Protein AF-A0A3D2QD86-F1 (afdb_monomer_lite)

Sequence (436 aa):
LTETVTGKVTETYNGGLETTITGEEKHSVDGSQTNSITGDQTTTVTGDSSLSAKNITNRATEKLSNTAAEIENTATTSITDKVGTTTVTTTDGQTKLTNSDGTHKTEMDYADVLKDLGVRGNATVDKDLSVGGNAAVTGTLDVTGKTTLNETEVKGTAAFRENVTMDKDLSVGGNATVGGSMTASSYKVGDKTYIDENGINANNQKITNVAPGELSANSTDAVNGAQLYQTNQRFDKLETRVDKVGANAAALANLHPLDFDEDSKLSVAAALGTYRSETAGAVGLFYRPADNVMFNVSTSFGNGENLVGGGVTFKLDRGPARVNKQDRADLVRHVEMLESRLDAFYSIFNPDMSKEFPDVAANHWAYEAVSRLAGNGIIQGFEDGKYHGDRTMTRYEMAEIIYNALMEGKKADAALVEEFKPELQAMAARYNAKAK

Structure (mmCIF, N/CA/C/O backbone):
data_AF-A0A3D2QD86-F1
#
_entry.id   AF-A0A3D2QD86-F1
#
loop_
_atom_site.group_PDB
_atom_site.id
_atom_site.type_symbol
_atom_site.label_atom_id
_atom_site.label_alt_id
_atom_site.label_comp_id
_atom_site.label_asym_id
_atom_site.label_entity_id
_atom_site.label_seq_id
_atom_site.pdbx_PDB_ins_code
_atom_site.Cartn_x
_atom_site.Cartn_y
_atom_site.Cartn_z
_atom_site.occupancy
_atom_site.B_iso_or_equiv
_atom_site.auth_seq_id
_atom_site.auth_comp_id
_atom_site.auth_asym_id
_atom_site.auth_atom_id
_atom_site.pdbx_PDB_model_num
ATOM 1 N N . LEU A 1 1 ? -52.559 2.634 97.079 1.00 69.19 1 LEU A N 1
ATOM 2 C CA . LEU A 1 1 ? -52.076 1.545 97.955 1.00 69.19 1 LEU A CA 1
ATOM 3 C C . LEU A 1 1 ? -50.736 1.111 97.399 1.00 69.19 1 LEU A C 1
ATOM 5 O O . LEU A 1 1 ? -50.655 0.923 96.194 1.00 69.19 1 LEU A O 1
ATOM 9 N N . THR A 1 2 ? -49.707 1.047 98.235 1.00 77.00 2 THR A N 1
ATOM 10 C CA . THR A 1 2 ? -48.380 0.560 97.843 1.00 77.00 2 THR A CA 1
ATOM 11 C C . THR A 1 2 ? -48.184 -0.771 98.542 1.00 77.00 2 THR A C 1
ATOM 13 O O . THR A 1 2 ? -48.341 -0.838 99.760 1.00 77.00 2 THR A O 1
ATOM 16 N N . GLU A 1 3 ? -47.884 -1.815 97.784 1.00 83.81 3 GLU A N 1
ATOM 17 C CA . GLU A 1 3 ? -47.558 -3.132 98.316 1.00 83.81 3 GLU A CA 1
ATOM 18 C C . GLU A 1 3 ? -46.066 -3.383 98.101 1.00 83.81 3 GLU A C 1
ATOM 20 O O . GLU A 1 3 ? -45.546 -3.175 97.006 1.00 83.81 3 GLU A O 1
ATOM 25 N N . THR A 1 4 ? -45.370 -3.784 99.163 1.00 87.19 4 THR A N 1
ATOM 26 C CA . THR A 1 4 ? -43.934 -4.072 99.132 1.00 87.19 4 THR A CA 1
ATOM 27 C C . THR A 1 4 ? -43.731 -5.525 99.518 1.00 87.19 4 THR A C 1
ATOM 29 O O . THR A 1 4 ? -44.070 -5.917 100.634 1.00 87.19 4 THR A O 1
ATOM 32 N N . VAL A 1 5 ? -43.125 -6.308 98.628 1.00 84.75 5 VAL A N 1
ATOM 33 C CA . VAL A 1 5 ? -42.796 -7.713 98.882 1.00 84.75 5 VAL A CA 1
ATOM 34 C C . VAL A 1 5 ? -41.279 -7.893 98.880 1.00 84.75 5 VAL A C 1
ATOM 36 O O . VAL A 1 5 ? -40.601 -7.481 97.946 1.00 84.75 5 VAL A O 1
ATOM 39 N N . THR A 1 6 ? -40.731 -8.484 99.944 1.00 86.69 6 THR A N 1
ATOM 40 C CA . THR A 1 6 ? -39.275 -8.625 100.162 1.00 86.69 6 THR A CA 1
ATOM 41 C C . THR A 1 6 ? -38.734 -10.027 99.861 1.00 86.69 6 THR A C 1
ATOM 43 O O . THR A 1 6 ? -37.522 -10.234 99.888 1.00 86.69 6 THR A O 1
ATOM 46 N N . GLY A 1 7 ? -39.613 -10.996 99.579 1.00 87.44 7 GLY A N 1
ATOM 47 C CA . GLY A 1 7 ? -39.272 -12.387 99.266 1.00 87.44 7 GLY A CA 1
ATOM 48 C C . GLY A 1 7 ? -39.763 -12.828 97.884 1.00 87.44 7 GLY A C 1
ATOM 49 O O . GLY A 1 7 ? -40.430 -12.079 97.176 1.00 87.44 7 GLY A O 1
ATOM 50 N N . LYS A 1 8 ? -39.445 -14.069 97.493 1.00 89.44 8 LYS A N 1
ATOM 51 C CA . LYS A 1 8 ? -39.931 -14.655 96.234 1.00 89.44 8 LYS A CA 1
ATOM 52 C C . LYS A 1 8 ? -41.450 -14.842 96.286 1.00 89.44 8 LYS A C 1
ATOM 54 O O . LYS A 1 8 ? -41.953 -15.507 97.186 1.00 89.44 8 LYS A O 1
ATOM 59 N N . VAL A 1 9 ? -42.143 -14.350 95.264 1.00 90.88 9 VAL A N 1
ATOM 60 C CA . VAL A 1 9 ? -43.564 -14.627 95.009 1.00 90.88 9 VAL A CA 1
ATOM 61 C C . VAL A 1 9 ? -43.680 -15.601 93.838 1.00 90.88 9 VAL A C 1
ATOM 63 O O . VAL A 1 9 ? -42.836 -15.625 92.941 1.00 90.88 9 VAL A O 1
ATOM 66 N N . THR A 1 10 ? -44.685 -16.471 93.857 1.00 90.81 10 THR A N 1
ATOM 67 C CA . THR A 1 10 ? -45.022 -17.348 92.729 1.00 90.81 10 THR A CA 1
ATOM 68 C C . THR A 1 10 ? -46.534 -17.418 92.617 1.00 90.81 10 THR A C 1
ATOM 70 O O . THR A 1 10 ? -47.204 -17.787 93.575 1.00 90.81 10 THR A O 1
ATOM 73 N N . GLU A 1 11 ? -47.049 -17.075 91.444 1.00 90.06 11 GLU A N 1
ATOM 74 C CA . GLU A 1 11 ? -48.473 -17.114 91.119 1.00 90.06 11 GLU A CA 1
ATOM 75 C C . GLU A 1 11 ? -48.698 -18.132 89.998 1.00 90.06 11 GLU A C 1
ATOM 77 O O . GLU A 1 11 ? -47.840 -18.325 89.136 1.00 90.06 11 GLU A O 1
ATOM 82 N N . THR A 1 12 ? -49.822 -18.848 90.023 1.00 91.44 12 THR A N 1
ATOM 83 C CA . THR A 1 12 ? -50.144 -19.883 89.030 1.00 91.44 12 THR A CA 1
ATOM 84 C C . THR A 1 12 ? -51.608 -19.777 88.638 1.00 91.44 12 THR A C 1
ATOM 86 O O . THR A 1 12 ? -52.489 -19.876 89.489 1.00 91.44 12 THR A O 1
ATOM 89 N N . TYR A 1 13 ? -51.859 -19.614 87.340 1.00 91.69 13 TYR A N 1
ATOM 90 C CA . TYR A 1 13 ? -53.191 -19.435 86.767 1.00 91.69 13 TYR A CA 1
ATOM 91 C C . TYR A 1 13 ? -53.483 -20.577 85.783 1.00 91.69 13 TYR A C 1
ATOM 93 O O . TYR A 1 13 ? -52.937 -20.610 84.685 1.00 91.69 13 TYR A O 1
ATOM 101 N N . ASN A 1 14 ? -54.346 -21.525 86.160 1.00 88.25 14 ASN A N 1
ATOM 102 C CA . ASN A 1 14 ? -54.638 -22.713 85.337 1.00 88.25 14 ASN A CA 1
ATOM 103 C C . ASN A 1 14 ? -55.654 -22.459 84.205 1.00 88.25 14 ASN A C 1
ATOM 105 O O . ASN A 1 14 ? -55.755 -23.269 83.289 1.00 88.25 14 ASN A O 1
ATOM 109 N N . GLY A 1 15 ? -56.429 -21.371 84.286 1.00 89.50 15 GLY A N 1
ATOM 110 C CA . GLY A 1 15 ? -57.477 -21.017 83.317 1.00 89.50 15 GLY A CA 1
ATOM 111 C C . GLY A 1 15 ? -57.146 -19.824 82.415 1.00 89.50 15 GLY A C 1
ATOM 112 O O . GLY A 1 15 ? -58.000 -19.425 81.630 1.00 89.50 15 GLY A O 1
ATOM 113 N N . GLY A 1 16 ? -55.941 -19.253 82.532 1.00 87.94 16 GLY A N 1
ATOM 114 C CA . GLY A 1 16 ? -55.553 -17.986 81.898 1.00 87.94 16 GLY A CA 1
ATOM 115 C C . GLY A 1 16 ? -55.642 -16.780 82.842 1.00 87.94 16 GLY A C 1
ATOM 116 O O . GLY A 1 16 ? -56.124 -16.890 83.969 1.00 87.94 16 GLY A O 1
ATOM 117 N N . LEU A 1 17 ? -55.138 -15.636 82.378 1.00 91.88 17 LEU A N 1
ATOM 118 C CA . LEU A 1 17 ? -55.169 -14.341 83.060 1.00 91.88 17 LEU A CA 1
ATOM 119 C C . LEU A 1 17 ? -55.430 -13.254 82.011 1.00 91.88 17 LEU A C 1
ATOM 121 O O . LEU A 1 17 ? -54.752 -13.225 80.986 1.00 91.88 17 LEU A O 1
ATOM 125 N N . GLU A 1 18 ? -56.383 -12.364 82.277 1.00 93.25 18 GLU A N 1
ATOM 126 C CA . GLU A 1 18 ? -56.669 -11.183 81.460 1.00 93.25 18 GLU A CA 1
ATOM 127 C C . GLU A 1 18 ? -56.586 -9.938 82.347 1.00 93.25 18 GLU A C 1
ATOM 129 O O . GLU A 1 18 ? -57.218 -9.875 83.403 1.00 93.25 18 GLU A O 1
ATOM 134 N N . THR A 1 19 ? -55.804 -8.951 81.914 1.00 91.06 19 THR A N 1
ATOM 135 C CA . THR A 1 19 ? -55.606 -7.687 82.629 1.00 91.06 19 THR A CA 1
ATOM 136 C C . THR A 1 19 ? -55.842 -6.537 81.658 1.00 91.06 19 THR A C 1
ATOM 138 O O . THR A 1 19 ? -55.261 -6.508 80.576 1.00 91.06 19 THR A O 1
ATOM 141 N N . THR A 1 20 ? -56.678 -5.570 82.037 1.00 93.06 20 THR A N 1
ATOM 142 C CA . THR A 1 20 ? -56.918 -4.348 81.257 1.00 93.06 20 THR A CA 1
ATOM 143 C C . THR A 1 20 ? -56.478 -3.135 82.060 1.00 93.06 20 THR A C 1
ATOM 145 O O . THR A 1 20 ? -56.950 -2.922 83.175 1.00 93.06 20 THR A O 1
ATOM 148 N N . ILE A 1 21 ? -55.609 -2.311 81.477 1.00 92.62 21 ILE A N 1
ATOM 149 C CA . ILE A 1 21 ? -55.165 -1.047 82.065 1.00 92.62 21 ILE A CA 1
ATOM 150 C C . ILE A 1 21 ? -55.590 0.078 81.126 1.00 92.62 21 ILE A C 1
ATOM 152 O O . ILE A 1 21 ? -55.206 0.111 79.964 1.00 92.62 21 ILE A O 1
ATOM 156 N N . THR A 1 22 ? -56.418 0.996 81.621 1.00 92.69 22 THR A N 1
ATOM 157 C CA . THR A 1 22 ? -56.931 2.137 80.842 1.00 92.69 22 THR A CA 1
ATOM 158 C C . THR A 1 22 ? -56.098 3.409 81.018 1.00 92.69 22 THR A C 1
ATOM 160 O O . THR A 1 22 ? -56.379 4.418 80.377 1.00 92.69 22 THR A O 1
ATOM 163 N N . GLY A 1 23 ? -55.132 3.389 81.941 1.00 91.62 23 GLY A N 1
ATOM 164 C CA . GLY A 1 23 ? -54.211 4.486 82.237 1.00 91.62 23 GLY A CA 1
ATOM 165 C C . GLY A 1 23 ? -52.768 4.145 81.865 1.00 91.62 23 GLY A C 1
ATOM 166 O O . GLY A 1 23 ? -52.518 3.234 81.083 1.00 91.62 23 GLY A O 1
ATOM 167 N N . GLU A 1 24 ? -51.814 4.874 82.442 1.00 92.81 24 GLU A N 1
ATOM 168 C CA . GLU A 1 24 ? -50.387 4.578 82.290 1.00 92.81 24 GLU A CA 1
ATOM 169 C C . GLU A 1 24 ? -49.998 3.348 83.121 1.00 92.81 24 GLU A C 1
ATOM 171 O O . GLU A 1 24 ? -50.297 3.270 84.315 1.00 92.81 24 GLU A O 1
ATOM 176 N N . GLU A 1 25 ? -49.285 2.412 82.501 1.00 94.00 25 GLU A N 1
ATOM 177 C CA . GLU A 1 25 ? -48.580 1.339 83.193 1.00 94.00 25 GLU A CA 1
ATOM 178 C C . GLU A 1 25 ? -47.074 1.585 83.087 1.00 94.00 25 GLU A C 1
ATOM 180 O O . GLU A 1 25 ? -46.530 1.725 81.991 1.00 94.00 25 GLU A O 1
ATOM 185 N N . LYS A 1 26 ? -46.384 1.598 84.230 1.00 92.81 26 LYS A N 1
ATOM 186 C CA . LYS A 1 26 ? -44.923 1.628 84.287 1.00 92.81 26 LYS A CA 1
ATOM 187 C C . LYS A 1 26 ? -44.415 0.378 84.986 1.00 92.81 26 LYS A C 1
ATOM 189 O O . LYS A 1 26 ? -44.671 0.178 86.171 1.00 92.81 26 LYS A O 1
ATOM 194 N N . HIS A 1 27 ? -43.627 -0.411 84.266 1.00 91.94 27 HIS A N 1
ATOM 195 C CA . HIS A 1 27 ? -42.957 -1.594 84.793 1.00 91.94 27 HIS A CA 1
ATOM 196 C C . HIS A 1 27 ? -41.438 -1.374 84.808 1.00 91.94 27 HIS A C 1
ATOM 198 O O . HIS A 1 27 ? -40.868 -0.940 83.809 1.00 91.94 27 HIS A O 1
ATOM 204 N N . SER A 1 28 ? -40.782 -1.642 85.940 1.00 93.25 28 SER A N 1
ATOM 205 C CA . SER A 1 28 ? -39.326 -1.513 86.098 1.00 93.25 28 SER A CA 1
ATOM 206 C C . SER A 1 28 ? -38.765 -2.782 86.717 1.00 93.25 28 SER A C 1
ATOM 208 O O . SER A 1 28 ? -39.288 -3.263 87.722 1.00 93.25 28 SER A O 1
ATOM 210 N N . VAL A 1 29 ? -37.687 -3.300 86.134 1.00 93.44 29 VAL A N 1
ATOM 211 C CA . VAL A 1 29 ? -36.972 -4.477 86.625 1.00 93.44 29 VAL A CA 1
ATOM 212 C C . VAL A 1 29 ? -35.492 -4.127 86.698 1.00 93.44 29 VAL A C 1
ATOM 214 O O . VAL A 1 29 ? -34.826 -4.030 85.674 1.00 93.44 29 VAL A O 1
ATOM 217 N N . ASP A 1 30 ? -34.970 -3.954 87.910 1.00 92.12 30 ASP A N 1
ATOM 218 C CA . ASP A 1 30 ? -33.548 -3.637 88.120 1.00 92.12 30 ASP A CA 1
ATOM 219 C C . ASP A 1 30 ? -32.654 -4.895 88.049 1.00 92.12 30 ASP A C 1
ATOM 221 O O . ASP A 1 30 ? -31.429 -4.808 87.964 1.00 92.12 30 ASP A O 1
ATOM 225 N N . GLY A 1 31 ? -33.273 -6.081 88.102 1.00 90.88 31 GLY A N 1
ATOM 226 C CA . GLY A 1 31 ? -32.627 -7.387 87.968 1.00 90.88 31 GLY A CA 1
ATOM 227 C C . GLY A 1 31 ? -32.732 -7.983 86.560 1.00 90.88 31 GLY A C 1
ATOM 228 O O . GLY A 1 31 ? -33.020 -7.307 85.579 1.00 90.88 31 GLY A O 1
ATOM 229 N N . SER A 1 32 ? -32.506 -9.294 86.449 1.00 93.44 32 SER A N 1
ATOM 230 C CA . SER A 1 32 ? -32.733 -10.027 85.198 1.00 93.44 32 SER A CA 1
ATOM 231 C C . SER A 1 32 ? -34.198 -10.427 85.054 1.00 93.44 32 SER A C 1
ATOM 233 O O . SER A 1 32 ? -34.795 -10.950 85.993 1.00 93.44 32 SER A O 1
ATOM 235 N N . GLN A 1 33 ? -34.746 -10.257 83.855 1.00 94.81 33 GLN A N 1
ATOM 236 C CA . GLN A 1 33 ? -36.062 -10.766 83.485 1.00 94.81 33 GLN A CA 1
ATOM 237 C C . GLN A 1 33 ? -35.909 -11.897 82.465 1.00 94.81 33 GLN A C 1
ATOM 239 O O . GLN A 1 33 ? -35.055 -11.850 81.581 1.00 94.81 33 GLN A O 1
ATOM 244 N N . THR A 1 34 ? -36.741 -12.927 82.573 1.00 94.06 34 THR A N 1
ATOM 245 C CA . THR A 1 34 ? -36.858 -13.985 81.565 1.00 94.06 34 THR A CA 1
ATOM 246 C C . THR A 1 34 ? -38.331 -14.192 81.272 1.00 94.06 34 THR A C 1
ATOM 248 O O . THR A 1 34 ? -39.106 -14.434 82.192 1.00 94.06 34 THR A O 1
ATOM 251 N N . ASN A 1 35 ? -38.703 -14.098 79.998 1.00 92.31 35 ASN A N 1
ATOM 252 C CA . ASN A 1 35 ? -40.047 -14.406 79.534 1.00 92.31 35 ASN A CA 1
ATOM 253 C C . ASN A 1 35 ? -39.989 -15.676 78.678 1.00 92.31 35 ASN A C 1
ATOM 255 O O . ASN A 1 35 ? -39.215 -15.737 77.724 1.00 92.31 35 ASN A O 1
ATOM 259 N N . SER A 1 36 ? -40.756 -16.698 79.051 1.00 93.81 36 SER A N 1
ATOM 260 C CA . SER A 1 36 ? -40.765 -18.002 78.382 1.00 93.81 36 SER A CA 1
ATOM 261 C C . SER A 1 36 ? -42.160 -18.278 77.843 1.00 93.81 36 SER A C 1
ATOM 263 O O . SER A 1 36 ? -43.055 -18.639 78.604 1.00 93.81 36 SER A O 1
ATOM 265 N N . ILE A 1 37 ? -42.329 -18.138 76.532 1.00 93.81 37 ILE A N 1
ATOM 266 C CA . ILE A 1 37 ? -43.586 -18.397 75.833 1.00 93.81 37 ILE A CA 1
ATOM 267 C C . ILE A 1 37 ? -43.386 -19.657 74.995 1.00 93.81 37 ILE A C 1
ATOM 269 O O . ILE A 1 37 ? -42.498 -19.708 74.149 1.00 93.81 37 ILE A O 1
ATOM 273 N N . THR A 1 38 ? -44.172 -20.699 75.264 1.00 91.69 38 THR A N 1
ATOM 274 C CA . THR A 1 38 ? -44.126 -21.963 74.507 1.00 91.69 38 THR A CA 1
ATOM 275 C C . THR A 1 38 ? -45.078 -21.983 73.313 1.00 91.69 38 THR A C 1
ATOM 277 O O . THR A 1 38 ? -44.900 -22.805 72.419 1.00 91.69 38 THR A O 1
ATOM 280 N N . GLY A 1 39 ? -46.092 -21.114 73.321 1.00 91.19 39 GLY A N 1
ATOM 281 C CA . GLY A 1 39 ? -47.001 -20.875 72.202 1.00 91.19 39 GLY A CA 1
ATOM 282 C C . GLY A 1 39 ? -46.665 -19.583 71.459 1.00 91.19 39 GLY A C 1
ATOM 283 O O . GLY A 1 39 ? -45.517 -19.140 71.441 1.00 91.19 39 GLY A O 1
ATOM 284 N N . ASP A 1 40 ? -47.689 -18.959 70.885 1.00 94.19 40 ASP A N 1
ATOM 285 C CA . ASP A 1 40 ? -47.536 -17.722 70.126 1.00 94.19 40 ASP A CA 1
ATOM 286 C C . ASP A 1 40 ? -47.467 -16.497 71.043 1.00 94.19 40 ASP A C 1
ATOM 288 O O . ASP A 1 40 ? -48.183 -16.392 72.041 1.00 94.19 40 ASP A O 1
ATOM 292 N N . GLN A 1 41 ? -46.640 -15.526 70.662 1.00 94.94 41 GLN A N 1
ATOM 293 C CA . GLN A 1 41 ? -46.627 -14.197 71.259 1.00 94.94 41 GLN A CA 1
ATOM 294 C C . GLN A 1 41 ? -46.980 -13.167 70.187 1.00 94.94 41 GLN A C 1
ATOM 296 O O . GLN A 1 41 ? -46.362 -13.129 69.127 1.00 94.94 41 GLN A O 1
ATOM 301 N N . THR A 1 42 ? -47.941 -12.294 70.486 1.00 94.50 42 THR A N 1
ATOM 302 C CA . THR A 1 42 ? -48.269 -11.132 69.653 1.00 94.50 42 THR A CA 1
ATOM 303 C C . THR A 1 42 ? -48.102 -9.861 70.475 1.00 94.50 42 THR A C 1
ATOM 305 O O . THR A 1 42 ? -48.706 -9.727 71.536 1.00 94.50 42 THR A O 1
ATOM 308 N N . THR A 1 43 ? -47.315 -8.917 69.963 1.00 93.12 43 THR A N 1
ATOM 309 C CA . THR A 1 43 ? -47.170 -7.571 70.529 1.00 93.12 43 THR A CA 1
ATOM 310 C C . THR A 1 43 ? -47.660 -6.572 69.491 1.00 93.12 43 THR A C 1
ATOM 312 O O . THR A 1 43 ? -47.111 -6.510 68.395 1.00 93.12 43 THR A O 1
ATOM 315 N N . THR A 1 44 ? -48.683 -5.789 69.827 1.00 93.75 44 THR A N 1
ATOM 316 C CA . THR A 1 44 ? -49.202 -4.730 68.949 1.00 93.75 44 THR A CA 1
ATOM 317 C C . THR A 1 44 ? -48.909 -3.377 69.578 1.00 93.75 44 THR A C 1
ATOM 319 O O . THR A 1 44 ? -49.358 -3.108 70.688 1.00 93.75 44 THR A O 1
ATOM 322 N N . VAL A 1 45 ? -48.172 -2.528 68.864 1.00 94.12 45 VAL A N 1
ATOM 323 C CA . VAL A 1 45 ? -47.899 -1.141 69.258 1.00 94.12 45 VAL A CA 1
ATOM 324 C C . VAL A 1 45 ? -48.349 -0.249 68.111 1.00 94.12 45 VAL A C 1
ATOM 326 O O . VAL A 1 45 ? -47.877 -0.399 66.990 1.00 94.12 45 VAL A O 1
ATOM 329 N N . THR A 1 46 ? -49.298 0.645 68.374 1.00 92.00 46 THR A N 1
ATOM 330 C CA . THR A 1 46 ? -49.805 1.591 67.366 1.00 92.00 46 THR A CA 1
ATOM 331 C C . THR A 1 46 ? -49.005 2.893 67.318 1.00 92.00 46 THR A C 1
ATOM 333 O O . THR A 1 46 ? -49.125 3.636 66.351 1.00 92.00 46 THR A O 1
ATOM 336 N N . GLY A 1 47 ? -48.244 3.190 68.376 1.00 92.44 47 GLY A N 1
ATOM 337 C CA . GLY A 1 47 ? -47.290 4.298 68.437 1.00 92.44 47 GLY A CA 1
ATOM 338 C C . GLY A 1 47 ? -45.847 3.822 68.255 1.00 92.44 47 GLY A C 1
ATOM 339 O O . GLY A 1 47 ? -45.597 2.781 67.650 1.00 92.44 47 GLY A O 1
ATOM 340 N N . ASP A 1 48 ? -44.905 4.567 68.828 1.00 94.00 48 ASP A N 1
ATOM 341 C CA . ASP A 1 48 ? -43.482 4.249 68.728 1.00 94.00 48 ASP A CA 1
ATOM 342 C C . ASP A 1 48 ? -43.086 3.071 69.625 1.00 94.00 48 ASP A C 1
ATOM 344 O O . ASP A 1 48 ? -43.525 2.938 70.770 1.00 94.00 48 ASP A O 1
ATOM 348 N N . SER A 1 49 ? -42.186 2.236 69.112 1.00 94.75 49 SER A N 1
ATOM 349 C CA . SER A 1 49 ? -41.530 1.171 69.864 1.00 94.75 49 SER A CA 1
ATOM 350 C C . SER A 1 49 ? -40.022 1.286 69.676 1.00 94.75 49 SER A C 1
ATOM 352 O O . SER A 1 49 ? -39.548 1.495 68.561 1.00 94.75 49 SER A O 1
ATOM 354 N N . SER A 1 50 ? -39.253 1.161 70.759 1.00 94.50 50 SER A N 1
ATOM 355 C CA . SER A 1 50 ? -37.790 1.169 70.701 1.00 94.50 50 SER A CA 1
ATOM 356 C C . SER A 1 50 ? -37.196 0.066 71.571 1.00 94.50 50 SER A C 1
ATOM 358 O O . SER A 1 50 ? -37.735 -0.286 72.620 1.00 94.50 50 SER A O 1
ATOM 360 N N . LEU A 1 51 ? -36.069 -0.483 71.118 1.00 93.62 51 LEU A N 1
ATOM 361 C CA . LEU A 1 51 ? -35.276 -1.467 71.844 1.00 93.62 51 LEU A CA 1
ATOM 362 C C . LEU A 1 51 ? -33.815 -1.023 71.823 1.00 93.62 51 LEU A C 1
ATOM 364 O O . LEU A 1 51 ? -33.214 -0.901 70.759 1.00 93.62 51 LEU A O 1
ATOM 368 N N . SER A 1 52 ? -33.245 -0.794 73.003 1.00 93.75 52 SER A N 1
ATOM 369 C CA . SER A 1 52 ? -31.842 -0.416 73.171 1.00 93.75 52 SER A CA 1
ATOM 370 C C . SER A 1 52 ? -31.136 -1.460 74.024 1.00 93.75 52 SER A C 1
ATOM 372 O O . SER A 1 52 ? -31.530 -1.721 75.160 1.00 93.75 52 SER A O 1
ATOM 374 N N . ALA A 1 53 ? -30.106 -2.088 73.464 1.00 94.56 53 ALA A N 1
ATOM 375 C CA . ALA A 1 53 ? -29.310 -3.099 74.143 1.00 94.56 53 ALA A CA 1
ATOM 376 C C . ALA A 1 53 ? -27.893 -3.139 73.562 1.00 94.56 53 ALA A C 1
ATOM 378 O O . ALA A 1 53 ? -27.663 -2.735 72.425 1.00 94.56 53 ALA A O 1
ATOM 379 N N . LYS A 1 54 ? -26.939 -3.688 74.326 1.00 94.06 54 LYS A N 1
ATOM 380 C CA . LYS A 1 54 ? -25.577 -3.937 73.826 1.00 94.06 54 LYS A CA 1
ATOM 381 C C . LYS A 1 54 ? -25.574 -4.914 72.644 1.00 94.06 54 LYS A C 1
ATOM 383 O O . LYS A 1 54 ? -24.809 -4.723 71.711 1.00 94.06 54 LYS A O 1
ATOM 388 N N . ASN A 1 55 ? -26.406 -5.956 72.719 1.00 94.56 55 ASN A N 1
ATOM 389 C CA . ASN A 1 55 ? -26.589 -6.963 71.678 1.00 94.56 55 ASN A CA 1
ATOM 390 C C . ASN A 1 55 ? -28.078 -7.290 71.550 1.00 94.56 55 ASN A C 1
ATOM 392 O O . ASN A 1 55 ? -28.764 -7.429 72.563 1.00 94.56 55 ASN A O 1
ATOM 396 N N . ILE A 1 56 ? -28.538 -7.489 70.319 1.00 95.31 56 ILE A N 1
ATOM 397 C CA . ILE A 1 56 ? -29.875 -7.992 70.000 1.00 95.31 56 ILE A CA 1
ATOM 398 C C . ILE A 1 56 ? -29.686 -9.169 69.043 1.00 95.31 56 ILE A C 1
ATOM 400 O O . ILE A 1 56 ? -29.051 -9.019 68.002 1.00 95.31 56 ILE A O 1
ATOM 404 N N . THR A 1 57 ? -30.224 -10.338 69.394 1.00 93.50 57 THR A N 1
ATOM 405 C CA . THR A 1 57 ? -30.150 -11.546 68.562 1.00 93.50 57 THR A CA 1
ATOM 406 C C . THR A 1 57 ? -31.559 -11.999 68.217 1.00 93.50 57 THR A C 1
ATOM 408 O O . THR A 1 57 ? -32.252 -12.562 69.060 1.00 93.50 57 THR A O 1
ATOM 411 N N . ASN A 1 58 ? -31.959 -11.805 66.963 1.00 93.44 58 ASN A N 1
ATOM 412 C CA . ASN A 1 58 ? -33.227 -12.306 66.443 1.00 93.44 58 ASN A CA 1
ATOM 413 C C . ASN A 1 58 ? -32.980 -13.611 65.685 1.00 93.44 58 ASN A C 1
ATOM 415 O O . ASN A 1 58 ? -32.165 -13.650 64.763 1.00 93.44 58 ASN A O 1
ATOM 419 N N . ARG A 1 59 ? -33.672 -14.689 66.070 1.00 93.75 59 ARG A N 1
ATOM 420 C CA . ARG A 1 59 ? -33.562 -15.993 65.406 1.00 93.75 59 ARG A CA 1
ATOM 421 C C . ARG A 1 59 ? -34.942 -16.528 65.053 1.00 93.75 59 ARG A C 1
ATOM 423 O O . ARG A 1 59 ? -35.732 -16.814 65.943 1.00 93.75 59 ARG A O 1
ATOM 430 N N . ALA A 1 60 ? -35.177 -16.724 63.761 1.00 93.69 60 ALA A N 1
ATOM 431 C CA . ALA A 1 60 ? -36.338 -17.424 63.225 1.00 93.69 60 ALA A CA 1
ATOM 432 C C . ALA A 1 60 ? -35.858 -18.610 62.374 1.00 93.69 60 ALA A C 1
ATOM 434 O O . ALA A 1 60 ? -34.845 -18.499 61.685 1.00 93.69 60 ALA A O 1
ATOM 435 N N . THR A 1 61 ? -36.547 -19.751 62.440 1.00 91.81 61 THR A N 1
ATOM 436 C CA . THR A 1 61 ? -36.211 -20.951 61.645 1.00 91.81 61 THR A CA 1
ATOM 437 C C . THR A 1 61 ? -36.829 -20.939 60.252 1.00 91.81 61 THR A C 1
ATOM 439 O O . THR A 1 61 ? -36.325 -21.623 59.370 1.00 91.81 61 THR A O 1
ATOM 442 N N . GLU A 1 62 ? -37.900 -20.169 60.059 1.00 94.88 62 GLU A N 1
ATOM 443 C CA . GLU A 1 62 ? -38.618 -20.079 58.785 1.00 94.88 62 GLU A CA 1
ATOM 444 C C . GLU A 1 62 ? -38.455 -18.701 58.143 1.00 94.88 62 GLU A C 1
ATOM 446 O O . GLU A 1 62 ? -37.927 -18.593 57.038 1.00 94.88 62 GLU A O 1
ATOM 451 N N . LYS A 1 63 ? -38.881 -17.632 58.832 1.00 94.81 63 LYS A N 1
ATOM 452 C CA . LYS A 1 63 ? -38.878 -16.278 58.273 1.00 94.81 63 LYS A CA 1
ATOM 453 C C . LYS A 1 63 ? -38.656 -15.208 59.337 1.00 94.81 63 LYS A C 1
ATOM 455 O O . LYS A 1 63 ? -39.316 -15.203 60.370 1.00 94.81 63 LYS A O 1
ATOM 460 N N . LEU A 1 64 ? -37.779 -14.258 59.023 1.00 94.69 64 LEU A N 1
ATOM 461 C CA . LEU A 1 64 ? -37.709 -12.946 59.662 1.00 94.69 64 LEU A CA 1
ATOM 462 C C . LEU A 1 64 ? -38.201 -11.916 58.633 1.00 94.69 64 LEU A C 1
ATOM 464 O O . LEU A 1 64 ? -37.730 -11.927 57.498 1.00 94.69 64 LEU A O 1
ATOM 468 N N . SER A 1 65 ? -39.174 -11.075 58.987 1.00 94.12 65 SER A N 1
ATOM 469 C CA . SER A 1 65 ? -39.806 -10.131 58.055 1.00 94.12 65 SER A CA 1
ATOM 470 C C . SER A 1 65 ? -39.913 -8.755 58.691 1.00 94.12 65 SER A C 1
ATOM 472 O O . SER A 1 65 ? -40.538 -8.625 59.737 1.00 94.12 65 SER A O 1
ATOM 474 N N . ASN A 1 66 ? -39.372 -7.741 58.019 1.00 93.38 66 ASN A N 1
ATOM 475 C CA . ASN A 1 66 ? -39.569 -6.336 58.360 1.00 93.38 66 ASN A CA 1
ATOM 476 C C . ASN A 1 66 ? -40.315 -5.675 57.198 1.00 93.38 66 ASN A C 1
ATOM 478 O O . ASN A 1 66 ? -39.925 -5.833 56.041 1.00 93.38 66 ASN A O 1
ATOM 482 N N . THR A 1 67 ? -41.406 -4.973 57.489 1.00 95.19 67 THR A N 1
ATOM 483 C CA . THR A 1 67 ? -42.205 -4.274 56.476 1.00 95.19 67 THR A CA 1
ATOM 484 C C . THR A 1 67 ? -42.489 -2.870 56.976 1.00 95.19 67 THR A C 1
ATOM 486 O O . THR A 1 67 ? -43.149 -2.693 57.995 1.00 95.19 67 THR A O 1
ATOM 489 N N . ALA A 1 68 ? -41.957 -1.886 56.262 1.00 94.88 68 ALA A N 1
ATOM 490 C CA . ALA A 1 68 ? -42.088 -0.466 56.546 1.00 94.88 68 ALA A CA 1
ATOM 491 C C . ALA A 1 68 ? -41.934 0.314 55.232 1.00 94.88 68 ALA A C 1
ATOM 493 O O . ALA A 1 68 ? -41.493 -0.252 54.230 1.00 94.88 68 ALA A O 1
ATOM 494 N N . ALA A 1 69 ? -42.288 1.601 55.236 1.00 95.50 69 ALA A N 1
ATOM 495 C CA . ALA A 1 69 ? -41.987 2.484 54.108 1.00 95.50 69 ALA A CA 1
ATOM 496 C C . ALA A 1 69 ? -40.468 2.656 53.926 1.00 95.50 69 ALA A C 1
ATOM 498 O O . ALA A 1 69 ? -39.977 2.643 52.802 1.00 95.50 69 ALA A O 1
ATOM 499 N N . GLU A 1 70 ? -39.734 2.748 55.037 1.00 95.94 70 GLU A N 1
ATOM 500 C CA . GLU A 1 70 ? -38.280 2.875 55.069 1.00 95.94 70 GLU A CA 1
ATOM 501 C C . GLU A 1 70 ? -37.700 1.917 56.113 1.00 95.94 70 GLU A C 1
ATOM 503 O O . GLU A 1 70 ? -38.246 1.755 57.206 1.00 95.94 70 GLU A O 1
ATOM 508 N N . ILE A 1 71 ? -36.596 1.260 55.754 1.00 95.62 71 ILE A N 1
ATOM 509 C CA . ILE A 1 71 ? -35.801 0.418 56.650 1.00 95.62 71 ILE A CA 1
ATOM 510 C C . ILE A 1 71 ? -34.369 0.932 56.570 1.00 95.62 71 ILE A C 1
ATOM 512 O O . ILE A 1 71 ? -33.731 0.832 55.523 1.00 95.62 71 ILE A O 1
ATOM 516 N N . GLU A 1 72 ? -33.866 1.467 57.676 1.00 94.75 72 GLU A N 1
ATOM 517 C CA . GLU A 1 72 ? -32.512 2.001 57.773 1.00 94.75 72 GLU A CA 1
ATOM 518 C C . GLU A 1 72 ? -31.636 1.067 58.614 1.00 94.75 72 GLU A C 1
ATOM 520 O O . GLU A 1 72 ? -31.962 0.743 59.756 1.00 94.75 72 GLU A O 1
ATOM 525 N N . ASN A 1 73 ? -30.504 0.651 58.046 1.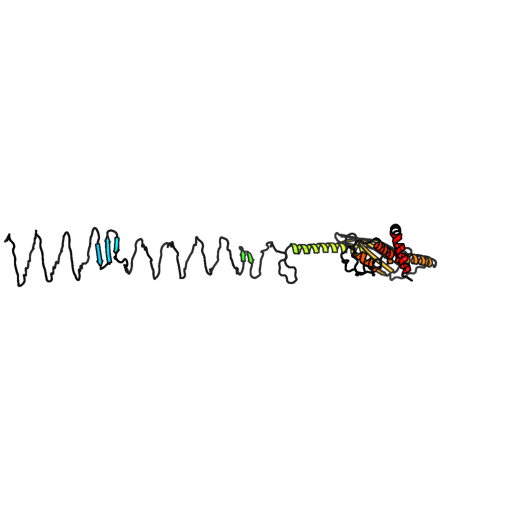00 93.19 73 ASN A N 1
ATOM 526 C CA . ASN A 1 73 ? -29.472 -0.100 58.750 1.00 93.19 73 ASN A CA 1
ATOM 527 C C . ASN A 1 73 ? -28.190 0.730 58.756 1.00 93.19 73 ASN A C 1
ATOM 529 O O . ASN A 1 73 ? -27.593 0.953 57.704 1.00 93.19 73 ASN A O 1
ATOM 533 N N . THR A 1 74 ? -27.739 1.127 59.943 1.00 93.88 74 THR A N 1
ATOM 534 C CA . THR A 1 74 ? -26.524 1.931 60.109 1.00 93.88 74 THR A CA 1
ATOM 535 C C . THR A 1 74 ? -25.511 1.165 60.947 1.00 93.88 74 THR 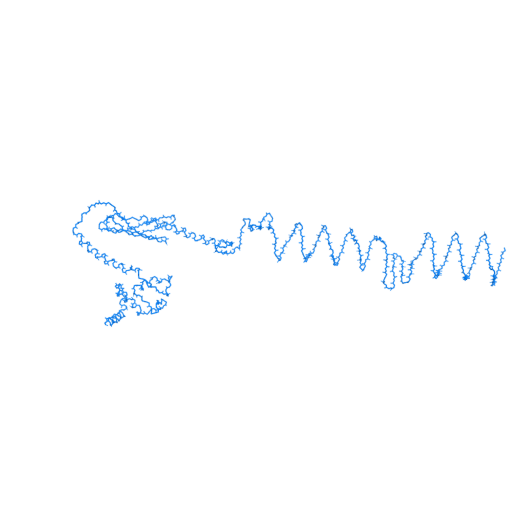A C 1
ATOM 537 O O . THR A 1 74 ? -25.770 0.812 62.096 1.00 93.88 74 THR A O 1
ATOM 540 N N . ALA A 1 75 ? -24.338 0.907 60.367 1.00 94.81 75 ALA A N 1
ATOM 541 C CA . ALA A 1 75 ? -23.227 0.236 61.031 1.00 94.81 75 ALA A CA 1
ATOM 542 C C . ALA A 1 75 ? -21.920 0.993 60.775 1.00 94.81 75 ALA A C 1
ATOM 544 O O . ALA A 1 75 ? -21.656 1.434 59.661 1.00 94.81 75 ALA A O 1
ATOM 545 N N . THR A 1 76 ? -21.071 1.110 61.797 1.00 93.31 76 THR A N 1
ATOM 546 C CA . THR A 1 76 ? -19.773 1.801 61.686 1.00 93.31 76 THR A CA 1
ATOM 547 C C . THR A 1 76 ? -18.678 0.947 61.052 1.00 93.31 76 THR A C 1
ATOM 549 O O . THR A 1 76 ? -17.649 1.476 60.650 1.00 93.31 76 THR A O 1
ATOM 552 N N . THR A 1 77 ? -18.864 -0.376 61.004 1.00 95.00 77 THR A N 1
ATOM 553 C CA . THR A 1 77 ? -17.857 -1.323 60.498 1.00 95.00 77 THR A CA 1
ATOM 554 C C . THR A 1 77 ? -18.317 -1.990 59.207 1.00 95.00 77 THR A C 1
ATOM 556 O O . THR A 1 77 ? -17.657 -1.857 58.178 1.00 95.00 77 THR A O 1
ATOM 559 N N . SER A 1 78 ? -19.437 -2.713 59.244 1.00 96.38 78 SER A N 1
ATOM 560 C CA . SER A 1 78 ? -19.990 -3.368 58.061 1.00 96.38 78 SER A CA 1
ATOM 561 C C . SER A 1 78 ? -21.447 -3.780 58.251 1.00 96.38 78 SER A C 1
ATOM 563 O O . SER A 1 78 ? -21.905 -4.007 59.371 1.00 96.38 78 SER A O 1
ATOM 565 N N . ILE A 1 79 ? -22.142 -3.933 57.125 1.00 97.44 79 ILE A N 1
ATOM 566 C CA . ILE A 1 79 ? -23.410 -4.660 57.008 1.00 97.44 79 ILE A CA 1
ATOM 567 C C . ILE A 1 79 ? -23.123 -5.903 56.168 1.00 97.44 79 ILE A C 1
ATOM 569 O O . ILE A 1 79 ? -22.440 -5.813 55.146 1.00 97.44 79 ILE A O 1
ATOM 573 N N . THR A 1 80 ? -23.556 -7.075 56.636 1.00 95.00 80 THR A N 1
ATOM 574 C CA . THR A 1 80 ? -23.252 -8.359 55.991 1.00 95.00 80 THR A CA 1
ATOM 575 C C . THR A 1 80 ? -24.511 -9.189 55.814 1.00 95.00 80 THR A C 1
ATOM 577 O O . THR A 1 80 ? -25.082 -9.652 56.799 1.00 95.00 80 THR A O 1
ATOM 580 N N . ASP A 1 81 ? -24.865 -9.451 54.560 1.00 93.50 81 ASP A N 1
ATOM 581 C CA . ASP A 1 81 ? -25.960 -10.336 54.181 1.00 93.50 81 ASP A CA 1
ATOM 582 C C . ASP A 1 81 ? -25.389 -11.645 53.648 1.00 93.50 81 ASP A C 1
ATOM 584 O O . ASP A 1 81 ? -24.649 -11.664 52.662 1.00 93.50 81 ASP A O 1
ATOM 588 N N . LYS A 1 82 ? -25.711 -12.756 54.314 1.00 91.62 82 LYS A N 1
ATOM 589 C CA . LYS A 1 82 ? -25.210 -14.083 53.953 1.00 91.62 82 LYS A CA 1
ATOM 590 C C . LYS A 1 82 ? -26.354 -15.021 53.594 1.00 91.62 82 LYS A C 1
ATOM 592 O O . LYS A 1 82 ? -27.228 -15.281 54.417 1.00 91.62 82 LYS A O 1
ATOM 597 N N . VAL A 1 83 ? -26.284 -15.599 52.398 1.00 89.00 83 VAL A N 1
ATOM 598 C CA . VAL A 1 83 ? -27.200 -16.636 51.911 1.00 89.00 83 VAL A CA 1
ATOM 599 C C . VAL A 1 83 ? -26.366 -17.826 51.446 1.00 89.00 83 VAL A C 1
ATOM 601 O O . VAL A 1 83 ? -25.649 -17.752 50.451 1.00 89.00 83 VAL A O 1
ATOM 604 N N . GLY A 1 84 ? -26.421 -18.932 52.193 1.00 87.19 84 GLY A N 1
ATOM 605 C CA . GLY A 1 84 ? -25.563 -20.090 51.930 1.00 87.19 84 GLY A CA 1
ATOM 606 C C . GLY A 1 84 ? -24.074 -19.721 51.993 1.00 87.19 84 GLY A C 1
ATOM 607 O O . GLY A 1 84 ? -23.578 -19.289 53.038 1.00 87.19 84 GLY A O 1
ATOM 608 N N . THR A 1 85 ? -23.355 -19.906 50.883 1.00 87.62 85 THR A N 1
ATOM 609 C CA . THR A 1 85 ? -21.934 -19.541 50.738 1.00 87.62 85 THR A CA 1
ATOM 610 C C . THR A 1 85 ? -21.721 -18.120 50.212 1.00 87.62 85 THR A C 1
ATOM 612 O O . THR A 1 85 ? -20.628 -17.581 50.380 1.00 87.62 85 THR A O 1
ATOM 615 N N . THR A 1 86 ? -22.742 -17.487 49.627 1.00 91.06 86 THR A N 1
ATOM 616 C CA . THR A 1 86 ? -22.680 -16.116 49.110 1.00 91.06 86 THR A CA 1
ATOM 617 C C . THR A 1 86 ? -22.854 -15.104 50.236 1.00 91.06 86 THR A C 1
ATOM 619 O O . THR A 1 86 ? -23.712 -15.244 51.104 1.00 91.06 86 THR A O 1
ATOM 622 N N . THR A 1 87 ? -22.023 -14.072 50.219 1.00 92.75 87 THR A N 1
ATOM 623 C CA . THR A 1 87 ? -21.980 -12.996 51.202 1.00 92.75 87 THR A CA 1
ATOM 624 C C . THR A 1 87 ? -21.850 -11.662 50.478 1.00 92.75 87 THR A C 1
ATOM 626 O O . THR A 1 87 ? -20.901 -11.462 49.716 1.00 92.75 87 THR A O 1
ATOM 629 N N . VAL A 1 88 ? -22.778 -10.747 50.742 1.00 94.81 88 VAL A N 1
ATOM 630 C CA . VAL A 1 88 ? -22.679 -9.335 50.368 1.00 94.81 88 VAL A CA 1
ATOM 631 C C . VAL A 1 88 ? -22.204 -8.576 51.597 1.00 94.81 88 VAL A C 1
ATOM 633 O O . VAL A 1 88 ? -22.823 -8.648 52.655 1.00 94.81 88 VAL A O 1
ATOM 636 N N . THR A 1 89 ? -21.079 -7.880 51.479 1.00 94.88 89 THR A N 1
ATOM 637 C CA . THR A 1 89 ? -20.544 -7.049 52.557 1.00 94.88 89 THR A CA 1
ATOM 638 C C . THR A 1 89 ? -20.442 -5.615 52.081 1.00 94.88 89 THR A C 1
ATOM 640 O O . THR A 1 89 ? -19.694 -5.327 51.145 1.00 94.88 89 THR A O 1
ATOM 643 N N . THR A 1 90 ? -21.155 -4.724 52.758 1.00 96.88 90 THR A N 1
ATOM 644 C CA . THR A 1 90 ? -21.034 -3.280 52.567 1.00 96.88 90 THR A CA 1
ATOM 645 C C . THR A 1 90 ? -20.173 -2.716 53.688 1.00 96.88 90 THR A C 1
ATOM 647 O O . THR A 1 90 ? -20.487 -2.876 54.869 1.00 96.88 90 THR A O 1
ATOM 650 N N . THR A 1 91 ? -19.072 -2.080 53.310 1.00 95.31 91 THR A N 1
ATOM 651 C CA . THR A 1 91 ? -18.209 -1.272 54.176 1.00 95.31 91 THR A CA 1
ATOM 652 C C . THR A 1 91 ? -18.243 0.175 53.700 1.00 95.31 91 THR A C 1
ATOM 654 O O . THR A 1 91 ? -18.799 0.475 52.640 1.00 95.31 91 THR A O 1
ATOM 657 N N . ASP A 1 92 ? -17.591 1.073 54.435 1.00 92.94 92 ASP A N 1
ATOM 658 C CA . ASP A 1 92 ? -17.396 2.439 53.955 1.00 92.94 92 ASP A CA 1
ATOM 659 C C . ASP A 1 92 ? -16.687 2.435 52.583 1.00 92.94 92 ASP A C 1
ATOM 661 O O . ASP A 1 92 ? -15.620 1.837 52.414 1.00 92.94 92 ASP A O 1
ATOM 665 N N . GLY A 1 93 ? -17.342 3.015 51.575 1.00 90.12 93 GLY A N 1
ATOM 666 C CA . GLY A 1 93 ? -16.846 3.129 50.201 1.00 90.12 93 GLY A CA 1
ATOM 667 C C . GLY A 1 93 ? -16.805 1.850 49.348 1.00 90.12 93 GLY A C 1
ATOM 668 O O . GLY A 1 93 ? -16.353 1.924 48.204 1.00 90.12 93 GLY A O 1
ATOM 669 N N . GLN A 1 94 ? -17.251 0.685 49.837 1.00 93.38 94 GLN A N 1
ATOM 670 C CA . GLN A 1 94 ? -17.192 -0.560 49.056 1.00 93.38 94 GLN A CA 1
ATOM 671 C C . GLN A 1 94 ? -18.355 -1.509 49.352 1.00 93.38 94 GLN A C 1
ATOM 673 O O . GLN A 1 94 ? -18.651 -1.825 50.498 1.00 93.38 94 GLN A O 1
ATOM 678 N N . THR A 1 95 ? -18.951 -2.049 48.290 1.00 94.31 95 THR A N 1
ATOM 679 C CA . THR A 1 95 ? -19.784 -3.255 48.357 1.00 94.31 95 THR A CA 1
ATOM 680 C C . THR A 1 95 ? -19.014 -4.406 47.727 1.00 94.31 95 THR A C 1
ATOM 682 O O . THR A 1 95 ? -18.513 -4.286 46.608 1.00 94.31 95 THR A O 1
ATOM 685 N N . LYS A 1 96 ? -18.885 -5.519 48.447 1.00 92.06 96 LYS A N 1
ATOM 686 C CA . LYS A 1 96 ? -18.119 -6.689 48.018 1.00 92.06 96 LYS A CA 1
ATOM 687 C C . LYS A 1 96 ? -19.007 -7.926 48.001 1.00 92.06 96 LYS A C 1
ATOM 689 O O . LYS A 1 96 ? -19.618 -8.264 49.010 1.00 92.06 96 LYS A O 1
ATOM 694 N N . LEU A 1 97 ? -19.023 -8.627 46.870 1.00 91.62 97 LEU A N 1
ATOM 695 C CA . LEU A 1 97 ? -19.698 -9.914 46.713 1.00 91.62 97 LEU A CA 1
ATOM 696 C C . LEU A 1 97 ? -18.649 -11.030 46.848 1.00 91.62 97 LEU A C 1
ATOM 698 O O . LEU A 1 97 ? -17.667 -11.060 46.102 1.00 91.62 97 LEU A O 1
ATOM 702 N N . THR A 1 98 ? -18.806 -11.894 47.857 1.00 86.81 98 THR A N 1
ATOM 703 C CA . THR A 1 98 ? -17.877 -12.998 48.179 1.00 86.81 98 THR A CA 1
ATOM 704 C C . THR A 1 98 ? -18.577 -14.347 48.401 1.00 86.81 98 THR A C 1
ATOM 706 O O . THR A 1 98 ? -19.693 -14.416 48.891 1.00 86.81 98 THR A O 1
ATOM 709 N N . ASN A 1 99 ? -17.932 -15.428 47.965 1.00 84.69 99 ASN A N 1
ATOM 710 C CA . ASN A 1 99 ? -18.430 -16.796 47.881 1.00 84.69 99 ASN A CA 1
ATOM 711 C C . ASN A 1 99 ? -17.153 -17.601 47.919 1.00 84.69 99 ASN A C 1
ATOM 713 O O . ASN A 1 99 ? -16.212 -17.356 47.157 1.00 84.69 99 ASN A O 1
ATOM 717 N N . SER A 1 100 ? -17.116 -18.496 48.886 1.00 79.62 100 SER A N 1
ATOM 718 C CA . SER A 1 100 ? -15.959 -19.297 49.231 1.00 79.62 100 SER A CA 1
ATOM 719 C C . SER A 1 100 ? -15.476 -20.178 48.072 1.00 79.62 100 SER A C 1
ATOM 721 O O . SER A 1 100 ? -14.317 -20.575 48.081 1.00 79.62 100 SER A O 1
ATOM 723 N N . ASP A 1 101 ? -16.327 -20.451 47.078 1.00 81.12 101 ASP A N 1
ATOM 724 C CA . ASP A 1 101 ? -15.999 -21.255 45.892 1.00 81.12 101 ASP A CA 1
ATOM 725 C C . ASP A 1 101 ? -15.424 -20.453 44.701 1.00 81.12 101 ASP A C 1
ATOM 727 O O . ASP A 1 101 ? -14.932 -21.049 43.746 1.00 81.12 101 ASP A O 1
ATOM 731 N N . GLY A 1 102 ? -15.460 -19.114 44.740 1.00 73.75 102 GLY A N 1
ATOM 732 C CA . GLY A 1 102 ? -14.971 -18.253 43.655 1.00 73.75 102 GLY A CA 1
ATOM 733 C C . GLY A 1 102 ? -15.844 -18.209 42.390 1.00 73.75 102 GLY A C 1
ATOM 734 O O . GLY A 1 102 ? -15.438 -17.597 41.406 1.00 73.75 102 GLY A O 1
ATOM 735 N N . THR A 1 103 ? -17.039 -18.802 42.397 1.00 78.62 103 THR A N 1
ATOM 736 C CA . THR A 1 103 ? -17.900 -18.996 41.211 1.00 78.62 103 THR A CA 1
ATOM 737 C C . THR A 1 103 ? -19.090 -18.044 41.126 1.00 78.62 103 THR A C 1
ATOM 739 O O . THR A 1 103 ? -20.087 -18.348 40.469 1.00 78.62 103 THR A O 1
ATOM 742 N N . HIS A 1 104 ? -19.025 -16.886 41.784 1.00 81.25 104 HIS A N 1
ATOM 743 C CA . HIS A 1 104 ? -20.160 -15.967 41.752 1.00 81.25 104 HIS A CA 1
ATOM 744 C C . HIS A 1 104 ? -20.578 -15.598 40.355 1.00 81.25 104 HIS A C 1
ATOM 746 O O . HIS A 1 104 ? -19.761 -15.266 39.495 1.00 81.25 104 HIS A O 1
ATOM 752 N N . LYS A 1 105 ? -21.890 -15.518 40.228 1.00 85.00 105 LYS A N 1
ATOM 753 C CA . LYS A 1 105 ? -22.549 -14.855 39.131 1.00 85.00 105 LYS A CA 1
ATOM 754 C C . LYS A 1 105 ? -23.403 -13.757 39.730 1.00 85.00 105 LYS A C 1
ATOM 756 O O . LYS A 1 105 ? -24.111 -13.985 40.709 1.00 85.00 105 LYS A O 1
ATOM 761 N N . THR A 1 106 ? -23.292 -12.581 39.140 1.00 87.94 106 THR A N 1
ATOM 762 C CA . THR A 1 106 ? -24.188 -11.465 39.404 1.00 87.94 106 THR A CA 1
ATOM 763 C C . THR A 1 106 ? -24.901 -11.189 38.098 1.00 87.94 106 THR A C 1
ATOM 765 O O . THR A 1 106 ? -24.248 -10.931 37.088 1.00 87.94 106 THR A O 1
ATOM 768 N N . GLU A 1 107 ? -26.222 -11.280 38.116 1.00 91.50 107 GLU A N 1
ATOM 769 C CA . GLU A 1 107 ? -27.069 -10.910 36.988 1.00 91.50 107 GLU A CA 1
ATOM 770 C C . GLU A 1 107 ? -27.632 -9.514 37.256 1.00 91.50 107 GLU A C 1
ATOM 772 O O . GLU A 1 107 ? -28.028 -9.198 38.379 1.00 91.50 107 GLU A O 1
ATOM 777 N N . MET A 1 108 ? -27.601 -8.659 36.237 1.00 93.31 108 MET A N 1
ATOM 778 C CA . MET A 1 108 ? -28.142 -7.303 36.278 1.00 93.31 108 MET A CA 1
ATOM 779 C C . MET A 1 108 ? -28.842 -7.036 34.952 1.00 93.31 108 MET A C 1
ATOM 781 O O . MET A 1 108 ? -28.253 -7.277 33.899 1.00 93.31 108 MET A O 1
ATOM 785 N N . ASP A 1 109 ? -30.055 -6.493 35.002 1.00 95.56 109 ASP A N 1
ATOM 786 C CA . ASP A 1 109 ? -30.773 -6.082 33.790 1.00 95.56 109 ASP A CA 1
ATOM 787 C C . ASP A 1 109 ? -30.118 -4.853 33.142 1.00 95.56 109 ASP A C 1
ATOM 789 O O . ASP A 1 109 ? -30.080 -4.724 31.918 1.00 95.56 109 ASP A O 1
ATOM 793 N N . TYR A 1 110 ? -29.596 -3.942 33.971 1.00 95.38 110 TYR A N 1
ATOM 794 C CA . TYR A 1 110 ? -28.981 -2.689 33.548 1.00 95.38 110 TYR A CA 1
ATOM 795 C C . TYR A 1 110 ? -28.010 -2.160 34.612 1.00 95.38 110 TYR A C 1
ATOM 797 O O . TYR A 1 110 ? -28.230 -2.350 35.809 1.00 95.38 110 TYR A O 1
ATOM 805 N N . ALA A 1 111 ? -26.951 -1.469 34.184 1.00 94.50 111 ALA A N 1
ATOM 806 C CA . ALA A 1 111 ? -26.013 -0.797 35.076 1.00 94.50 111 ALA A CA 1
ATOM 807 C C . ALA A 1 111 ? -25.477 0.494 34.439 1.00 94.50 111 ALA A C 1
ATOM 809 O O . ALA A 1 111 ? -24.905 0.452 33.352 1.00 94.50 111 ALA A O 1
ATOM 810 N N . ASP A 1 112 ? -25.588 1.614 35.158 1.00 96.12 112 ASP A N 1
ATOM 811 C CA . ASP A 1 112 ? -24.868 2.853 34.849 1.00 96.12 112 ASP A CA 1
ATOM 812 C C . ASP A 1 112 ? -23.578 2.924 35.675 1.00 96.12 112 ASP A C 1
ATOM 814 O O . ASP A 1 112 ? -23.611 2.977 36.907 1.00 96.12 112 ASP A O 1
ATOM 818 N N . VAL A 1 113 ? -22.423 2.963 35.005 1.00 95.81 113 VAL A N 1
ATOM 819 C CA . VAL A 1 113 ? -21.118 3.167 35.651 1.00 95.81 113 VAL A CA 1
ATOM 820 C C . VAL A 1 113 ? -20.674 4.610 35.430 1.00 95.81 113 VAL A C 1
ATOM 822 O O . VAL A 1 113 ? -20.306 4.998 34.329 1.00 95.81 113 VAL A O 1
ATOM 825 N N . LEU A 1 114 ? -20.695 5.415 36.493 1.00 94.06 114 LEU A N 1
ATOM 826 C CA . LEU A 1 114 ? -20.454 6.866 36.413 1.00 94.06 114 LEU A CA 1
ATOM 827 C C . LEU A 1 114 ? -18.976 7.264 36.259 1.00 94.06 114 LEU A C 1
ATOM 829 O O . LEU A 1 114 ? -18.674 8.425 35.990 1.00 94.06 114 LEU A O 1
ATOM 833 N N . LYS A 1 115 ? -18.054 6.331 36.506 1.00 94.62 115 LYS A N 1
ATOM 834 C CA . LYS A 1 115 ? -16.604 6.537 36.399 1.00 94.62 115 LYS A CA 1
ATOM 835 C C . LYS A 1 115 ? -15.988 5.395 35.596 1.00 94.62 115 LYS A C 1
ATOM 837 O O . LYS A 1 115 ? -16.282 5.252 34.416 1.00 94.62 115 LYS A O 1
ATOM 842 N N . ASP A 1 116 ? -15.195 4.554 36.251 1.00 95.44 116 ASP A N 1
ATOM 843 C CA . ASP A 1 116 ? -14.428 3.505 35.598 1.00 95.44 116 ASP A CA 1
ATOM 844 C C . ASP A 1 116 ? -15.063 2.136 35.836 1.00 95.44 116 ASP A C 1
ATOM 846 O O . ASP A 1 116 ? -15.385 1.766 36.969 1.00 95.44 116 ASP A O 1
ATOM 850 N N . LEU A 1 117 ? -15.174 1.351 34.765 1.00 95.50 117 LEU A N 1
ATOM 851 C CA . LEU A 1 117 ? -15.436 -0.080 34.839 1.00 95.50 117 LEU A CA 1
ATOM 852 C C . LEU A 1 117 ? -14.122 -0.836 34.627 1.00 95.50 117 LEU A C 1
ATOM 854 O O . LEU A 1 117 ? -13.557 -0.833 33.536 1.00 95.50 117 LEU A O 1
ATOM 858 N N . GLY A 1 118 ? -13.636 -1.505 35.671 1.00 94.50 118 GLY A N 1
ATOM 859 C CA . GLY A 1 118 ? -12.462 -2.371 35.583 1.00 94.50 118 GLY A CA 1
ATOM 860 C C . GLY A 1 118 ? -12.851 -3.839 35.424 1.00 94.50 118 GLY A C 1
ATOM 861 O O . GLY A 1 118 ? -13.431 -4.420 36.338 1.00 94.50 118 GLY A O 1
ATOM 862 N N . VAL A 1 119 ? -12.458 -4.468 34.315 1.00 95.31 119 VAL A N 1
ATOM 863 C CA . VAL A 1 119 ? -12.598 -5.918 34.099 1.00 95.31 119 VAL A CA 1
ATOM 864 C C . VAL A 1 119 ? -11.206 -6.545 34.076 1.00 95.31 119 VAL A C 1
ATOM 866 O O . VAL A 1 119 ? -10.390 -6.226 33.219 1.00 95.31 119 VAL A O 1
ATOM 869 N N . ARG A 1 120 ? -10.905 -7.415 35.048 1.00 92.69 120 ARG A N 1
ATOM 870 C CA . ARG A 1 120 ? -9.600 -8.111 35.134 1.00 92.69 120 ARG A CA 1
ATOM 871 C C . ARG A 1 120 ? -9.561 -9.437 34.372 1.00 92.69 120 ARG A C 1
ATOM 873 O O . ARG A 1 120 ? -8.483 -9.981 34.164 1.00 92.69 120 ARG A O 1
ATOM 880 N N . GLY A 1 121 ? -10.733 -9.975 34.041 1.00 91.81 121 GLY A N 1
ATOM 881 C CA . GLY A 1 121 ? -10.896 -11.159 33.204 1.00 91.81 121 GLY A CA 1
ATOM 882 C C . GLY A 1 121 ? -11.340 -10.775 31.796 1.00 91.81 121 GLY A C 1
ATOM 883 O O . GLY A 1 121 ? -10.990 -9.711 31.293 1.00 91.81 121 GLY A O 1
ATOM 884 N N . ASN A 1 122 ? -12.159 -11.630 31.191 1.00 93.56 122 ASN A N 1
ATOM 885 C CA . ASN A 1 122 ? -12.740 -11.372 29.880 1.00 93.56 122 ASN A CA 1
ATOM 886 C C . ASN A 1 122 ? -14.055 -10.599 30.014 1.00 93.56 122 ASN A C 1
ATOM 888 O O . ASN A 1 122 ? -14.834 -10.848 30.935 1.00 93.56 122 ASN A O 1
ATOM 892 N N . ALA A 1 123 ? -14.310 -9.708 29.062 1.00 95.94 123 ALA A N 1
ATOM 893 C CA . ALA A 1 123 ? -15.618 -9.111 28.837 1.00 95.94 123 ALA A CA 1
ATOM 894 C C . ALA A 1 123 ? -16.190 -9.658 27.525 1.00 95.94 123 ALA A C 1
ATOM 896 O O . ALA A 1 123 ? -15.465 -9.788 26.538 1.00 95.94 123 ALA A O 1
ATOM 897 N N . THR A 1 124 ? -17.484 -9.958 27.513 1.00 95.69 124 THR A N 1
ATOM 898 C CA . THR A 1 124 ? -18.220 -10.376 26.317 1.00 95.69 124 THR A CA 1
ATOM 899 C C . THR A 1 124 ? -19.388 -9.419 26.124 1.00 95.69 124 THR A C 1
ATOM 901 O O . THR A 1 124 ? -20.086 -9.100 27.083 1.00 95.69 124 THR A O 1
ATOM 904 N N . VAL A 1 125 ? -19.571 -8.938 24.895 1.00 96.81 125 VAL A N 1
ATOM 905 C CA . VAL A 1 125 ? -20.691 -8.081 24.494 1.00 96.81 125 VAL A CA 1
ATOM 906 C C . VAL A 1 125 ? -21.377 -8.773 23.326 1.00 96.81 125 VAL A C 1
ATOM 908 O O . VAL A 1 125 ? -20.797 -8.879 22.251 1.00 96.81 125 VAL A O 1
ATOM 911 N N . ASP A 1 126 ? -22.589 -9.273 23.552 1.00 96.25 126 ASP A N 1
ATOM 912 C CA . ASP A 1 126 ? -23.295 -10.108 22.566 1.00 96.25 126 ASP A CA 1
ATOM 913 C C . ASP A 1 126 ? -23.927 -9.303 21.423 1.00 96.25 126 ASP A C 1
ATOM 915 O O . ASP A 1 126 ? -24.241 -9.852 20.367 1.00 96.25 126 ASP A O 1
ATOM 919 N N . LYS A 1 127 ? -24.166 -8.009 21.652 1.00 96.44 127 LYS A N 1
ATOM 920 C CA . LYS A 1 127 ? -24.700 -7.078 20.653 1.00 96.44 127 LYS A CA 1
ATOM 921 C C . LYS A 1 127 ? -23.621 -6.065 20.266 1.00 96.44 127 LYS A C 1
ATOM 923 O O . LYS A 1 127 ? -22.495 -6.439 19.959 1.00 96.44 127 LYS A O 1
ATOM 928 N N . ASP A 1 128 ? -23.958 -4.784 20.316 1.00 96.38 128 ASP A N 1
ATOM 929 C CA . ASP A 1 128 ? -23.084 -3.712 19.877 1.00 96.38 128 ASP A CA 1
ATOM 930 C C . ASP A 1 128 ? -22.255 -3.164 21.040 1.00 96.38 128 ASP A C 1
ATOM 932 O O . ASP A 1 128 ? -22.761 -2.934 22.141 1.00 96.38 128 ASP A O 1
ATOM 936 N N . LEU A 1 129 ? -20.981 -2.893 20.764 1.00 96.69 129 LEU A N 1
ATOM 937 C CA . LEU A 1 129 ? -20.123 -2.080 21.616 1.00 96.69 129 LEU A CA 1
ATOM 938 C C . LEU A 1 129 ? -19.996 -0.689 20.992 1.00 96.69 129 LEU A C 1
ATOM 940 O O . LEU A 1 129 ? -19.441 -0.541 19.906 1.00 96.69 129 LEU A O 1
ATOM 944 N N . SER A 1 130 ? -20.474 0.332 21.700 1.00 96.62 130 SER A N 1
ATOM 945 C CA . SER A 1 130 ? -20.274 1.733 21.325 1.00 96.62 130 SER A CA 1
ATOM 946 C C . SER A 1 130 ? -19.230 2.374 22.235 1.00 96.62 130 SER A C 1
ATOM 948 O O . SER A 1 130 ? -19.342 2.304 23.458 1.00 96.62 130 SER A O 1
ATOM 950 N N . VAL A 1 131 ? -18.218 3.009 21.643 1.00 97.31 131 VAL A N 1
ATOM 951 C CA . VAL A 1 131 ? -17.173 3.743 22.364 1.00 97.31 131 VAL A CA 1
ATOM 952 C C . VAL A 1 131 ? -17.198 5.185 21.878 1.00 97.31 131 VAL A C 1
ATOM 954 O O . VAL A 1 131 ? -16.814 5.471 20.750 1.00 97.31 131 VAL A O 1
ATOM 957 N N . GLY A 1 132 ? -17.658 6.102 22.730 1.00 96.19 132 GLY A N 1
ATOM 958 C CA . GLY A 1 132 ? -17.718 7.531 22.392 1.00 96.19 132 GLY A CA 1
ATOM 959 C C . GLY A 1 132 ? -16.358 8.243 22.411 1.00 96.19 132 GLY A C 1
ATOM 960 O O . GLY A 1 132 ? -16.256 9.371 21.940 1.00 96.19 132 GLY A O 1
ATOM 961 N N . GLY A 1 133 ? -15.328 7.604 22.976 1.00 96.94 133 GLY A N 1
ATOM 962 C CA . GLY A 1 133 ? -13.956 8.109 23.050 1.00 96.94 133 GLY A CA 1
ATOM 963 C C . GLY A 1 133 ? -12.958 7.218 22.308 1.00 96.94 133 GLY A C 1
ATOM 964 O O . GLY A 1 133 ? -13.284 6.585 21.309 1.00 96.94 133 GLY A O 1
ATOM 965 N N . ASN A 1 134 ? -11.731 7.144 22.822 1.00 96.50 134 ASN A N 1
ATOM 966 C CA . ASN A 1 134 ? -10.676 6.320 22.233 1.00 96.50 134 ASN A CA 1
ATOM 967 C C . ASN A 1 134 ? -10.711 4.891 22.787 1.00 96.50 134 ASN A C 1
ATOM 969 O O . ASN A 1 134 ? -10.811 4.696 23.998 1.00 96.50 134 ASN A O 1
ATOM 973 N N . ALA A 1 135 ? -10.526 3.901 21.915 1.00 97.06 135 ALA A N 1
ATOM 974 C CA . ALA A 1 135 ? -10.255 2.521 22.302 1.00 97.06 135 ALA A CA 1
ATOM 975 C C . ALA A 1 135 ? -8.764 2.213 22.098 1.00 97.06 135 ALA A C 1
ATOM 977 O O . ALA A 1 135 ? -8.237 2.374 20.998 1.00 97.06 135 ALA A O 1
ATOM 978 N N . ALA A 1 136 ? -8.081 1.765 23.151 1.00 96.88 136 ALA A N 1
ATOM 979 C CA . ALA A 1 136 ? -6.693 1.319 23.075 1.00 96.88 136 ALA A CA 1
ATOM 980 C C . ALA A 1 136 ? -6.631 -0.208 23.196 1.00 96.88 136 ALA A C 1
ATOM 982 O O . ALA A 1 136 ? -7.076 -0.771 24.194 1.00 96.88 136 ALA A O 1
ATOM 983 N N . VAL A 1 137 ? -6.045 -0.870 22.197 1.00 96.94 137 VAL A N 1
ATOM 984 C CA . VAL A 1 137 ? -5.776 -2.313 22.217 1.00 96.94 137 VAL A CA 1
ATOM 985 C C . VAL A 1 137 ? -4.267 -2.503 22.293 1.00 96.94 137 VAL A C 1
ATOM 987 O O . VAL A 1 137 ? -3.549 -2.215 21.342 1.00 96.94 137 VAL A O 1
ATOM 990 N N . THR A 1 138 ? -3.774 -2.938 23.450 1.00 95.81 138 THR A N 1
ATOM 991 C CA . THR A 1 138 ? -2.337 -3.183 23.672 1.00 95.81 138 THR A CA 1
ATOM 992 C C . THR A 1 138 ? -1.891 -4.558 23.178 1.00 95.81 138 THR A C 1
ATOM 994 O O . THR A 1 138 ? -0.704 -4.774 22.945 1.00 95.81 138 THR A O 1
ATOM 997 N N . GLY A 1 139 ? -2.841 -5.486 23.042 1.00 95.94 139 GLY A N 1
ATOM 998 C CA . GLY A 1 139 ? -2.641 -6.809 22.463 1.00 95.94 139 GLY A CA 1
ATOM 999 C C . GLY A 1 139 ? -2.998 -6.858 20.979 1.00 95.94 139 GLY A C 1
ATOM 1000 O O . GLY A 1 139 ? -2.892 -5.876 20.251 1.00 95.94 139 GLY A O 1
ATOM 1001 N N . THR A 1 140 ? -3.440 -8.030 20.530 1.00 96.75 140 THR A N 1
ATOM 1002 C CA . THR A 1 140 ? -3.937 -8.227 19.162 1.00 96.75 140 THR A CA 1
ATOM 1003 C C . THR A 1 140 ? -5.432 -7.942 19.099 1.00 96.75 140 THR A C 1
ATOM 1005 O O . THR A 1 140 ? -6.182 -8.393 19.962 1.00 96.75 140 THR A O 1
ATOM 1008 N N . LEU A 1 141 ? -5.860 -7.225 18.061 1.00 96.94 141 LEU A N 1
ATOM 1009 C CA . LEU A 1 141 ? -7.259 -7.145 17.663 1.00 96.94 141 LEU A CA 1
ATOM 1010 C C . LEU A 1 141 ? -7.500 -8.183 16.561 1.00 96.94 141 LEU A C 1
ATOM 1012 O O . LEU A 1 141 ? -7.012 -8.015 15.446 1.00 96.94 141 LEU A O 1
ATOM 1016 N N . ASP A 1 142 ? -8.221 -9.252 16.889 1.00 96.88 142 ASP A N 1
ATOM 1017 C CA . ASP A 1 142 ? -8.671 -10.255 15.922 1.00 96.88 142 ASP A CA 1
ATOM 1018 C C . ASP A 1 142 ? -10.121 -9.958 15.522 1.00 96.88 142 ASP A C 1
ATOM 1020 O O . ASP A 1 142 ? -10.996 -9.833 16.382 1.00 96.88 142 ASP A O 1
ATOM 1024 N N . VAL A 1 143 ? -10.368 -9.800 14.221 1.00 97.00 143 VAL A N 1
ATOM 1025 C CA . VAL A 1 143 ? -11.690 -9.488 13.668 1.00 97.00 143 VAL A CA 1
ATOM 1026 C C . VAL A 1 143 ? -12.007 -10.503 12.585 1.00 97.00 143 VAL A C 1
ATOM 1028 O O . VAL A 1 143 ? -11.440 -10.477 11.497 1.00 97.00 143 VAL A O 1
ATOM 1031 N N . THR A 1 144 ? -12.954 -11.387 12.880 1.00 96.38 144 THR A N 1
ATOM 1032 C CA . THR A 1 144 ? -13.424 -12.415 11.941 1.00 96.38 144 THR A CA 1
ATOM 1033 C C . THR A 1 144 ? -14.439 -11.876 10.931 1.00 96.38 144 THR A C 1
ATOM 1035 O O . THR A 1 144 ? -14.662 -12.484 9.885 1.00 96.38 144 THR A O 1
ATOM 1038 N N . GLY A 1 145 ? -15.073 -10.744 11.248 1.00 96.19 145 GLY A N 1
ATOM 1039 C CA . GLY A 1 145 ? -16.068 -10.075 10.415 1.00 96.19 145 GLY A CA 1
ATOM 1040 C C . GLY A 1 145 ? -15.498 -8.968 9.524 1.00 96.19 145 GLY A C 1
ATOM 1041 O O . GLY A 1 145 ? -14.294 -8.739 9.440 1.00 96.19 145 GLY A O 1
ATOM 1042 N N . LYS A 1 146 ? -16.401 -8.241 8.857 1.00 96.44 146 LYS A N 1
ATOM 1043 C CA . LYS A 1 146 ? -16.052 -7.058 8.062 1.00 96.44 146 LYS A CA 1
ATOM 1044 C C . LYS A 1 146 ? -15.805 -5.854 8.972 1.00 96.44 146 LYS A C 1
ATOM 1046 O O . LYS A 1 146 ? -16.684 -5.471 9.739 1.00 96.44 146 LYS A O 1
ATOM 1051 N N . THR A 1 147 ? -14.679 -5.181 8.770 1.00 97.31 147 THR A N 1
ATOM 1052 C CA . THR A 1 147 ? -14.393 -3.871 9.369 1.00 97.31 147 THR A CA 1
ATOM 1053 C C . THR A 1 147 ? -14.715 -2.762 8.368 1.00 97.31 147 THR A C 1
ATOM 1055 O O . THR A 1 147 ? -14.310 -2.834 7.209 1.00 97.31 147 THR A O 1
ATOM 1058 N N . THR A 1 148 ? -15.446 -1.732 8.799 1.00 97.06 148 THR A N 1
ATOM 1059 C CA . THR A 1 148 ? -15.690 -0.512 8.008 1.00 97.06 148 THR A CA 1
ATOM 1060 C C . THR A 1 148 ? -15.116 0.676 8.768 1.00 97.06 148 THR A C 1
ATOM 1062 O O . THR A 1 148 ? -15.420 0.848 9.944 1.00 97.06 148 THR A O 1
ATOM 1065 N N . LEU A 1 149 ? -14.277 1.473 8.107 1.00 96.88 149 LEU A N 1
ATOM 1066 C CA . LEU A 1 149 ? -13.601 2.634 8.684 1.00 96.88 149 LEU A CA 1
ATOM 1067 C C . LEU A 1 149 ? -13.818 3.824 7.753 1.00 96.88 149 LEU A C 1
ATOM 1069 O O . LEU A 1 149 ? -13.662 3.687 6.542 1.00 96.88 149 LEU A O 1
ATOM 1073 N N . ASN A 1 150 ? -14.168 4.981 8.313 1.00 97.00 150 ASN A N 1
ATOM 1074 C CA . ASN A 1 150 ? -14.262 6.215 7.528 1.00 97.00 150 ASN A CA 1
ATOM 1075 C C . ASN A 1 150 ? -12.866 6.706 7.128 1.00 97.00 150 ASN A C 1
ATOM 1077 O O . ASN A 1 150 ? -12.656 7.141 6.001 1.00 97.00 150 ASN A O 1
ATOM 1081 N N . GLU A 1 151 ? -11.917 6.598 8.059 1.00 97.25 151 GLU A N 1
ATOM 1082 C CA . GLU A 1 151 ? -10.517 6.972 7.888 1.00 97.25 151 GLU A CA 1
ATOM 1083 C C . GLU A 1 151 ? -9.626 5.961 8.612 1.00 97.25 151 GLU A C 1
ATOM 1085 O O . GLU A 1 151 ? -10.052 5.281 9.551 1.00 97.25 151 GLU A O 1
ATOM 1090 N N . THR A 1 152 ? -8.383 5.814 8.162 1.00 97.00 152 THR A N 1
ATOM 1091 C CA . THR A 1 152 ? -7.415 4.900 8.778 1.00 97.00 152 THR A CA 1
ATOM 1092 C C . THR A 1 152 ? -6.011 5.462 8.631 1.00 97.00 152 THR A C 1
ATOM 1094 O O . THR A 1 152 ? -5.564 5.743 7.523 1.00 97.00 152 THR A O 1
ATOM 1097 N N . GLU A 1 153 ? -5.299 5.579 9.749 1.00 96.81 153 GLU A N 1
ATOM 1098 C CA . GLU A 1 153 ? -3.875 5.907 9.786 1.00 96.81 153 GLU A CA 1
ATOM 1099 C C . GLU A 1 153 ? -3.111 4.708 10.357 1.00 96.81 153 GLU A C 1
ATOM 1101 O O . GLU A 1 153 ? -3.380 4.258 11.472 1.00 96.81 153 GLU A O 1
ATOM 1106 N N . VAL A 1 154 ? -2.135 4.197 9.606 1.00 97.06 154 VAL A N 1
ATOM 1107 C CA . VAL A 1 154 ? -1.242 3.131 10.071 1.00 97.06 154 VAL A CA 1
ATOM 1108 C C . VAL A 1 154 ? 0.153 3.717 10.242 1.00 97.06 154 VAL A C 1
ATOM 1110 O O . VAL A 1 154 ? 0.847 3.985 9.268 1.00 97.06 154 VAL A O 1
ATOM 1113 N N . LYS A 1 155 ? 0.576 3.910 11.495 1.00 95.56 155 LYS A N 1
ATOM 1114 C CA . LYS A 1 155 ? 1.915 4.444 11.818 1.00 95.56 155 LYS A CA 1
ATOM 1115 C C . LYS A 1 155 ? 3.039 3.422 11.634 1.00 95.56 155 LYS A C 1
ATOM 1117 O O . LYS A 1 155 ? 4.206 3.795 11.563 1.00 95.56 155 L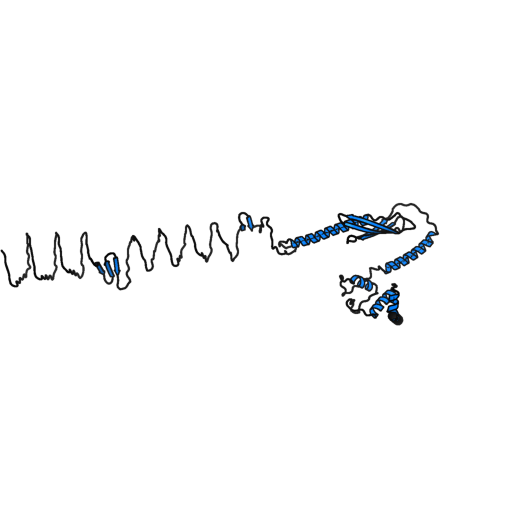YS A O 1
ATOM 1122 N N . GLY A 1 156 ? 2.686 2.138 11.624 1.00 95.50 156 GLY A N 1
ATOM 1123 C CA . GLY A 1 156 ? 3.604 1.019 11.440 1.00 95.50 156 GLY A CA 1
ATOM 1124 C C . GLY A 1 156 ? 3.510 0.400 10.047 1.00 95.50 156 GLY A C 1
ATOM 1125 O O . GLY A 1 156 ? 3.064 1.017 9.086 1.00 95.50 156 GLY A O 1
ATOM 1126 N N . THR A 1 157 ? 3.925 -0.859 9.943 1.00 96.31 157 THR A N 1
ATOM 1127 C CA . THR A 1 157 ? 3.770 -1.645 8.713 1.00 96.31 157 THR A CA 1
ATOM 1128 C C . THR A 1 157 ? 2.358 -2.217 8.616 1.00 96.31 157 THR A C 1
ATOM 1130 O O . THR A 1 157 ? 1.876 -2.828 9.568 1.00 96.31 157 THR A O 1
ATOM 1133 N N . ALA A 1 158 ? 1.723 -2.072 7.453 1.00 97.06 158 ALA A N 1
ATOM 1134 C CA . ALA A 1 158 ? 0.514 -2.806 7.095 1.00 97.06 158 ALA A CA 1
ATOM 1135 C C . ALA A 1 158 ? 0.890 -4.016 6.230 1.00 97.06 158 ALA A C 1
ATOM 1137 O O . ALA A 1 158 ? 1.602 -3.870 5.237 1.00 97.06 158 ALA A O 1
ATOM 1138 N N . ALA A 1 159 ? 0.411 -5.204 6.598 1.00 96.81 159 ALA A N 1
ATOM 1139 C CA . ALA A 1 159 ? 0.591 -6.421 5.817 1.00 96.81 159 ALA A CA 1
ATOM 1140 C C . ALA A 1 159 ? -0.777 -6.973 5.408 1.00 96.81 159 ALA A C 1
ATOM 1142 O O . ALA A 1 159 ? -1.604 -7.291 6.262 1.00 96.81 159 ALA A O 1
ATOM 1143 N N . PHE A 1 160 ? -0.991 -7.118 4.104 1.00 96.81 160 PHE A N 1
ATOM 1144 C CA . PHE A 1 160 ? -2.181 -7.740 3.533 1.00 96.81 160 PHE A CA 1
ATOM 1145 C C . PHE A 1 160 ? -1.777 -9.098 2.961 1.00 96.81 160 PHE A C 1
ATOM 1147 O O . PHE A 1 160 ? -0.860 -9.179 2.148 1.00 96.81 160 PHE A O 1
ATOM 1154 N N . ARG A 1 161 ? -2.407 -10.177 3.442 1.00 96.19 161 ARG A N 1
ATOM 1155 C CA . ARG A 1 161 ? -2.074 -11.555 3.021 1.00 96.19 161 ARG A CA 1
ATOM 1156 C C . ARG A 1 161 ? -2.792 -11.980 1.742 1.00 96.19 161 ARG A C 1
ATOM 1158 O O . ARG A 1 161 ? -2.394 -12.959 1.128 1.00 96.19 161 ARG A O 1
ATOM 1165 N N . GLU A 1 162 ? -3.829 -11.237 1.385 1.00 96.50 162 GLU A N 1
ATOM 1166 C CA . GLU A 1 162 ? -4.699 -11.467 0.238 1.00 96.50 162 GLU A CA 1
ATOM 1167 C C . GLU A 1 162 ? -4.754 -10.194 -0.621 1.00 96.50 162 GLU A C 1
ATOM 1169 O O . GLU A 1 162 ? -3.945 -9.275 -0.464 1.00 96.50 162 GLU A O 1
ATOM 1174 N N . ASN A 1 163 ? -5.727 -10.126 -1.528 1.00 94.81 163 ASN A N 1
ATOM 1175 C CA . ASN A 1 163 ? -5.901 -8.998 -2.434 1.00 94.81 163 ASN A CA 1
ATOM 1176 C C . ASN A 1 163 ? -6.271 -7.699 -1.705 1.00 94.81 163 ASN A C 1
ATOM 1178 O O . ASN A 1 163 ? -7.123 -7.680 -0.815 1.00 94.81 163 ASN A O 1
ATOM 1182 N N . VAL A 1 164 ? -5.698 -6.593 -2.179 1.00 96.88 164 VAL A N 1
ATOM 1183 C CA . VAL A 1 164 ? -6.087 -5.227 -1.811 1.00 96.88 164 VAL A CA 1
ATOM 1184 C C . VAL A 1 164 ? -6.755 -4.590 -3.024 1.00 96.88 164 VAL A C 1
ATOM 1186 O O . VAL A 1 164 ? -6.162 -4.540 -4.098 1.00 96.88 164 VAL A O 1
ATOM 1189 N N . THR A 1 165 ? -7.991 -4.120 -2.861 1.00 95.88 165 THR A N 1
ATOM 1190 C CA . THR A 1 165 ? -8.740 -3.412 -3.912 1.00 95.88 165 THR A CA 1
ATOM 1191 C C . THR A 1 165 ? -8.842 -1.937 -3.551 1.00 95.88 165 THR A C 1
ATOM 1193 O O . THR A 1 165 ? -9.199 -1.608 -2.422 1.00 95.88 165 THR A O 1
ATOM 1196 N N . MET A 1 166 ? -8.533 -1.063 -4.508 1.00 95.81 166 MET A N 1
ATOM 1197 C CA . MET A 1 166 ? -8.662 0.387 -4.376 1.00 95.81 166 MET A CA 1
ATOM 1198 C C . MET A 1 166 ? -9.705 0.876 -5.383 1.00 95.81 166 MET A C 1
ATOM 1200 O O . MET A 1 166 ? -9.496 0.753 -6.585 1.00 95.81 166 MET A O 1
ATOM 1204 N N . ASP A 1 167 ? -10.817 1.433 -4.898 1.00 95.62 167 ASP A N 1
ATOM 1205 C CA . ASP A 1 167 ? -11.885 1.970 -5.764 1.00 95.62 167 ASP A CA 1
ATOM 1206 C C . ASP A 1 167 ? -11.507 3.313 -6.412 1.00 95.62 167 ASP A C 1
ATOM 1208 O O . ASP A 1 167 ? -12.141 3.762 -7.367 1.00 95.62 167 ASP A O 1
ATOM 1212 N N . LYS A 1 168 ? -10.500 3.986 -5.849 1.00 95.19 168 LYS A N 1
ATOM 1213 C CA . LYS A 1 168 ? -9.931 5.243 -6.341 1.00 95.19 168 LYS A CA 1
ATOM 1214 C C . LYS A 1 168 ? -8.411 5.093 -6.471 1.00 95.19 168 LYS A C 1
ATOM 1216 O O . LYS A 1 168 ? -7.895 3.996 -6.663 1.00 95.19 168 LYS A O 1
ATOM 1221 N N . ASP A 1 169 ? -7.696 6.198 -6.334 1.00 93.25 169 ASP A N 1
ATOM 1222 C CA . ASP A 1 169 ? -6.256 6.256 -6.513 1.00 93.25 169 ASP A CA 1
ATOM 1223 C C . ASP A 1 169 ? -5.485 5.632 -5.340 1.00 93.25 169 ASP A C 1
ATOM 1225 O O . ASP A 1 169 ? -5.863 5.750 -4.171 1.00 93.25 169 ASP A O 1
ATOM 1229 N N . LEU A 1 170 ? -4.347 5.020 -5.668 1.00 95.12 170 LEU A N 1
ATOM 1230 C CA . LEU A 1 170 ? -3.301 4.662 -4.716 1.00 95.12 170 LEU A CA 1
ATOM 1231 C C . LEU A 1 170 ? -2.183 5.706 -4.806 1.00 95.12 170 LEU A C 1
ATOM 1233 O O . LEU A 1 170 ? -1.522 5.824 -5.835 1.00 95.12 170 LEU A O 1
ATOM 1237 N N . SER A 1 171 ? -1.943 6.433 -3.715 1.00 94.06 171 SER A N 1
ATOM 1238 C CA . SER A 1 171 ? -0.802 7.345 -3.598 1.00 94.06 171 SER A CA 1
ATOM 1239 C C . SER A 1 171 ? 0.306 6.697 -2.774 1.00 94.06 171 SER A C 1
ATOM 1241 O O . SER A 1 171 ? 0.072 6.246 -1.653 1.00 94.06 171 SER A O 1
ATOM 1243 N N . VAL A 1 172 ? 1.519 6.655 -3.325 1.00 95.56 172 VAL A N 1
ATOM 1244 C CA . VAL A 1 172 ? 2.706 6.111 -2.657 1.00 95.56 172 VAL A CA 1
ATOM 1245 C C . VAL A 1 172 ? 3.745 7.222 -2.571 1.00 95.56 172 VAL A C 1
ATOM 1247 O O . VAL A 1 172 ? 4.315 7.625 -3.578 1.00 95.56 172 VAL A O 1
ATOM 1250 N N . GLY A 1 173 ? 3.987 7.733 -1.360 1.00 93.69 173 GLY A N 1
ATOM 1251 C CA . GLY A 1 173 ? 4.974 8.799 -1.135 1.00 93.69 173 GLY A CA 1
ATOM 1252 C C . GLY A 1 173 ? 6.435 8.342 -1.249 1.00 93.69 173 GLY A C 1
ATOM 1253 O O . GLY A 1 173 ? 7.333 9.176 -1.318 1.00 93.69 173 GLY A O 1
ATOM 1254 N N . GLY A 1 174 ? 6.674 7.027 -1.246 1.00 95.06 174 GLY A N 1
ATOM 1255 C CA . GLY A 1 174 ? 7.987 6.406 -1.415 1.00 95.06 174 GLY A CA 1
ATOM 1256 C C . GLY A 1 174 ? 8.051 5.507 -2.650 1.00 95.06 174 GLY A C 1
ATOM 1257 O O . GLY A 1 174 ? 7.383 5.744 -3.652 1.00 95.06 174 GLY A O 1
ATOM 1258 N N . ASN A 1 175 ? 8.848 4.444 -2.568 1.00 94.56 175 ASN A N 1
ATOM 1259 C CA . ASN A 1 175 ? 8.981 3.482 -3.660 1.00 94.56 175 ASN A CA 1
ATOM 1260 C C . ASN A 1 175 ? 7.863 2.434 -3.615 1.00 94.56 175 ASN A C 1
ATOM 1262 O O . ASN A 1 175 ? 7.552 1.900 -2.550 1.00 94.56 175 ASN A O 1
ATOM 1266 N N . ALA A 1 176 ? 7.330 2.084 -4.785 1.00 95.81 176 ALA A N 1
ATOM 1267 C CA . ALA A 1 176 ? 6.472 0.920 -4.969 1.00 95.81 176 ALA A CA 1
ATOM 1268 C C . ALA A 1 176 ? 7.277 -0.209 -5.631 1.00 95.81 176 ALA A C 1
ATOM 1270 O O . ALA A 1 176 ? 7.740 -0.065 -6.762 1.00 95.81 176 ALA A O 1
ATOM 1271 N N . THR A 1 177 ? 7.435 -1.335 -4.933 1.00 95.88 177 THR A N 1
ATOM 1272 C CA . THR A 1 177 ? 8.080 -2.541 -5.471 1.00 95.88 177 THR A CA 1
ATOM 1273 C C . THR A 1 177 ? 7.018 -3.585 -5.776 1.00 95.88 177 THR A C 1
ATOM 1275 O O . THR A 1 177 ? 6.266 -3.979 -4.887 1.00 95.88 177 THR A O 1
ATOM 1278 N N . VAL A 1 178 ? 6.983 -4.071 -7.016 1.00 95.69 178 VAL A N 1
ATOM 1279 C CA . VAL A 1 178 ? 6.084 -5.148 -7.443 1.00 95.69 178 VAL A CA 1
ATOM 1280 C C . VAL A 1 178 ? 6.930 -6.375 -7.761 1.00 95.69 178 VAL A C 1
ATOM 1282 O O . VAL A 1 178 ? 7.751 -6.341 -8.671 1.00 95.69 178 VAL A O 1
ATOM 1285 N N . GLY A 1 179 ? 6.761 -7.449 -6.985 1.00 95.19 179 GLY A N 1
ATOM 1286 C CA . GLY A 1 179 ? 7.511 -8.697 -7.183 1.00 95.19 179 GLY A CA 1
ATOM 1287 C C . GLY A 1 179 ? 7.011 -9.553 -8.355 1.00 95.19 179 GLY A C 1
ATOM 1288 O O . GLY A 1 179 ? 7.713 -10.462 -8.784 1.00 95.19 179 GLY A O 1
ATOM 1289 N N . GLY A 1 180 ? 5.803 -9.275 -8.854 1.00 95.12 180 GLY A N 1
ATOM 1290 C CA . GLY A 1 180 ? 5.187 -9.951 -9.997 1.00 95.12 180 GLY A CA 1
ATOM 1291 C C . GLY A 1 180 ? 4.987 -9.023 -11.197 1.00 95.12 180 GLY A C 1
ATOM 1292 O O . GLY A 1 180 ? 5.682 -8.023 -11.359 1.00 95.12 180 GLY A O 1
ATOM 1293 N N . SER A 1 181 ? 4.011 -9.349 -12.042 1.00 93.94 181 SER A N 1
ATOM 1294 C CA . SER A 1 181 ? 3.649 -8.526 -13.199 1.00 93.94 181 SER A CA 1
ATOM 1295 C C . SER A 1 181 ? 2.784 -7.329 -12.805 1.00 93.94 181 SER A C 1
ATOM 1297 O O . SER A 1 181 ? 1.939 -7.418 -11.917 1.00 93.94 181 SER A O 1
ATOM 1299 N N . MET A 1 182 ? 2.952 -6.222 -13.526 1.00 93.50 182 MET A N 1
ATOM 1300 C CA . MET A 1 182 ? 2.066 -5.063 -13.464 1.00 93.50 182 MET A CA 1
ATOM 1301 C C . MET A 1 182 ? 1.163 -5.068 -14.695 1.00 93.50 182 MET A C 1
ATOM 1303 O O . MET A 1 182 ? 1.657 -5.109 -15.818 1.00 93.50 182 MET A O 1
ATOM 1307 N N . THR A 1 183 ? -0.152 -5.027 -14.482 1.00 92.44 183 THR A N 1
ATOM 1308 C CA . THR A 1 183 ? -1.136 -4.849 -15.559 1.00 92.44 183 THR A CA 1
ATOM 1309 C C . THR A 1 183 ? -1.728 -3.459 -15.428 1.00 92.44 183 THR A C 1
ATOM 1311 O O . THR A 1 183 ? -2.291 -3.124 -14.389 1.00 92.44 183 THR A O 1
ATOM 1314 N N . ALA A 1 184 ? -1.583 -2.645 -16.466 1.00 91.50 184 ALA A N 1
ATOM 1315 C CA . ALA A 1 184 ? -2.117 -1.293 -16.508 1.00 91.50 184 ALA A CA 1
ATOM 1316 C C . ALA A 1 184 ? -2.508 -0.952 -17.946 1.00 91.50 184 ALA A C 1
ATOM 1318 O O . ALA A 1 184 ? -1.814 -1.347 -18.880 1.00 91.50 184 ALA A O 1
ATOM 1319 N N . SER A 1 185 ? -3.582 -0.181 -18.123 1.00 93.56 185 SER A N 1
ATOM 1320 C CA . SER A 1 185 ? -3.958 0.339 -19.445 1.00 93.56 185 SER A CA 1
ATOM 1321 C C . SER A 1 185 ? -2.942 1.355 -19.973 1.00 93.56 185 SER A C 1
ATOM 1323 O O . SER A 1 185 ? -2.799 1.523 -21.179 1.00 93.56 185 SER A O 1
ATOM 1325 N N . SER A 1 186 ? -2.242 2.053 -19.072 1.00 95.75 186 SER A N 1
ATOM 1326 C CA . SER A 1 186 ? -1.153 2.961 -19.426 1.00 95.75 186 SER A CA 1
ATOM 1327 C C . SER A 1 186 ? -0.199 3.184 -18.254 1.00 95.75 186 SER A C 1
ATOM 1329 O O . SER A 1 186 ? -0.631 3.149 -17.101 1.00 95.75 186 SER A O 1
ATOM 1331 N N . TYR A 1 187 ? 1.063 3.495 -18.547 1.00 95.44 187 TYR A N 1
ATOM 1332 C CA . TYR A 1 187 ? 2.042 3.995 -17.582 1.00 95.44 187 TYR A CA 1
ATOM 1333 C C . TYR A 1 187 ? 2.346 5.465 -17.872 1.00 95.44 187 TYR A C 1
ATOM 1335 O O . TYR A 1 187 ? 2.828 5.802 -18.959 1.00 95.44 187 TYR A O 1
ATOM 1343 N N . LYS A 1 188 ? 2.063 6.341 -16.904 1.00 94.19 188 LYS A N 1
ATOM 1344 C CA . LYS A 1 188 ? 2.272 7.788 -17.017 1.00 94.19 188 LYS A CA 1
ATOM 1345 C C . LYS A 1 188 ? 3.222 8.297 -15.941 1.00 94.19 188 LYS A C 1
ATOM 1347 O O . LYS A 1 188 ? 3.193 7.822 -14.810 1.00 94.19 188 LYS A O 1
ATOM 1352 N N . VAL A 1 189 ? 4.021 9.301 -16.289 1.00 92.88 189 VAL A N 1
ATOM 1353 C CA . VAL A 1 189 ? 4.829 10.071 -15.335 1.00 92.88 189 VAL A CA 1
ATOM 1354 C C . VAL A 1 189 ? 4.444 11.539 -15.481 1.00 92.88 189 VAL A C 1
ATOM 1356 O O . VAL A 1 189 ? 4.753 12.175 -16.493 1.00 92.88 189 VAL A O 1
ATOM 1359 N N . GLY A 1 190 ? 3.719 12.063 -14.488 1.00 90.81 190 GLY A N 1
ATOM 1360 C CA . GLY A 1 190 ? 2.988 13.324 -14.633 1.00 90.81 190 GLY A CA 1
ATOM 1361 C C . GLY A 1 190 ? 1.965 13.223 -15.769 1.00 90.81 190 GLY A C 1
ATOM 1362 O O . GLY A 1 190 ? 1.261 12.222 -15.885 1.00 90.81 190 GLY A O 1
ATOM 1363 N N . ASP A 1 191 ? 1.944 14.215 -16.657 1.00 93.88 191 ASP A N 1
ATOM 1364 C CA . ASP A 1 191 ? 1.009 14.259 -17.792 1.00 93.88 191 ASP A CA 1
ATOM 1365 C C . ASP A 1 191 ? 1.469 13.449 -19.018 1.00 93.88 191 ASP A C 1
ATOM 1367 O O . ASP A 1 191 ? 0.777 13.405 -20.036 1.00 93.88 191 ASP A O 1
ATOM 1371 N N . LYS A 1 192 ? 2.645 12.812 -18.959 1.00 96.50 192 LYS A N 1
ATOM 1372 C CA . LYS A 1 192 ? 3.237 12.103 -20.101 1.00 96.50 192 LYS A CA 1
ATOM 1373 C C . LYS A 1 192 ? 2.968 10.608 -20.036 1.00 96.50 192 LYS A C 1
ATOM 1375 O O . LYS A 1 192 ? 3.323 9.963 -19.052 1.00 96.50 192 LYS A O 1
ATOM 1380 N N . THR A 1 193 ? 2.428 10.049 -21.114 1.00 96.62 193 THR A N 1
ATOM 1381 C CA . THR A 1 193 ? 2.276 8.600 -21.304 1.00 96.62 193 THR A CA 1
ATOM 1382 C C . THR A 1 193 ? 3.556 7.997 -21.862 1.00 96.62 193 THR A C 1
ATOM 1384 O O . THR A 1 193 ? 4.051 8.451 -22.889 1.00 96.62 193 THR A O 1
ATOM 1387 N N . TYR A 1 194 ? 4.083 6.972 -21.197 1.00 96.50 194 TYR A N 1
ATOM 1388 C CA . TYR A 1 194 ? 5.274 6.234 -21.623 1.00 96.50 194 TYR A CA 1
ATOM 1389 C C . TYR A 1 194 ? 4.950 4.850 -22.182 1.00 96.50 194 TYR A C 1
ATOM 1391 O O . TYR A 1 194 ? 5.683 4.356 -23.034 1.00 96.50 194 TYR A O 1
ATOM 1399 N N . ILE A 1 195 ? 3.876 4.223 -21.703 1.00 96.56 195 ILE A N 1
ATOM 1400 C CA . ILE A 1 195 ? 3.395 2.927 -22.189 1.00 96.56 195 ILE A CA 1
ATOM 1401 C C . ILE A 1 195 ? 1.875 3.013 -22.300 1.00 96.56 195 ILE A C 1
ATOM 1403 O O . ILE A 1 195 ? 1.234 3.486 -21.360 1.00 96.56 195 ILE A O 1
ATOM 1407 N N . ASP A 1 196 ? 1.312 2.566 -23.415 1.00 96.06 196 ASP A N 1
ATOM 1408 C CA . ASP A 1 196 ? -0.126 2.364 -23.618 1.00 96.06 196 ASP A CA 1
ATOM 1409 C C . ASP A 1 196 ? -0.380 1.198 -24.596 1.00 96.06 196 ASP A C 1
ATOM 1411 O O . ASP A 1 196 ? 0.526 0.411 -24.881 1.00 96.06 196 ASP A O 1
ATOM 1415 N N . GLU A 1 197 ? -1.612 1.061 -25.091 1.00 95.69 197 GLU A N 1
ATOM 1416 C CA . GLU A 1 197 ? -2.011 0.008 -26.038 1.00 95.69 197 GLU A CA 1
ATOM 1417 C C . GLU A 1 197 ? -1.227 0.017 -27.363 1.00 95.69 197 GLU A C 1
ATOM 1419 O O . GLU A 1 197 ? -1.146 -1.011 -28.032 1.00 95.69 197 GLU A O 1
ATOM 1424 N N . ASN A 1 198 ? -0.608 1.145 -27.726 1.00 93.50 198 ASN A N 1
ATOM 1425 C CA . ASN A 1 198 ? 0.200 1.295 -28.935 1.00 93.50 198 ASN A CA 1
ATOM 1426 C C . ASN A 1 198 ? 1.693 1.003 -28.693 1.00 93.50 198 ASN A C 1
ATOM 1428 O O . ASN A 1 198 ? 2.497 1.099 -29.621 1.00 93.50 198 ASN A O 1
ATOM 1432 N N . GLY A 1 199 ? 2.081 0.643 -27.464 1.00 93.31 199 GLY A N 1
ATOM 1433 C CA . GLY A 1 199 ? 3.451 0.293 -27.093 1.00 93.31 199 GLY A CA 1
ATOM 1434 C C . GLY A 1 199 ? 4.186 1.401 -26.335 1.00 93.31 199 GLY A C 1
ATOM 1435 O O . GLY A 1 199 ? 3.620 2.065 -25.468 1.00 93.31 199 GLY A O 1
ATOM 1436 N N . ILE A 1 200 ? 5.488 1.551 -26.605 1.00 94.69 200 ILE A N 1
ATOM 1437 C CA . ILE A 1 200 ? 6.380 2.465 -25.874 1.00 94.69 200 ILE A CA 1
ATOM 1438 C C . ILE A 1 200 ? 6.406 3.840 -26.550 1.00 94.69 200 ILE A C 1
ATOM 1440 O O . ILE A 1 200 ? 6.771 3.961 -27.718 1.00 94.69 200 ILE A O 1
ATOM 1444 N N . ASN A 1 201 ? 6.127 4.892 -25.782 1.00 95.56 201 ASN A N 1
ATOM 1445 C CA . ASN A 1 201 ? 6.280 6.283 -26.193 1.00 95.56 201 ASN A CA 1
ATOM 1446 C C . ASN A 1 201 ? 7.409 6.961 -25.399 1.00 95.56 201 ASN A C 1
ATOM 1448 O O . ASN A 1 201 ? 7.286 7.259 -24.212 1.00 95.56 201 ASN A O 1
ATOM 1452 N N . ALA A 1 202 ? 8.521 7.261 -26.071 1.00 96.06 202 ALA A N 1
ATOM 1453 C CA . ALA A 1 202 ? 9.670 7.923 -25.452 1.00 96.06 202 ALA A CA 1
ATOM 1454 C C . ALA A 1 202 ? 9.496 9.444 -25.256 1.00 96.06 202 ALA A C 1
ATOM 1456 O O . ALA A 1 202 ? 10.407 10.094 -24.751 1.00 96.06 202 ALA A O 1
ATOM 1457 N N . ASN A 1 203 ? 8.369 10.044 -25.657 1.00 96.50 203 ASN A N 1
ATOM 1458 C CA . ASN A 1 203 ? 8.067 11.473 -25.486 1.00 96.50 203 ASN A CA 1
ATOM 1459 C C . ASN A 1 203 ? 9.165 12.421 -26.016 1.00 96.50 203 ASN A C 1
ATOM 1461 O O . ASN A 1 203 ? 9.540 13.388 -25.348 1.00 96.50 203 ASN A O 1
ATOM 1465 N N . ASN A 1 204 ? 9.694 12.138 -27.214 1.00 96.06 204 ASN A N 1
ATOM 1466 C CA . ASN A 1 204 ? 10.814 12.860 -27.844 1.00 96.06 204 ASN A CA 1
ATOM 1467 C C . ASN A 1 204 ? 12.110 12.888 -27.007 1.00 96.06 204 ASN A C 1
ATOM 1469 O O . ASN A 1 204 ? 12.961 13.760 -27.192 1.00 96.06 204 ASN A O 1
ATOM 1473 N N . GLN A 1 205 ? 12.276 11.949 -26.075 1.00 95.94 205 GLN A N 1
ATOM 1474 C CA . GLN A 1 205 ? 13.502 11.793 -25.299 1.00 95.94 205 GLN A CA 1
ATOM 1475 C C . GLN A 1 205 ? 14.457 10.807 -25.979 1.00 95.94 205 GLN A C 1
ATOM 1477 O O . GLN A 1 205 ? 14.053 9.947 -26.761 1.00 95.94 205 GLN A O 1
ATOM 1482 N N . LYS A 1 206 ? 15.753 10.931 -25.674 1.00 96.25 206 LYS A N 1
ATOM 1483 C CA . LYS A 1 206 ? 16.758 9.973 -26.147 1.00 96.25 206 LYS A CA 1
ATOM 1484 C C . LYS A 1 206 ? 16.512 8.607 -25.508 1.00 96.25 206 LYS A C 1
ATOM 1486 O O . LYS A 1 206 ? 16.379 8.522 -24.291 1.00 96.25 206 LYS A O 1
ATOM 1491 N N . ILE A 1 207 ? 16.553 7.559 -26.325 1.00 96.06 207 ILE A N 1
ATOM 1492 C CA . ILE A 1 207 ? 16.588 6.169 -25.865 1.00 96.06 207 ILE A CA 1
ATOM 1493 C C . ILE A 1 207 ? 18.048 5.715 -25.901 1.00 96.06 207 ILE A C 1
ATOM 1495 O O . ILE A 1 207 ? 18.658 5.636 -26.968 1.00 96.06 207 ILE A O 1
ATOM 1499 N N . THR A 1 208 ? 18.636 5.479 -24.732 1.00 96.44 208 THR A N 1
ATOM 1500 C CA . THR A 1 208 ? 20.019 5.003 -24.596 1.00 96.44 208 THR A CA 1
ATOM 1501 C C . THR A 1 208 ? 20.046 3.532 -24.196 1.00 96.44 208 THR A C 1
ATOM 1503 O O . THR A 1 208 ? 19.013 2.951 -23.879 1.00 96.44 208 THR A O 1
ATOM 1506 N N . ASN A 1 209 ? 21.237 2.922 -24.220 1.00 96.69 209 ASN A N 1
ATOM 1507 C CA . ASN A 1 209 ? 21.447 1.524 -23.815 1.00 96.69 209 ASN A CA 1
ATOM 1508 C C . ASN A 1 209 ? 20.715 0.496 -24.696 1.00 96.69 209 ASN A C 1
ATOM 1510 O O . ASN A 1 209 ? 20.462 -0.626 -24.270 1.00 96.69 209 ASN A O 1
ATOM 1514 N N . VAL A 1 210 ? 20.436 0.866 -25.946 1.00 97.25 210 VAL A N 1
ATOM 1515 C CA . VAL A 1 210 ? 19.922 -0.044 -26.971 1.00 97.25 210 VAL A CA 1
ATOM 1516 C C . VAL A 1 210 ? 21.077 -0.908 -27.485 1.00 97.25 210 VAL A C 1
ATOM 1518 O O . VAL A 1 210 ? 22.015 -0.405 -28.119 1.00 97.25 210 VAL A O 1
ATOM 1521 N N . ALA A 1 211 ? 21.032 -2.205 -27.180 1.00 98.19 211 ALA A N 1
ATOM 1522 C CA . ALA A 1 211 ? 21.958 -3.187 -27.742 1.00 98.19 211 ALA A CA 1
ATOM 1523 C C . ALA A 1 211 ? 21.835 -3.230 -29.282 1.00 98.19 211 ALA A C 1
ATOM 1525 O O . ALA A 1 211 ? 20.812 -2.803 -29.815 1.00 98.19 211 ALA A O 1
ATOM 1526 N N . PRO A 1 212 ? 22.859 -3.688 -30.025 1.00 98.25 212 PRO A N 1
ATOM 1527 C CA . PRO A 1 212 ? 22.727 -3.872 -31.468 1.00 98.25 212 PRO A CA 1
ATOM 1528 C C . PRO A 1 212 ? 21.571 -4.829 -31.781 1.00 98.25 212 PRO A C 1
ATOM 1530 O O . PRO A 1 212 ? 21.582 -5.961 -31.301 1.00 98.25 212 PRO A O 1
ATOM 1533 N N . GLY A 1 213 ? 20.595 -4.369 -32.564 1.00 97.75 213 GLY A N 1
ATOM 1534 C CA . GLY A 1 213 ? 19.452 -5.186 -32.972 1.00 97.75 213 GLY A CA 1
ATOM 1535 C C . GLY A 1 213 ? 19.827 -6.193 -34.056 1.00 97.75 213 GLY A C 1
ATOM 1536 O O . GLY A 1 213 ? 20.791 -5.982 -34.802 1.00 97.75 213 GLY A O 1
ATOM 1537 N N . GLU A 1 214 ? 19.069 -7.279 -34.183 1.00 97.81 214 GLU A N 1
ATOM 1538 C CA . GLU A 1 214 ? 19.259 -8.222 -35.285 1.00 97.81 214 GLU A CA 1
ATOM 1539 C C . GLU A 1 214 ? 18.937 -7.562 -36.638 1.00 97.81 214 GLU A C 1
ATOM 1541 O O . GLU A 1 214 ? 17.888 -6.939 -36.807 1.00 97.81 214 GLU A O 1
ATOM 1546 N N . LEU A 1 215 ? 19.826 -7.714 -37.627 1.00 96.69 215 LEU A N 1
ATOM 1547 C CA . LEU A 1 215 ? 19.621 -7.214 -38.989 1.00 96.69 215 LEU A CA 1
ATOM 1548 C C . LEU A 1 215 ? 19.157 -8.353 -39.907 1.00 96.69 215 LEU A C 1
ATOM 1550 O O . LEU A 1 215 ? 19.964 -8.981 -40.593 1.00 96.69 215 LEU A O 1
ATOM 1554 N N . SER A 1 216 ? 17.849 -8.607 -39.922 1.00 96.88 216 SER A N 1
ATOM 1555 C CA . SER A 1 216 ? 17.200 -9.591 -40.795 1.00 96.88 216 SER A CA 1
ATOM 1556 C C . SER A 1 216 ? 15.847 -9.076 -41.301 1.00 96.88 216 SER A C 1
ATOM 1558 O O . SER A 1 216 ? 15.302 -8.108 -40.774 1.00 96.88 216 SER A O 1
ATOM 1560 N N . ALA A 1 217 ? 15.297 -9.702 -42.346 1.00 96.50 217 ALA A N 1
ATOM 1561 C CA . ALA A 1 217 ? 14.073 -9.225 -43.004 1.00 96.50 217 ALA A CA 1
ATOM 1562 C C . ALA A 1 217 ? 12.819 -9.243 -42.106 1.00 96.50 217 ALA A C 1
ATOM 1564 O O . ALA A 1 217 ? 11.866 -8.527 -42.394 1.00 96.50 217 ALA A O 1
ATOM 1565 N N . ASN A 1 218 ? 12.824 -10.043 -41.034 1.00 96.94 218 ASN A N 1
ATOM 1566 C CA . ASN A 1 218 ? 11.692 -10.210 -40.117 1.00 96.94 218 ASN A CA 1
ATOM 1567 C C . ASN A 1 218 ? 11.961 -9.629 -38.717 1.00 96.94 218 ASN A C 1
ATOM 1569 O O . ASN A 1 218 ? 11.142 -9.819 -37.820 1.00 96.94 218 ASN A O 1
ATOM 1573 N N . SER A 1 219 ? 13.108 -8.976 -38.507 1.00 97.56 219 SER A N 1
ATOM 1574 C CA . SER A 1 219 ? 13.469 -8.416 -37.204 1.00 97.56 219 SER A CA 1
ATOM 1575 C C . SER A 1 219 ? 12.560 -7.242 -36.835 1.00 97.56 219 SER A C 1
ATOM 1577 O O . SER A 1 219 ? 12.274 -6.375 -37.663 1.00 97.56 219 SER A O 1
ATOM 1579 N N . THR A 1 220 ? 12.137 -7.201 -35.572 1.00 96.44 220 THR A N 1
ATOM 1580 C CA . THR A 1 220 ? 11.408 -6.075 -34.962 1.00 96.44 220 THR A CA 1
ATOM 1581 C C . THR A 1 220 ? 12.249 -5.352 -33.909 1.00 96.44 220 THR A C 1
ATOM 1583 O O . THR A 1 220 ? 11.721 -4.552 -33.136 1.00 96.44 220 THR A O 1
ATOM 1586 N N . ASP A 1 221 ? 13.546 -5.655 -33.845 1.00 97.75 221 ASP A N 1
ATOM 1587 C CA . ASP A 1 221 ? 14.460 -5.051 -32.886 1.00 97.75 221 ASP A CA 1
ATOM 1588 C C . ASP A 1 221 ? 14.696 -3.573 -33.198 1.00 97.75 221 ASP A C 1
ATOM 1590 O O . ASP A 1 221 ? 14.762 -3.139 -34.352 1.00 97.75 221 ASP A O 1
ATOM 1594 N N . ALA A 1 222 ? 14.913 -2.786 -32.146 1.00 96.88 222 ALA A N 1
ATOM 1595 C CA . ALA A 1 222 ? 15.422 -1.435 -32.309 1.00 96.88 222 ALA A CA 1
ATOM 1596 C C . ALA A 1 222 ? 16.882 -1.479 -32.794 1.00 96.88 222 ALA A C 1
ATOM 1598 O O . ALA A 1 222 ? 17.739 -2.103 -32.169 1.00 96.88 222 ALA A O 1
ATOM 1599 N N . VAL A 1 223 ? 17.188 -0.761 -33.876 1.00 97.50 223 VAL A N 1
ATOM 1600 C CA . VAL A 1 223 ? 18.571 -0.550 -34.326 1.00 97.50 223 VAL A CA 1
ATOM 1601 C C . VAL A 1 223 ? 19.204 0.611 -33.569 1.00 97.50 223 VAL A C 1
ATOM 1603 O O . VAL A 1 223 ? 18.573 1.645 -33.341 1.00 97.50 223 VAL A O 1
ATOM 1606 N N . ASN A 1 224 ? 20.470 0.467 -33.186 1.00 97.88 224 ASN A N 1
ATOM 1607 C CA . ASN A 1 224 ? 21.181 1.529 -32.479 1.00 97.88 224 ASN A CA 1
ATOM 1608 C C . ASN A 1 224 ? 22.006 2.419 -33.427 1.00 97.88 224 ASN A C 1
ATOM 1610 O O . ASN A 1 224 ? 22.236 2.108 -34.599 1.00 97.88 224 ASN A O 1
ATOM 1614 N N . GLY A 1 225 ? 22.492 3.547 -32.901 1.00 98.06 225 GLY A N 1
ATOM 1615 C CA . GLY A 1 225 ? 23.243 4.526 -33.692 1.00 98.06 225 GLY A CA 1
ATOM 1616 C C . GLY A 1 225 ? 24.530 3.980 -34.322 1.00 98.06 225 GLY A C 1
ATOM 1617 O O . GLY A 1 225 ? 24.913 4.440 -35.394 1.00 98.06 225 GLY A O 1
ATOM 1618 N N . ALA A 1 226 ? 25.178 2.978 -33.718 1.00 97.94 226 ALA A N 1
ATOM 1619 C CA . ALA A 1 226 ? 26.392 2.380 -34.276 1.00 97.94 226 ALA A CA 1
ATOM 1620 C C . ALA A 1 226 ? 26.101 1.590 -35.564 1.00 97.94 226 ALA A C 1
ATOM 1622 O O . ALA A 1 226 ? 26.883 1.654 -36.513 1.00 97.94 226 ALA A O 1
ATOM 1623 N N . GLN A 1 227 ? 24.959 0.898 -35.630 1.00 98.00 227 GLN A N 1
ATOM 1624 C CA . GLN A 1 227 ? 24.539 0.154 -36.824 1.00 98.00 227 GLN A CA 1
ATOM 1625 C C . GLN A 1 227 ? 24.212 1.095 -37.993 1.00 98.00 227 GLN A C 1
ATOM 1627 O O . GLN A 1 227 ? 24.659 0.871 -39.122 1.00 98.00 227 GLN A O 1
ATOM 1632 N N . LEU A 1 228 ? 23.501 2.196 -37.724 1.00 97.62 228 LEU A N 1
ATOM 1633 C CA . LEU A 1 228 ? 23.233 3.212 -38.745 1.00 97.62 228 LEU A CA 1
ATOM 1634 C C . LEU A 1 228 ? 24.523 3.920 -39.188 1.00 97.62 228 LEU A C 1
ATOM 1636 O O . LEU A 1 228 ? 24.733 4.139 -40.379 1.00 97.62 228 LEU A O 1
ATOM 1640 N N . TYR A 1 229 ? 25.433 4.203 -38.252 1.00 97.88 229 TYR A N 1
ATOM 1641 C CA . TYR A 1 229 ? 26.726 4.811 -38.560 1.00 97.88 229 TYR A CA 1
ATOM 1642 C C . TYR A 1 229 ? 27.573 3.948 -39.507 1.00 97.88 229 TYR A C 1
ATOM 1644 O O . TYR A 1 229 ? 28.129 4.468 -40.470 1.00 97.88 229 TYR A O 1
ATOM 1652 N N . GLN A 1 230 ? 27.626 2.626 -39.305 1.00 96.81 230 GLN A N 1
ATOM 1653 C CA . GLN A 1 230 ? 28.322 1.714 -40.226 1.00 96.81 230 GLN A CA 1
ATOM 1654 C C . GLN A 1 230 ? 27.741 1.750 -41.645 1.00 96.81 230 GLN A C 1
ATOM 1656 O O . GLN A 1 230 ? 28.485 1.656 -42.623 1.00 96.81 230 GLN A O 1
ATOM 1661 N N . THR A 1 231 ? 26.422 1.898 -41.764 1.00 96.44 231 THR A N 1
ATOM 1662 C CA . THR A 1 231 ? 25.752 2.042 -43.061 1.00 96.44 231 THR A CA 1
ATOM 1663 C C . THR A 1 231 ? 26.127 3.366 -43.722 1.00 96.44 231 THR A C 1
ATOM 1665 O O . THR A 1 231 ? 26.534 3.364 -44.883 1.00 96.44 231 THR A O 1
ATOM 1668 N N . ASN A 1 232 ? 26.106 4.471 -42.971 1.00 97.31 232 ASN A N 1
ATOM 1669 C CA . ASN A 1 232 ? 26.514 5.784 -43.476 1.00 97.31 232 ASN A CA 1
ATOM 1670 C C . ASN A 1 232 ? 27.979 5.784 -43.941 1.00 97.31 232 ASN A C 1
ATOM 1672 O O . ASN A 1 232 ? 28.274 6.272 -45.020 1.00 97.31 232 ASN A O 1
ATOM 1676 N N . GLN A 1 233 ? 28.879 5.100 -43.228 1.00 96.31 233 GLN A N 1
ATOM 1677 C CA . GLN A 1 233 ? 30.274 4.934 -43.663 1.00 96.31 233 GLN A CA 1
ATOM 1678 C C . GLN A 1 233 ? 30.413 4.187 -45.001 1.00 96.31 233 GLN A C 1
ATOM 1680 O O . GLN A 1 233 ? 31.333 4.451 -45.777 1.00 96.31 233 GLN A O 1
ATOM 1685 N N . ARG A 1 234 ? 29.529 3.223 -45.290 1.00 96.00 234 ARG A N 1
ATOM 1686 C CA . ARG A 1 234 ? 29.496 2.562 -46.607 1.00 96.00 234 ARG A CA 1
ATOM 1687 C C . ARG A 1 234 ? 28.948 3.499 -47.682 1.00 96.00 234 ARG A C 1
ATOM 1689 O O . ARG A 1 234 ? 29.433 3.446 -48.810 1.00 96.00 234 ARG A O 1
ATOM 1696 N N . PHE A 1 235 ? 27.977 4.342 -47.333 1.00 96.56 235 PHE A N 1
ATOM 1697 C CA . PHE A 1 235 ? 27.408 5.343 -48.230 1.00 96.56 235 PHE A CA 1
ATOM 1698 C C . PHE A 1 235 ? 28.434 6.423 -48.605 1.00 96.56 235 PHE A C 1
ATOM 1700 O O . PHE A 1 235 ? 28.635 6.659 -49.791 1.00 96.56 235 PHE A O 1
ATOM 1707 N N . ASP A 1 236 ? 29.185 6.962 -47.641 1.00 95.12 236 ASP A N 1
ATOM 1708 C CA . ASP A 1 236 ? 30.236 7.965 -47.887 1.00 95.12 236 ASP A CA 1
ATOM 1709 C C . ASP A 1 236 ? 31.331 7.428 -48.831 1.00 95.12 236 ASP A C 1
ATOM 1711 O O . ASP A 1 236 ? 31.808 8.110 -49.745 1.00 95.12 236 ASP A O 1
ATOM 1715 N N . LYS A 1 237 ? 31.714 6.154 -48.654 1.00 94.75 237 LYS A N 1
ATOM 1716 C CA . LYS A 1 237 ? 32.651 5.468 -49.560 1.00 94.75 237 LYS A CA 1
ATOM 1717 C C . LYS A 1 237 ? 32.083 5.317 -50.966 1.00 94.75 237 LYS A C 1
ATOM 1719 O O . LYS A 1 237 ? 32.827 5.434 -51.939 1.00 94.75 237 LYS A O 1
ATOM 1724 N N . LEU A 1 238 ? 30.787 5.028 -51.078 1.00 95.38 238 LEU A N 1
ATOM 1725 C CA . LEU A 1 238 ? 30.121 4.927 -52.369 1.00 95.38 238 LEU A CA 1
ATOM 1726 C C . LEU A 1 238 ? 30.069 6.288 -53.067 1.00 95.38 238 LEU A C 1
ATOM 1728 O O . LEU A 1 238 ? 30.408 6.345 -54.244 1.00 95.38 238 LEU A O 1
ATOM 1732 N N . GLU A 1 239 ? 29.708 7.357 -52.355 1.00 95.06 239 GLU A N 1
ATOM 1733 C CA . GLU A 1 239 ? 29.700 8.728 -52.879 1.00 95.06 239 GLU A CA 1
ATOM 1734 C C . GLU A 1 239 ? 31.085 9.112 -53.415 1.00 95.06 239 GLU A C 1
ATOM 1736 O O . GLU A 1 239 ? 31.225 9.469 -54.583 1.00 95.06 239 GLU A O 1
ATOM 1741 N N . THR A 1 240 ? 32.131 8.872 -52.620 1.00 94.62 240 THR A N 1
ATOM 1742 C CA . THR A 1 240 ? 33.525 9.103 -53.034 1.00 94.62 240 THR A CA 1
ATOM 1743 C C . THR A 1 240 ? 33.887 8.313 -54.298 1.00 94.62 240 THR A C 1
ATOM 1745 O O . THR A 1 240 ? 34.529 8.831 -55.210 1.00 94.62 240 THR A O 1
ATOM 1748 N N . ARG A 1 241 ? 33.480 7.040 -54.386 1.00 95.06 241 ARG A N 1
ATOM 1749 C CA . ARG A 1 241 ? 33.761 6.205 -55.564 1.00 95.06 241 ARG A CA 1
ATOM 1750 C C . ARG A 1 241 ? 33.021 6.695 -56.809 1.00 95.06 241 ARG A C 1
ATOM 1752 O O . ARG A 1 241 ? 33.582 6.641 -57.901 1.00 95.06 241 ARG A O 1
ATOM 1759 N N . VAL A 1 242 ? 31.784 7.169 -56.662 1.00 94.88 242 VAL A N 1
ATOM 1760 C CA . VAL A 1 242 ? 31.012 7.758 -57.765 1.00 94.88 242 VAL A CA 1
ATOM 1761 C C . VAL A 1 242 ? 31.712 9.006 -58.291 1.00 94.88 242 VAL A C 1
ATOM 1763 O O . VAL A 1 242 ? 31.869 9.132 -59.506 1.00 94.88 242 VAL A O 1
ATOM 1766 N N . ASP A 1 243 ? 32.215 9.867 -57.406 1.00 95.31 243 ASP A N 1
ATOM 1767 C CA . ASP A 1 243 ? 32.930 11.075 -57.817 1.00 95.31 243 ASP A CA 1
ATOM 1768 C C . ASP A 1 243 ? 34.198 10.753 -58.614 1.00 95.31 243 ASP A C 1
ATOM 1770 O O . ASP A 1 243 ? 34.440 11.321 -59.683 1.00 95.31 243 ASP A O 1
ATOM 1774 N N . LYS A 1 244 ? 34.962 9.758 -58.151 1.00 95.31 244 LYS A N 1
ATOM 1775 C CA . LYS A 1 244 ? 36.157 9.266 -58.847 1.00 95.31 244 LYS A CA 1
ATOM 1776 C C . LYS A 1 244 ? 35.840 8.707 -60.227 1.00 95.31 244 LYS A C 1
ATOM 1778 O O . LYS A 1 244 ? 36.508 9.060 -61.198 1.00 95.31 244 LYS A O 1
ATOM 1783 N N . VAL A 1 245 ? 34.822 7.852 -60.338 1.00 94.50 245 VAL A N 1
ATOM 1784 C CA . VAL A 1 245 ? 34.389 7.284 -61.627 1.00 94.50 245 VAL A CA 1
ATOM 1785 C C . VAL A 1 245 ? 33.873 8.381 -62.561 1.00 94.50 245 VAL A C 1
ATOM 1787 O O . VAL A 1 245 ? 34.176 8.342 -63.751 1.00 94.50 245 VAL A O 1
ATOM 1790 N N . GLY A 1 246 ? 33.175 9.393 -62.040 1.00 95.19 246 GLY A N 1
ATOM 1791 C CA . GLY A 1 246 ? 32.757 10.567 -62.807 1.00 95.19 246 GLY A CA 1
ATOM 1792 C C . GLY A 1 246 ? 33.942 11.342 -63.391 1.00 95.19 246 GLY A C 1
ATOM 1793 O O . GLY A 1 246 ? 33.960 11.632 -64.588 1.00 95.19 246 GLY A O 1
ATOM 1794 N N . ALA A 1 247 ? 34.969 11.614 -62.579 1.00 95.94 247 ALA A N 1
ATOM 1795 C CA . ALA A 1 247 ? 36.187 12.292 -63.025 1.00 95.94 247 ALA A CA 1
ATOM 1796 C C . ALA A 1 247 ? 36.954 11.461 -64.069 1.00 95.94 247 ALA A C 1
ATOM 1798 O O . ALA A 1 247 ? 37.405 11.996 -65.082 1.00 95.94 247 ALA A O 1
ATOM 1799 N N . ASN A 1 248 ? 37.042 10.143 -63.861 1.00 94.50 248 ASN A N 1
ATOM 1800 C CA . ASN A 1 248 ? 37.634 9.197 -64.809 1.00 94.50 248 ASN A CA 1
ATOM 1801 C C . ASN A 1 248 ? 36.900 9.202 -66.157 1.00 94.50 248 ASN A C 1
ATOM 1803 O O . ASN A 1 248 ? 37.535 9.294 -67.207 1.00 94.50 248 ASN A O 1
ATOM 1807 N N . ALA A 1 249 ? 35.566 9.151 -66.138 1.00 94.81 249 ALA A N 1
ATOM 1808 C CA . ALA A 1 249 ? 34.751 9.210 -67.346 1.00 94.81 249 ALA A CA 1
ATOM 1809 C C . ALA A 1 249 ? 34.946 10.537 -68.098 1.00 94.81 249 ALA A C 1
ATOM 1811 O O . ALA A 1 249 ? 35.109 10.529 -69.317 1.00 94.81 249 ALA A O 1
ATOM 1812 N N . ALA A 1 250 ? 35.005 11.665 -67.380 1.00 95.25 250 ALA A N 1
ATOM 1813 C CA . ALA A 1 250 ? 35.307 12.967 -67.972 1.00 95.25 250 ALA A CA 1
ATOM 1814 C C . ALA A 1 250 ? 36.713 13.009 -68.601 1.00 95.25 250 ALA A C 1
ATOM 1816 O O . ALA A 1 250 ? 36.878 13.535 -69.700 1.00 95.25 250 ALA A O 1
ATOM 1817 N N . ALA A 1 251 ? 37.718 12.420 -67.943 1.00 95.38 251 ALA A N 1
ATOM 1818 C CA . ALA A 1 251 ? 39.091 12.381 -68.446 1.00 95.38 251 ALA A CA 1
ATOM 1819 C C . ALA A 1 251 ? 39.182 11.564 -69.739 1.00 95.38 251 ALA A C 1
ATOM 1821 O O . ALA A 1 251 ? 39.781 12.011 -70.713 1.00 95.38 251 ALA A O 1
ATOM 1822 N N . LEU A 1 252 ? 38.540 10.395 -69.770 1.00 93.31 252 LEU A N 1
ATOM 1823 C CA . LEU A 1 252 ? 38.487 9.539 -70.955 1.00 93.31 252 LEU A CA 1
ATOM 1824 C C . LEU A 1 252 ? 37.742 10.208 -72.116 1.00 93.31 252 LEU A C 1
ATOM 1826 O O . LEU A 1 252 ? 38.187 10.108 -73.256 1.00 93.31 252 LEU A O 1
ATOM 1830 N N . ALA A 1 253 ? 36.647 10.923 -71.839 1.00 93.19 253 ALA A N 1
ATOM 1831 C CA . ALA A 1 253 ? 35.877 11.637 -72.860 1.00 93.19 253 ALA A CA 1
ATOM 1832 C C . ALA A 1 253 ? 36.667 12.772 -73.536 1.00 93.19 253 ALA A C 1
ATOM 1834 O O . ALA A 1 253 ? 36.413 13.079 -74.698 1.00 93.19 253 ALA A O 1
ATOM 1835 N N . ASN A 1 254 ? 37.636 13.362 -72.830 1.00 93.12 254 ASN A N 1
ATOM 1836 C CA . ASN A 1 254 ? 38.517 14.408 -73.352 1.00 93.12 254 ASN A CA 1
ATOM 1837 C C . ASN A 1 254 ? 39.688 13.859 -74.196 1.00 93.12 254 ASN A C 1
ATOM 1839 O O . ASN A 1 254 ? 40.483 14.644 -74.719 1.00 93.12 254 ASN A O 1
ATOM 1843 N N . LEU A 1 255 ? 39.846 12.534 -74.320 1.00 92.94 255 LEU A N 1
ATOM 1844 C CA . LEU A 1 255 ? 40.900 11.943 -75.143 1.00 92.94 255 LEU A CA 1
ATOM 1845 C C . LEU A 1 255 ? 40.559 12.069 -76.628 1.00 92.94 255 LEU A C 1
ATOM 1847 O O . LEU A 1 255 ? 39.626 11.440 -77.130 1.00 92.94 255 LEU A O 1
ATOM 1851 N N . HIS A 1 256 ? 41.388 12.815 -77.353 1.00 89.75 256 HIS A N 1
ATOM 1852 C CA . HIS A 1 256 ? 41.260 12.976 -78.794 1.00 89.75 256 HIS A CA 1
ATOM 1853 C C . HIS A 1 256 ? 42.583 12.663 -79.501 1.00 89.75 256 HIS A C 1
ATOM 1855 O O . HIS A 1 256 ? 43.630 13.166 -79.090 1.00 89.75 256 HIS A O 1
ATOM 1861 N N . PRO A 1 257 ? 42.562 11.850 -80.569 1.00 89.38 257 PRO A N 1
ATOM 1862 C CA . PRO A 1 257 ? 43.733 11.654 -81.408 1.00 89.38 257 PRO A CA 1
ATOM 1863 C C . PRO A 1 257 ? 43.999 12.889 -82.270 1.00 89.38 257 PRO A C 1
ATOM 1865 O O . PRO A 1 257 ? 43.078 13.637 -82.598 1.00 89.38 257 PRO A O 1
ATOM 1868 N N . LEU A 1 258 ? 45.246 13.041 -82.712 1.00 84.56 258 LEU A N 1
ATOM 1869 C CA . LEU A 1 258 ? 45.593 13.982 -83.779 1.00 84.56 258 LEU A CA 1
ATOM 1870 C C . LEU A 1 258 ? 44.926 13.569 -85.101 1.00 84.56 258 LEU A C 1
ATOM 1872 O O . LEU A 1 258 ? 44.352 12.478 -85.208 1.00 84.56 258 LEU A O 1
ATOM 1876 N N . ASP A 1 259 ? 44.977 14.431 -86.112 1.00 81.19 259 ASP A N 1
ATOM 1877 C CA . ASP A 1 259 ? 44.514 14.083 -87.457 1.00 81.19 259 ASP A CA 1
ATOM 1878 C C . ASP A 1 259 ? 45.311 12.908 -88.046 1.00 81.19 259 ASP A C 1
ATOM 1880 O O . ASP A 1 259 ? 46.371 12.530 -87.548 1.00 81.19 259 ASP A O 1
ATOM 1884 N N . PHE A 1 260 ? 44.743 12.249 -89.057 1.00 77.31 260 PHE A N 1
ATOM 1885 C CA . PHE A 1 260 ? 45.396 11.106 -89.695 1.00 77.31 260 PHE A CA 1
ATOM 1886 C C . PHE A 1 260 ? 46.626 11.555 -90.491 1.00 77.31 260 PHE A C 1
ATOM 1888 O O . PHE A 1 260 ? 46.534 12.492 -91.281 1.00 77.31 260 PHE A O 1
ATOM 1895 N N . ASP A 1 261 ? 47.725 10.829 -90.313 1.00 75.56 261 ASP A N 1
ATOM 1896 C CA . ASP A 1 261 ? 48.972 10.970 -91.056 1.00 75.56 261 ASP A CA 1
ATOM 1897 C C . ASP A 1 261 ? 49.362 9.585 -91.608 1.00 75.56 261 ASP A C 1
ATOM 1899 O O . ASP A 1 261 ? 49.336 8.589 -90.876 1.00 75.56 261 ASP A O 1
ATOM 1903 N N . GLU A 1 262 ? 49.677 9.499 -92.904 1.00 67.62 262 GLU A N 1
ATOM 1904 C CA . GLU A 1 262 ? 50.027 8.237 -93.575 1.00 67.62 262 GLU A CA 1
ATOM 1905 C C . GLU A 1 262 ? 51.336 7.637 -93.037 1.00 67.62 262 GLU A C 1
ATOM 1907 O O . GLU A 1 262 ? 51.442 6.407 -92.944 1.00 67.62 262 GLU A O 1
ATOM 1912 N N . ASP A 1 263 ? 52.269 8.490 -92.600 1.00 73.06 263 ASP A N 1
ATOM 1913 C CA . ASP A 1 263 ? 53.554 8.098 -92.015 1.00 73.06 263 ASP A CA 1
ATOM 1914 C C . ASP A 1 263 ? 53.434 7.782 -90.511 1.00 73.06 263 ASP A C 1
ATOM 1916 O O . ASP A 1 263 ? 54.289 7.102 -89.938 1.00 73.06 263 ASP A O 1
ATOM 1920 N N . SER A 1 264 ? 52.349 8.228 -89.858 1.00 79.25 264 SER A N 1
ATOM 1921 C CA . SER A 1 264 ? 52.117 8.080 -88.413 1.00 79.25 264 SER A CA 1
ATOM 1922 C C . SER A 1 264 ? 50.693 7.614 -88.086 1.00 79.25 264 SER A C 1
ATOM 1924 O O . SER A 1 264 ? 49.791 8.391 -87.777 1.00 79.25 264 SER A O 1
ATOM 1926 N N . LYS A 1 265 ? 50.499 6.290 -88.074 1.00 80.06 265 LYS A N 1
ATOM 1927 C CA . LYS A 1 265 ? 49.191 5.637 -87.845 1.00 80.06 265 LYS A CA 1
ATOM 1928 C C . LYS A 1 265 ? 48.791 5.467 -86.377 1.00 80.06 265 LYS A C 1
ATOM 1930 O O . LYS A 1 265 ? 47.647 5.112 -86.095 1.00 80.06 265 LYS A O 1
ATOM 1935 N N . LEU A 1 266 ? 49.726 5.662 -85.448 1.00 84.88 266 LEU A N 1
ATOM 1936 C CA . LEU A 1 266 ? 49.507 5.559 -84.005 1.00 84.88 266 LEU A CA 1
ATOM 1937 C C . LEU A 1 266 ? 49.517 6.959 -83.386 1.00 84.88 266 LEU A C 1
ATOM 1939 O O . LEU A 1 266 ? 50.480 7.702 -83.551 1.00 84.88 266 LEU A O 1
ATOM 1943 N N . SER A 1 267 ? 48.480 7.291 -82.624 1.00 86.62 267 SER A N 1
ATOM 1944 C CA . SER A 1 267 ? 48.419 8.502 -81.808 1.00 86.62 267 SER A CA 1
ATOM 1945 C C . SER A 1 267 ? 48.281 8.136 -80.336 1.00 86.62 267 SER A C 1
ATOM 1947 O O . SER A 1 267 ? 47.529 7.231 -79.976 1.00 86.62 267 SER A O 1
ATOM 1949 N N . VAL A 1 268 ? 48.982 8.874 -79.481 1.00 89.88 268 VAL A N 1
ATOM 1950 C CA . VAL A 1 268 ? 48.843 8.792 -78.026 1.00 89.88 268 VAL A CA 1
ATOM 1951 C C . VAL A 1 268 ? 48.236 10.104 -77.550 1.00 89.88 268 VAL A C 1
ATOM 1953 O O . VAL A 1 268 ? 48.758 11.167 -77.878 1.00 89.88 268 VAL A O 1
ATOM 1956 N N . ALA A 1 269 ? 47.145 10.037 -76.794 1.00 87.94 269 ALA A N 1
ATOM 1957 C CA . ALA A 1 269 ? 46.538 11.199 -76.158 1.00 87.94 269 ALA A CA 1
ATOM 1958 C C . ALA A 1 269 ? 46.597 11.052 -74.639 1.00 87.94 269 ALA A C 1
ATOM 1960 O O . ALA A 1 269 ? 46.510 9.944 -74.108 1.00 87.94 269 ALA A O 1
ATOM 1961 N N . ALA A 1 270 ? 46.713 12.181 -73.951 1.00 92.75 270 ALA A N 1
ATOM 1962 C CA . ALA A 1 270 ? 46.580 12.274 -72.509 1.00 92.75 270 ALA A CA 1
ATOM 1963 C C . ALA A 1 270 ? 45.562 13.365 -72.186 1.00 92.75 270 ALA A C 1
ATOM 1965 O O . ALA A 1 270 ? 45.539 14.408 -72.840 1.00 92.75 270 ALA A O 1
ATOM 1966 N N . ALA A 1 271 ? 44.722 13.124 -71.189 1.00 91.44 271 ALA A N 1
ATOM 1967 C CA . ALA A 1 271 ? 43.678 14.049 -70.786 1.00 91.44 271 ALA A CA 1
ATOM 1968 C C . ALA A 1 271 ? 43.516 14.068 -69.269 1.00 91.44 271 ALA A C 1
ATOM 1970 O O . ALA A 1 271 ? 43.925 13.144 -68.565 1.00 91.44 271 ALA A O 1
ATOM 1971 N N . LEU A 1 272 ? 42.900 15.139 -68.781 1.00 94.12 272 LEU A N 1
ATOM 1972 C CA . LEU A 1 272 ? 42.469 15.284 -67.399 1.00 94.12 272 LEU A CA 1
ATOM 1973 C C . LEU A 1 272 ? 40.953 15.481 -67.379 1.00 94.12 272 LEU A C 1
ATOM 1975 O O . LEU A 1 272 ? 40.378 16.082 -68.291 1.00 94.12 272 LEU A O 1
ATOM 1979 N N . GLY A 1 273 ? 40.313 14.984 -66.332 1.00 93.69 273 GLY A N 1
ATOM 1980 C CA . GLY A 1 273 ? 38.885 15.136 -66.100 1.00 93.69 273 GLY A CA 1
ATOM 1981 C C . GLY A 1 273 ? 38.610 15.365 -64.631 1.00 93.69 273 GLY A C 1
ATOM 1982 O O . GLY A 1 273 ? 39.280 14.800 -63.768 1.00 93.69 273 GLY A O 1
ATOM 1983 N N . THR A 1 274 ? 37.631 16.212 -64.351 1.00 94.31 274 THR A N 1
ATOM 1984 C CA . THR A 1 274 ? 37.231 16.553 -62.991 1.00 94.31 274 THR A CA 1
ATOM 1985 C C . THR A 1 274 ? 35.738 16.317 -62.823 1.00 94.31 274 THR A C 1
ATOM 1987 O O . THR A 1 274 ? 34.947 16.552 -63.739 1.00 94.31 274 THR A O 1
ATOM 1990 N N . TYR A 1 275 ? 35.342 15.834 -61.651 1.00 95.56 275 TYR A N 1
ATOM 1991 C CA . TYR A 1 275 ? 33.946 15.751 -61.242 1.00 95.56 275 TYR A CA 1
ATOM 1992 C C . TYR A 1 275 ? 33.870 15.992 -59.738 1.00 95.56 275 TYR A C 1
ATOM 1994 O O . TYR A 1 275 ? 34.553 15.327 -58.960 1.00 95.56 275 TYR A O 1
ATOM 2002 N N . ARG A 1 276 ? 33.071 16.987 -59.335 1.00 94.56 276 ARG A N 1
ATOM 2003 C CA . ARG A 1 276 ? 33.067 17.523 -57.964 1.00 94.56 276 ARG A CA 1
ATOM 2004 C C . ARG A 1 276 ? 34.495 17.815 -57.477 1.00 94.56 276 ARG A C 1
ATOM 2006 O O . ARG A 1 276 ? 35.163 18.654 -58.075 1.00 94.56 276 ARG A O 1
ATOM 2013 N N . SER A 1 277 ? 34.942 17.173 -56.399 1.00 92.44 277 SER A N 1
ATOM 2014 C CA . SER A 1 277 ? 36.256 17.375 -55.780 1.00 92.44 277 SER A CA 1
ATOM 2015 C C . SER A 1 277 ? 37.335 16.401 -56.261 1.00 92.44 277 SER A C 1
ATOM 2017 O O . SER A 1 277 ? 38.458 16.470 -55.769 1.00 92.44 277 SER A O 1
ATOM 2019 N N . GLU A 1 278 ? 37.027 15.506 -57.202 1.00 95.81 278 GLU A N 1
ATOM 2020 C CA . GLU A 1 278 ? 37.952 14.478 -57.687 1.00 95.81 278 GLU A CA 1
ATOM 2021 C C . GLU A 1 278 ? 38.474 14.802 -59.091 1.00 95.81 278 GLU A C 1
ATOM 2023 O O . GLU A 1 278 ? 37.762 15.338 -59.944 1.00 95.81 278 GLU A O 1
ATOM 2028 N N . THR A 1 279 ? 39.743 14.471 -59.334 1.00 93.25 279 THR A N 1
ATOM 2029 C CA . THR A 1 279 ? 40.424 14.658 -60.624 1.00 93.25 279 THR A CA 1
ATOM 2030 C C . THR A 1 279 ? 41.076 13.355 -61.049 1.00 93.25 279 THR A C 1
ATOM 2032 O O . THR A 1 279 ? 41.763 12.721 -60.256 1.00 93.25 279 THR A O 1
ATOM 2035 N N . ALA A 1 280 ? 40.899 12.976 -62.307 1.00 95.38 280 ALA A N 1
ATOM 2036 C CA . ALA A 1 280 ? 41.538 11.818 -62.909 1.00 95.38 280 ALA A CA 1
ATOM 2037 C C . ALA A 1 280 ? 42.366 12.222 -64.127 1.00 95.38 280 ALA A C 1
ATOM 2039 O O . ALA A 1 280 ? 42.016 13.154 -64.855 1.00 95.38 280 ALA A O 1
ATOM 2040 N N . GLY A 1 281 ? 43.444 11.483 -64.363 1.00 92.12 281 GLY A N 1
ATOM 2041 C CA . GLY A 1 281 ? 44.151 11.459 -65.631 1.00 92.12 281 GLY A CA 1
ATOM 2042 C C . GLY A 1 281 ? 43.682 10.299 -66.493 1.00 92.12 281 GLY A C 1
ATOM 2043 O O . GLY A 1 281 ? 43.195 9.291 -65.991 1.00 92.12 281 GLY A O 1
ATOM 2044 N N . ALA A 1 282 ? 43.836 10.434 -67.800 1.00 95.00 282 ALA A N 1
ATOM 2045 C CA . ALA A 1 282 ? 43.599 9.359 -68.743 1.00 95.00 282 ALA A CA 1
ATOM 2046 C C . ALA A 1 282 ? 44.653 9.363 -69.843 1.00 95.00 282 ALA A C 1
ATOM 2048 O O . ALA A 1 282 ? 45.154 10.418 -70.229 1.00 95.00 282 ALA A O 1
ATOM 2049 N N . VAL A 1 283 ? 44.971 8.176 -70.354 1.00 92.25 283 VAL A N 1
ATOM 2050 C CA . VAL A 1 283 ? 45.825 7.975 -71.525 1.00 92.25 283 VAL A CA 1
ATOM 2051 C C . VAL A 1 283 ? 45.098 7.069 -72.508 1.00 92.25 283 VAL A C 1
ATOM 2053 O O . VAL A 1 283 ? 44.552 6.033 -72.127 1.00 92.25 283 VAL A O 1
ATOM 2056 N N . GLY A 1 284 ? 45.096 7.468 -73.776 1.00 92.06 284 GLY A N 1
ATOM 2057 C CA . GLY A 1 284 ? 44.494 6.731 -74.878 1.00 92.06 284 GLY A CA 1
ATOM 2058 C C . GLY A 1 284 ? 45.493 6.464 -75.991 1.00 92.06 284 GLY A C 1
ATOM 2059 O O . GLY A 1 284 ? 46.242 7.354 -76.390 1.00 92.06 284 GLY A O 1
ATOM 2060 N N . LEU A 1 285 ? 45.474 5.244 -76.511 1.00 92.62 285 LEU A N 1
ATOM 2061 C CA . LEU A 1 285 ? 46.141 4.850 -77.740 1.00 92.62 285 LEU A CA 1
ATOM 2062 C C . LEU A 1 285 ? 45.094 4.758 -78.844 1.00 92.62 285 LEU A C 1
ATOM 2064 O O . LEU A 1 285 ? 44.067 4.097 -78.692 1.00 92.62 285 LEU A O 1
ATOM 2068 N N . PHE A 1 286 ? 45.376 5.401 -79.966 1.00 90.69 286 PHE A N 1
ATOM 2069 C CA . PHE A 1 286 ? 44.500 5.453 -81.124 1.00 90.69 286 PHE A CA 1
ATOM 2070 C C . PHE A 1 286 ? 45.273 4.953 -82.337 1.00 90.69 286 PHE A C 1
ATOM 2072 O O . PHE A 1 286 ? 46.296 5.526 -82.700 1.00 90.69 286 PHE A O 1
ATOM 2079 N N . TYR A 1 287 ? 44.792 3.892 -82.972 1.00 89.12 287 TYR A N 1
ATOM 2080 C CA . TYR A 1 287 ? 45.410 3.306 -84.153 1.00 89.12 287 TYR A CA 1
ATOM 2081 C C . TYR A 1 287 ? 44.493 3.468 -85.363 1.00 89.12 287 TYR A C 1
ATOM 2083 O O . TYR A 1 287 ? 43.363 2.976 -85.368 1.00 89.12 287 TYR A O 1
ATOM 2091 N N . ARG A 1 288 ? 44.977 4.155 -86.399 1.00 89.06 288 ARG A N 1
ATOM 2092 C CA . ARG A 1 288 ? 44.276 4.347 -87.673 1.00 89.06 288 ARG A CA 1
ATOM 2093 C C . ARG A 1 288 ? 44.992 3.585 -88.792 1.00 89.06 288 ARG A C 1
ATOM 2095 O O . ARG A 1 288 ? 45.914 4.130 -89.394 1.00 89.06 288 ARG A O 1
ATOM 2102 N N . PRO A 1 289 ? 44.606 2.335 -89.106 1.00 79.19 289 PRO A N 1
ATOM 2103 C CA . PRO A 1 289 ? 45.228 1.596 -90.208 1.00 79.19 289 PRO A CA 1
ATOM 2104 C C . PRO A 1 289 ? 44.977 2.248 -91.579 1.00 79.19 289 PRO A C 1
ATOM 2106 O O . PRO A 1 289 ? 45.814 2.110 -92.477 1.00 79.19 289 PRO A O 1
ATOM 2109 N N . ALA A 1 290 ? 43.854 2.962 -91.709 1.00 80.81 290 ALA A N 1
ATOM 2110 C CA . ALA A 1 290 ? 43.433 3.737 -92.871 1.00 80.81 290 ALA A CA 1
ATOM 2111 C C . ALA A 1 290 ? 42.772 5.053 -92.417 1.00 80.81 290 ALA A C 1
ATOM 2113 O O . ALA A 1 290 ? 42.371 5.193 -91.259 1.00 80.81 290 ALA A O 1
ATOM 2114 N N . ASP A 1 291 ? 42.615 6.006 -93.331 1.00 80.69 291 ASP A N 1
ATOM 2115 C CA . ASP A 1 291 ? 42.007 7.319 -93.075 1.00 80.69 291 ASP A CA 1
ATOM 2116 C C . ASP A 1 291 ? 40.530 7.251 -92.636 1.00 80.69 291 ASP A C 1
ATOM 2118 O O . ASP A 1 291 ? 40.014 8.212 -92.048 1.00 80.69 291 ASP A O 1
ATOM 2122 N N . ASN A 1 292 ? 39.875 6.111 -92.878 1.00 82.56 292 ASN A N 1
ATOM 2123 C CA . ASN A 1 292 ? 38.463 5.839 -92.635 1.00 82.56 292 ASN A CA 1
ATOM 2124 C C . ASN A 1 292 ? 38.164 4.834 -91.506 1.00 82.56 292 ASN A C 1
ATOM 2126 O O . ASN A 1 292 ? 36.988 4.579 -91.249 1.00 82.56 292 ASN A O 1
ATOM 2130 N N . VAL A 1 293 ? 39.170 4.279 -90.821 1.00 86.12 293 VAL A N 1
ATOM 2131 C CA . VAL A 1 293 ? 38.982 3.362 -89.680 1.00 86.12 293 VAL A CA 1
ATOM 2132 C C . VAL A 1 293 ? 39.906 3.763 -88.538 1.00 86.12 293 VAL A C 1
ATOM 2134 O O . VAL A 1 293 ? 41.093 3.995 -88.747 1.00 86.12 293 VAL A O 1
ATOM 2137 N N . MET A 1 294 ? 39.384 3.802 -87.315 1.00 87.50 294 MET A N 1
ATOM 2138 C CA . MET A 1 294 ? 40.166 4.023 -86.102 1.00 87.50 294 MET A CA 1
ATOM 2139 C C . MET A 1 294 ? 39.774 3.018 -85.029 1.00 87.50 294 MET A C 1
ATOM 2141 O O . MET A 1 294 ? 38.595 2.865 -84.736 1.00 87.50 294 MET A O 1
ATOM 2145 N N . PHE A 1 295 ? 40.768 2.421 -84.387 1.00 90.19 295 PHE A N 1
ATOM 2146 C CA . PHE A 1 295 ? 40.625 1.704 -83.127 1.00 90.19 295 PHE A CA 1
ATOM 2147 C C . PHE A 1 295 ? 41.171 2.570 -82.000 1.00 90.19 295 PHE A C 1
ATOM 2149 O O . PHE A 1 295 ? 42.176 3.258 -82.182 1.00 90.19 295 PHE A O 1
ATOM 2156 N N . ASN A 1 296 ? 40.535 2.536 -80.837 1.00 89.75 296 ASN A N 1
ATOM 2157 C CA . ASN A 1 296 ? 41.055 3.179 -79.641 1.00 89.75 296 ASN A CA 1
ATOM 2158 C C . ASN A 1 296 ? 41.016 2.234 -78.444 1.00 89.75 296 ASN A C 1
ATOM 2160 O O . ASN A 1 296 ? 40.114 1.406 -78.319 1.00 89.75 296 ASN A O 1
ATOM 2164 N N . VAL A 1 297 ? 42.003 2.388 -77.572 1.00 93.81 297 VAL A N 1
ATOM 2165 C CA . VAL A 1 297 ? 42.056 1.788 -76.242 1.00 93.81 297 VAL A CA 1
ATOM 2166 C C . VAL A 1 297 ? 42.532 2.858 -75.273 1.00 93.81 297 VAL A C 1
ATOM 2168 O O . VAL A 1 297 ? 43.445 3.620 -75.574 1.00 93.81 297 VAL A O 1
ATOM 2171 N N . SER A 1 298 ? 41.898 2.957 -74.118 1.00 90.69 298 SER A N 1
ATOM 2172 C CA . SER A 1 298 ? 42.126 4.029 -73.159 1.00 90.69 298 SER A CA 1
ATOM 2173 C C . SER A 1 298 ? 42.028 3.518 -71.734 1.00 90.69 298 SER A C 1
ATOM 2175 O O . SER A 1 298 ? 41.299 2.567 -71.450 1.00 90.69 298 SER A O 1
ATOM 2177 N N . THR A 1 299 ? 42.780 4.151 -70.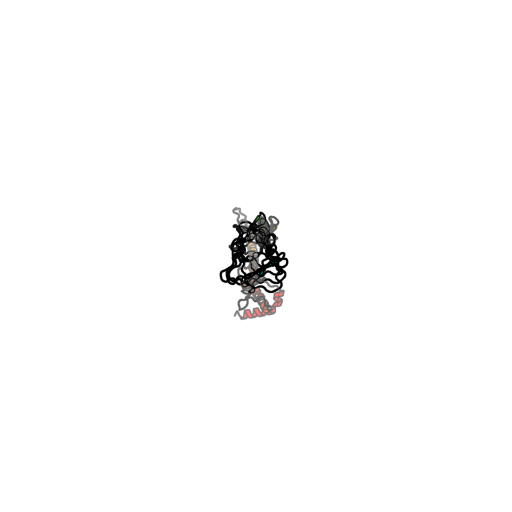843 1.00 94.56 299 THR A N 1
ATOM 2178 C CA . THR A 1 299 ? 42.770 3.866 -69.412 1.00 94.56 299 THR A CA 1
ATOM 2179 C C . THR A 1 299 ? 42.827 5.163 -68.616 1.00 94.56 299 THR A C 1
ATOM 2181 O O . THR A 1 299 ? 43.458 6.129 -69.053 1.00 94.56 299 THR A O 1
ATOM 2184 N N . SER A 1 300 ? 42.163 5.199 -67.465 1.00 94.38 300 SER A N 1
ATOM 2185 C CA . SER A 1 300 ? 42.208 6.313 -66.519 1.00 94.38 300 SER A CA 1
ATOM 2186 C C . SER A 1 300 ? 42.965 5.938 -65.243 1.00 94.38 300 SER A C 1
ATOM 2188 O O . SER A 1 300 ? 43.047 4.765 -64.881 1.00 94.38 300 SER A O 1
ATOM 2190 N N . PHE A 1 301 ? 43.555 6.930 -64.578 1.00 90.19 301 PHE A N 1
ATOM 2191 C CA . PHE A 1 301 ? 44.392 6.765 -63.391 1.00 90.19 301 PHE A CA 1
ATOM 2192 C C . PHE A 1 301 ? 44.468 8.049 -62.550 1.00 90.19 301 PHE A C 1
ATOM 2194 O O . PHE A 1 301 ? 44.066 9.129 -62.973 1.00 90.19 301 PHE A O 1
ATOM 2201 N N . GLY A 1 302 ? 45.054 7.946 -61.353 1.00 83.31 302 GLY A N 1
ATOM 2202 C CA . GLY A 1 302 ? 45.456 9.102 -60.538 1.00 83.31 302 GLY A CA 1
ATOM 2203 C C . GLY A 1 302 ? 44.574 9.408 -59.324 1.00 83.31 302 GLY A C 1
ATOM 2204 O O . GLY A 1 302 ? 45.024 10.135 -58.446 1.00 83.31 302 GLY A O 1
ATOM 2205 N N . ASN A 1 303 ? 43.385 8.807 -59.210 1.00 87.12 303 ASN A N 1
ATOM 2206 C CA . ASN A 1 303 ? 42.480 8.981 -58.057 1.00 87.12 303 ASN A CA 1
ATOM 2207 C C . ASN A 1 303 ? 42.180 7.673 -57.288 1.00 87.12 303 ASN A C 1
ATOM 2209 O O . ASN A 1 303 ? 41.350 7.648 -56.375 1.00 87.12 303 ASN A O 1
ATOM 2213 N N . GLY A 1 304 ? 42.879 6.583 -57.618 1.00 87.44 304 GLY A N 1
ATOM 2214 C CA . GLY A 1 304 ? 42.764 5.281 -56.948 1.00 87.44 304 GLY A CA 1
ATOM 2215 C C . GLY A 1 304 ? 41.663 4.360 -57.487 1.00 87.44 304 GLY A C 1
ATOM 2216 O O . GLY A 1 304 ? 41.561 3.236 -57.011 1.00 87.44 304 GLY A O 1
ATOM 2217 N N . GLU A 1 305 ? 40.880 4.801 -58.474 1.00 90.25 305 GLU A N 1
ATOM 2218 C CA . GLU A 1 305 ? 39.949 3.972 -59.248 1.00 90.25 305 GLU A CA 1
ATOM 2219 C C . GLU A 1 305 ? 40.338 4.095 -60.725 1.00 90.25 305 GLU A C 1
ATOM 2221 O O . GLU A 1 305 ? 40.423 5.208 -61.241 1.00 90.25 305 GLU A O 1
ATOM 2226 N N . ASN A 1 306 ? 40.576 2.984 -61.417 1.00 89.88 306 ASN A N 1
ATOM 2227 C CA . ASN A 1 306 ? 40.973 3.007 -62.826 1.00 89.88 306 ASN A CA 1
ATOM 2228 C C . ASN A 1 306 ? 39.827 2.485 -63.691 1.00 89.88 306 ASN A C 1
ATOM 2230 O O . ASN A 1 306 ? 39.215 1.467 -63.369 1.00 89.88 306 ASN A O 1
ATOM 2234 N N . LEU A 1 307 ? 39.561 3.152 -64.809 1.00 91.88 307 LEU A N 1
ATOM 2235 C CA . LEU A 1 307 ? 38.652 2.667 -65.841 1.00 91.88 307 LEU A CA 1
ATOM 2236 C C . LEU A 1 307 ? 39.455 2.282 -67.075 1.00 91.88 307 LEU A C 1
ATOM 2238 O O . LEU A 1 307 ? 40.457 2.917 -67.386 1.00 91.88 307 LEU A O 1
ATOM 2242 N N . VAL A 1 308 ? 38.984 1.275 -67.804 1.00 92.12 308 VAL A N 1
ATOM 2243 C CA . VAL A 1 308 ? 39.521 0.893 -69.111 1.00 92.12 308 VAL A CA 1
ATOM 2244 C C . VAL A 1 308 ? 38.373 0.902 -70.109 1.00 92.12 308 VAL A C 1
ATOM 2246 O O . VAL A 1 308 ? 37.279 0.425 -69.810 1.00 92.12 308 VAL A O 1
ATOM 2249 N N . GLY A 1 309 ? 38.616 1.453 -71.290 1.00 87.94 309 GLY A N 1
ATOM 2250 C CA . GLY A 1 309 ? 37.639 1.521 -72.369 1.00 87.94 309 GLY A CA 1
ATOM 2251 C C . GLY A 1 309 ? 38.310 1.390 -73.727 1.00 87.94 309 GLY A C 1
ATOM 2252 O O . GLY A 1 309 ? 39.504 1.640 -73.866 1.00 87.94 309 GLY A O 1
ATOM 2253 N N . GLY A 1 310 ? 37.546 1.014 -74.742 1.00 90.12 310 GLY A N 1
ATOM 2254 C CA . GLY A 1 310 ? 38.025 0.944 -76.116 1.00 90.12 310 GLY A CA 1
ATOM 2255 C C . GLY A 1 310 ? 36.867 0.932 -77.100 1.00 90.12 310 GLY A C 1
ATOM 2256 O O . GLY A 1 310 ? 35.721 0.675 -76.728 1.00 90.12 310 GLY A O 1
ATOM 2257 N N . GLY A 1 311 ? 37.159 1.226 -78.361 1.00 88.00 311 GLY A N 1
ATOM 2258 C CA . GLY A 1 311 ? 36.137 1.331 -79.392 1.00 88.00 311 GLY A CA 1
ATOM 2259 C C . GLY A 1 311 ? 36.701 1.362 -80.804 1.00 88.00 311 GLY A C 1
ATOM 2260 O O . GLY A 1 311 ? 37.913 1.409 -81.020 1.00 88.00 311 GLY A O 1
ATOM 2261 N N . VAL A 1 312 ? 35.791 1.349 -81.775 1.00 88.56 312 VAL A N 1
ATOM 2262 C CA . VAL A 1 312 ? 36.094 1.463 -83.202 1.00 88.56 312 VAL A CA 1
ATOM 2263 C C . VAL A 1 312 ? 35.238 2.563 -83.827 1.00 88.56 312 VAL A C 1
ATOM 2265 O O . VAL A 1 312 ? 34.054 2.686 -83.516 1.00 88.56 312 VAL A O 1
ATOM 2268 N N . THR A 1 313 ? 35.831 3.352 -84.715 1.00 87.31 313 THR A N 1
ATOM 2269 C CA . THR A 1 313 ? 35.186 4.474 -85.404 1.00 87.31 313 THR A CA 1
ATOM 2270 C C . THR A 1 313 ? 35.423 4.354 -86.907 1.00 87.31 313 THR A C 1
ATOM 2272 O O . THR A 1 313 ? 36.543 4.070 -87.332 1.00 87.31 313 THR A O 1
ATOM 2275 N N . PHE A 1 314 ? 34.393 4.617 -87.717 1.00 84.56 314 PHE A N 1
ATOM 2276 C CA . PHE A 1 314 ? 34.453 4.566 -89.183 1.00 84.56 314 PHE A CA 1
ATOM 2277 C C . PHE A 1 314 ? 34.088 5.924 -89.802 1.00 84.56 3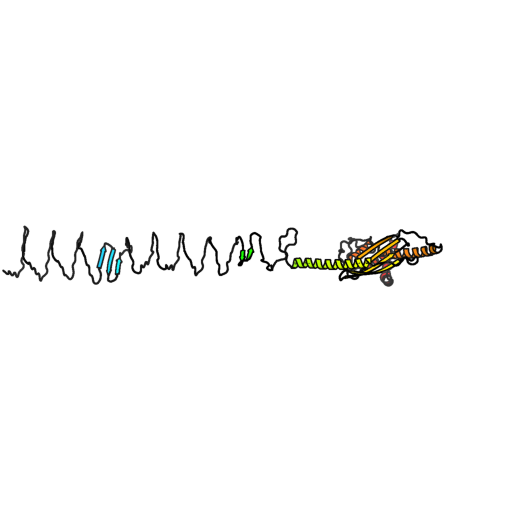14 PHE A C 1
ATOM 2279 O O . PHE A 1 314 ? 33.115 6.543 -89.372 1.00 84.56 314 PHE A O 1
ATOM 2286 N N . LYS A 1 315 ? 34.828 6.378 -90.827 1.00 80.50 315 LYS A N 1
ATOM 2287 C CA . LYS A 1 315 ? 34.415 7.506 -91.688 1.00 80.50 315 LYS A CA 1
ATOM 2288 C C . LYS A 1 315 ? 33.666 6.980 -92.910 1.00 80.50 315 LYS A C 1
ATOM 2290 O O . LYS A 1 315 ? 34.076 5.989 -93.510 1.00 80.50 315 LYS A O 1
ATOM 2295 N N . LEU A 1 316 ? 32.592 7.663 -93.292 1.00 76.12 316 LEU A N 1
ATOM 2296 C CA . LEU A 1 316 ? 31.696 7.233 -94.372 1.00 76.12 316 LEU A CA 1
ATOM 2297 C C . LEU A 1 316 ? 31.965 7.942 -95.722 1.00 76.12 316 LEU A C 1
ATOM 2299 O O . LEU A 1 316 ? 31.374 7.553 -96.729 1.00 76.12 316 LEU A O 1
ATOM 2303 N N . ASP A 1 317 ? 32.895 8.907 -95.779 1.00 60.81 317 ASP A N 1
ATOM 2304 C CA . ASP A 1 317 ? 33.114 9.792 -96.940 1.00 60.81 317 ASP A CA 1
ATOM 2305 C C . ASP A 1 317 ? 34.324 9.369 -97.817 1.00 60.81 317 ASP A C 1
ATOM 2307 O O . ASP A 1 317 ? 35.353 8.947 -97.294 1.00 60.81 317 ASP A O 1
ATOM 2311 N N . ARG A 1 318 ? 34.218 9.465 -99.161 1.00 50.56 318 ARG A N 1
ATOM 2312 C CA . ARG A 1 318 ? 35.203 8.963 -100.161 1.00 50.56 318 ARG A CA 1
ATOM 2313 C C . ARG A 1 318 ? 35.965 10.091 -100.891 1.00 50.56 318 ARG A C 1
ATOM 2315 O O . ARG A 1 318 ? 35.330 10.883 -101.583 1.00 50.56 318 ARG A O 1
ATOM 2322 N N . GLY A 1 319 ? 37.307 10.082 -100.881 1.00 42.06 319 GLY A N 1
ATOM 2323 C CA . GLY A 1 319 ? 38.173 10.890 -101.770 1.00 42.06 319 GLY A CA 1
ATOM 2324 C C . GLY A 1 319 ? 39.526 10.196 -102.067 1.00 42.06 319 GLY A C 1
ATOM 2325 O O . GLY A 1 319 ? 40.058 9.570 -101.159 1.00 42.06 319 GLY A O 1
ATOM 2326 N N . PRO A 1 320 ? 40.082 10.217 -103.304 1.00 41.62 320 PRO A N 1
ATOM 2327 C CA . PRO A 1 320 ? 41.169 9.306 -103.700 1.00 41.62 320 PRO A CA 1
ATOM 2328 C C . PRO A 1 320 ? 42.589 9.888 -103.524 1.00 41.62 320 PRO A C 1
ATOM 2330 O O . PRO A 1 320 ? 42.951 10.846 -104.208 1.00 41.62 320 PRO A O 1
ATOM 2333 N N . ALA A 1 321 ? 43.433 9.249 -102.705 1.00 40.00 321 ALA A N 1
ATOM 2334 C CA . ALA A 1 321 ? 44.886 9.469 -102.681 1.00 40.00 321 ALA A CA 1
ATOM 2335 C C . ALA A 1 321 ? 45.626 8.465 -103.594 1.00 40.00 321 ALA A C 1
ATOM 2337 O O . ALA A 1 321 ? 45.267 7.289 -103.695 1.00 40.00 321 ALA A O 1
ATOM 2338 N N . ARG A 1 322 ? 46.648 8.954 -104.311 1.00 47.03 322 ARG A N 1
ATOM 2339 C CA . ARG A 1 322 ? 47.498 8.197 -105.247 1.00 47.03 322 ARG A CA 1
ATOM 2340 C C . ARG A 1 322 ? 48.683 7.590 -104.492 1.00 47.03 322 ARG A C 1
ATOM 2342 O O . ARG A 1 322 ? 49.555 8.334 -104.070 1.00 47.03 322 ARG A O 1
ATOM 2349 N N . VAL A 1 323 ? 48.754 6.263 -104.415 1.00 46.50 323 VAL A N 1
ATOM 2350 C CA . VAL A 1 323 ? 49.896 5.537 -103.829 1.00 46.50 323 VAL A CA 1
ATOM 2351 C C . VAL A 1 323 ? 50.873 5.110 -104.931 1.00 46.50 323 VAL A C 1
ATOM 2353 O O . VAL A 1 323 ? 50.460 4.532 -105.944 1.00 46.50 323 VAL A O 1
ATOM 2356 N N . ASN A 1 324 ? 52.163 5.405 -104.749 1.00 51.34 324 ASN A N 1
ATOM 2357 C CA . ASN A 1 324 ? 53.244 5.046 -105.667 1.00 51.34 324 ASN A CA 1
ATOM 2358 C C . ASN A 1 324 ? 53.734 3.610 -105.386 1.00 51.34 324 ASN A C 1
ATOM 2360 O O . ASN A 1 324 ? 53.675 3.105 -104.269 1.00 51.34 324 ASN A O 1
ATOM 2364 N N . LYS A 1 325 ? 54.216 2.903 -106.415 1.00 52.16 325 LYS A N 1
ATOM 2365 C CA . LYS A 1 325 ? 54.609 1.482 -106.327 1.00 52.16 325 LYS A CA 1
ATOM 2366 C C . LYS A 1 325 ? 55.878 1.227 -105.498 1.00 52.16 325 LYS A C 1
ATOM 2368 O O . LYS A 1 325 ? 56.143 0.065 -105.197 1.00 52.16 325 LYS A O 1
ATOM 2373 N N . GLN A 1 326 ? 56.629 2.263 -105.121 1.00 54.88 326 GLN A N 1
ATOM 2374 C CA . GLN A 1 326 ? 57.792 2.139 -104.234 1.00 54.88 326 GLN A CA 1
ATOM 2375 C C . GLN A 1 326 ? 57.389 1.858 -102.768 1.00 54.88 326 GLN A C 1
ATOM 2377 O O . GLN A 1 326 ? 58.044 1.051 -102.112 1.00 54.88 326 GLN A O 1
ATOM 2382 N N . ASP A 1 327 ? 56.256 2.394 -102.299 1.00 55.09 327 ASP A N 1
ATOM 2383 C CA . ASP A 1 327 ? 55.837 2.344 -100.882 1.00 55.09 327 ASP A CA 1
ATOM 2384 C C . ASP A 1 327 ? 55.424 0.934 -100.425 1.00 55.09 327 ASP A C 1
ATOM 2386 O O . ASP A 1 327 ? 55.470 0.591 -99.245 1.00 55.09 327 ASP A O 1
ATOM 2390 N N . ARG A 1 328 ? 55.072 0.053 -101.372 1.00 53.91 328 ARG A N 1
ATOM 2391 C CA . ARG A 1 328 ? 54.692 -1.342 -101.092 1.00 53.91 328 ARG A CA 1
ATOM 2392 C C . ARG A 1 328 ? 55.845 -2.193 -100.558 1.00 53.91 328 ARG A C 1
ATOM 2394 O O . ARG A 1 328 ? 55.582 -3.141 -99.828 1.00 53.91 328 ARG A O 1
ATOM 2401 N N . ALA A 1 329 ? 57.089 -1.901 -100.937 1.00 53.06 329 ALA A N 1
ATOM 2402 C CA . ALA A 1 329 ? 58.243 -2.706 -100.531 1.00 53.06 329 ALA A CA 1
ATOM 2403 C C . ALA A 1 329 ? 58.730 -2.342 -99.118 1.00 53.06 329 ALA A C 1
ATOM 2405 O O . ALA A 1 329 ? 59.090 -3.230 -98.344 1.00 53.06 329 ALA A O 1
ATOM 2406 N N . ASP A 1 330 ? 58.661 -1.059 -98.760 1.00 57.44 330 ASP A N 1
ATOM 2407 C CA . ASP A 1 330 ? 58.991 -0.588 -97.412 1.00 57.44 330 ASP A CA 1
ATOM 2408 C C . ASP A 1 330 ? 57.871 -0.894 -96.409 1.00 57.44 330 ASP A C 1
ATOM 2410 O O . ASP A 1 330 ? 58.154 -1.155 -95.237 1.00 57.44 330 ASP A O 1
ATOM 2414 N N . LEU A 1 331 ? 56.619 -0.993 -96.878 1.00 52.81 331 LEU A N 1
ATOM 2415 C CA . LEU A 1 331 ? 55.488 -1.472 -96.083 1.00 52.81 331 LEU A CA 1
ATOM 2416 C C . LEU A 1 331 ? 55.631 -2.955 -95.705 1.00 52.81 331 LEU A C 1
ATOM 2418 O O . LEU A 1 331 ? 55.357 -3.309 -94.566 1.00 52.81 331 LEU A O 1
ATOM 2422 N N . VAL A 1 332 ? 56.113 -3.817 -96.610 1.00 56.25 332 VAL A N 1
ATOM 2423 C CA . VAL A 1 332 ? 56.339 -5.248 -96.308 1.00 56.25 332 VAL A CA 1
ATOM 2424 C C . VAL A 1 332 ? 57.447 -5.426 -95.266 1.00 56.25 332 VAL A C 1
ATOM 2426 O O . VAL A 1 332 ? 57.275 -6.192 -94.323 1.00 56.25 332 VAL A O 1
ATOM 2429 N N . ARG A 1 333 ? 58.535 -4.646 -95.352 1.00 56.41 333 ARG A N 1
ATOM 2430 C CA . ARG A 1 333 ? 59.601 -4.664 -94.333 1.00 56.41 333 ARG A CA 1
ATOM 2431 C C . ARG A 1 333 ? 59.153 -4.133 -92.972 1.00 56.41 333 ARG A C 1
ATOM 2433 O O . ARG A 1 333 ? 59.590 -4.653 -91.948 1.00 56.41 333 ARG A O 1
ATOM 2440 N N . HIS A 1 334 ? 58.294 -3.113 -92.935 1.00 53.97 334 HIS A N 1
ATOM 2441 C CA . HIS A 1 334 ? 57.737 -2.620 -91.673 1.00 53.97 334 HIS A CA 1
ATOM 2442 C C . HIS A 1 334 ? 56.715 -3.590 -91.075 1.00 53.97 334 HIS A C 1
ATOM 2444 O O . HIS A 1 334 ? 56.695 -3.736 -89.856 1.00 53.97 334 HIS A O 1
ATOM 2450 N N . VAL A 1 335 ? 55.922 -4.284 -91.899 1.00 53.44 335 VAL A N 1
ATOM 2451 C CA . VAL A 1 335 ? 54.966 -5.311 -91.453 1.00 53.44 335 VAL A CA 1
ATOM 2452 C C . VAL A 1 335 ? 55.688 -6.520 -90.856 1.00 53.44 335 VAL A C 1
ATOM 2454 O O . VAL A 1 335 ? 55.327 -6.914 -89.757 1.00 53.44 335 VAL A O 1
ATOM 2457 N N . GLU A 1 336 ? 56.772 -7.020 -91.459 1.00 54.06 336 GLU A N 1
ATOM 2458 C CA . GLU A 1 336 ? 57.580 -8.104 -90.861 1.00 54.06 336 GLU A CA 1
ATOM 2459 C C . GLU A 1 336 ? 58.220 -7.681 -89.523 1.00 54.06 336 GLU A C 1
ATOM 2461 O O . GLU A 1 336 ? 58.283 -8.452 -88.561 1.00 54.06 336 GLU A O 1
ATOM 2466 N N . MET A 1 337 ? 58.660 -6.420 -89.417 1.00 52.84 337 MET A N 1
ATOM 2467 C CA . MET A 1 337 ? 59.228 -5.887 -88.175 1.00 52.84 337 MET A CA 1
ATOM 2468 C C . MET A 1 337 ? 58.157 -5.686 -87.088 1.00 52.84 337 MET A C 1
ATOM 2470 O O . MET A 1 337 ? 58.438 -5.915 -85.909 1.00 52.84 337 MET A O 1
ATOM 2474 N N . LEU A 1 338 ? 56.939 -5.288 -87.473 1.00 49.31 338 LEU A N 1
ATOM 2475 C CA . LEU A 1 338 ? 55.775 -5.140 -86.595 1.00 49.31 338 LEU A CA 1
ATOM 2476 C C . LEU A 1 338 ? 55.218 -6.493 -86.152 1.00 49.31 338 LEU A C 1
ATOM 2478 O O . LEU A 1 338 ? 54.948 -6.629 -84.967 1.00 49.31 338 LEU A O 1
ATOM 2482 N N . GLU A 1 339 ? 55.126 -7.492 -87.030 1.00 53.91 339 GLU A N 1
ATOM 2483 C CA . GLU A 1 339 ? 54.729 -8.865 -86.684 1.00 53.91 339 GLU A CA 1
ATOM 2484 C C . GLU A 1 339 ? 55.715 -9.484 -85.686 1.00 53.91 339 GLU A C 1
ATOM 2486 O O . GLU A 1 339 ? 55.283 -10.002 -84.663 1.00 53.91 339 GLU A O 1
ATOM 2491 N N . SER A 1 340 ? 57.034 -9.296 -85.857 1.00 49.53 340 SER A N 1
ATOM 2492 C CA . SER A 1 340 ? 58.014 -9.798 -84.873 1.00 49.53 340 SER A CA 1
ATOM 2493 C C . SER A 1 340 ? 57.934 -9.097 -83.505 1.00 49.53 340 SER A C 1
ATOM 2495 O O . SER A 1 340 ? 58.209 -9.704 -82.468 1.00 49.53 340 SER A O 1
ATOM 2497 N N . ARG A 1 341 ? 57.543 -7.811 -83.476 1.00 55.06 341 ARG A N 1
ATOM 2498 C CA . ARG A 1 341 ? 57.312 -7.063 -82.226 1.00 55.06 341 ARG A CA 1
ATOM 2499 C C . ARG A 1 341 ? 55.968 -7.414 -81.594 1.00 55.06 341 ARG A C 1
ATOM 2501 O O . ARG A 1 341 ? 55.862 -7.394 -80.371 1.00 55.06 341 ARG A O 1
ATOM 2508 N N . LEU A 1 342 ? 54.971 -7.743 -82.412 1.00 47.47 342 LEU A N 1
ATOM 2509 C CA . LEU A 1 342 ? 53.653 -8.180 -81.981 1.00 47.47 342 LEU A CA 1
ATOM 2510 C C . LEU A 1 342 ? 53.714 -9.609 -81.428 1.00 47.47 342 LEU A C 1
ATOM 2512 O O . LEU A 1 342 ? 53.140 -9.836 -80.376 1.00 47.47 342 LEU A O 1
ATOM 2516 N N . ASP A 1 343 ? 54.492 -10.520 -82.019 1.00 49.06 343 ASP A N 1
ATOM 2517 C CA . ASP A 1 343 ? 54.769 -11.857 -81.468 1.00 49.06 343 ASP A CA 1
ATOM 2518 C C . ASP A 1 343 ? 55.564 -11.782 -80.155 1.00 49.06 343 ASP A C 1
ATOM 2520 O O . ASP A 1 343 ? 55.255 -12.479 -79.185 1.00 49.06 343 ASP A O 1
ATOM 2524 N N . ALA A 1 344 ? 56.542 -10.869 -80.065 1.00 51.12 344 ALA A N 1
ATOM 2525 C CA . ALA A 1 344 ? 57.255 -10.602 -78.815 1.00 51.12 344 ALA A CA 1
ATOM 2526 C C . ALA A 1 344 ? 56.316 -10.065 -77.716 1.00 51.12 344 ALA A C 1
ATOM 2528 O O . ALA A 1 344 ? 56.461 -10.449 -76.556 1.00 51.12 344 ALA A O 1
ATOM 2529 N N . PHE A 1 345 ? 55.329 -9.237 -78.077 1.00 48.09 345 PHE A N 1
ATOM 2530 C CA . PHE A 1 345 ? 54.301 -8.716 -77.171 1.00 48.09 345 PHE A CA 1
ATOM 2531 C C . PHE A 1 345 ? 53.231 -9.770 -76.811 1.00 48.09 345 PHE A C 1
ATOM 2533 O O . PHE A 1 345 ? 52.910 -9.929 -75.635 1.00 48.09 345 PHE A O 1
ATOM 2540 N N . TYR A 1 346 ? 52.741 -10.560 -77.773 1.00 46.88 346 TYR A N 1
ATOM 2541 C CA . TYR A 1 346 ? 51.768 -11.640 -77.559 1.00 46.88 346 TYR A CA 1
ATOM 2542 C C . TYR A 1 346 ? 52.343 -12.786 -76.718 1.00 46.88 346 TYR A C 1
ATOM 2544 O O . TYR A 1 346 ? 51.619 -13.385 -75.928 1.00 46.88 346 TYR A O 1
ATOM 2552 N N . SER A 1 347 ? 53.657 -13.034 -76.768 1.00 47.38 347 SER A N 1
ATOM 2553 C CA . SER A 1 347 ? 54.304 -14.023 -75.892 1.00 47.38 347 SER A CA 1
ATOM 2554 C C . SER A 1 347 ? 54.345 -13.616 -74.407 1.00 47.38 347 SER A C 1
ATOM 2556 O O . SER A 1 347 ? 54.584 -14.465 -73.546 1.00 47.38 347 SER A O 1
ATOM 2558 N N . ILE A 1 348 ? 54.134 -12.334 -74.088 1.00 49.53 348 ILE A N 1
ATOM 2559 C CA . ILE A 1 348 ? 54.084 -11.813 -72.709 1.00 49.53 348 ILE A CA 1
ATOM 2560 C C . ILE A 1 348 ? 52.634 -11.801 -72.190 1.00 49.53 348 ILE A C 1
ATOM 2562 O O . ILE A 1 348 ? 52.407 -11.902 -70.985 1.00 49.53 348 ILE A O 1
ATOM 2566 N N . PHE A 1 349 ? 51.649 -11.742 -73.093 1.00 45.78 349 PHE A N 1
ATOM 2567 C CA . PHE A 1 349 ? 50.227 -11.589 -72.786 1.00 45.78 349 PHE A CA 1
ATOM 2568 C C . PHE A 1 349 ? 49.372 -12.668 -73.462 1.00 45.78 349 PHE A C 1
ATOM 2570 O O . PHE A 1 349 ? 48.472 -12.342 -74.230 1.00 45.78 349 PHE A O 1
ATOM 2577 N N . ASN A 1 350 ? 49.618 -13.946 -73.162 1.00 52.94 350 ASN A N 1
ATOM 2578 C CA . ASN A 1 350 ? 48.660 -15.010 -73.470 1.00 52.94 350 ASN A CA 1
ATOM 2579 C C . ASN A 1 350 ? 47.820 -15.292 -72.201 1.00 52.94 350 ASN A C 1
ATOM 2581 O O . ASN A 1 350 ? 48.297 -15.997 -71.311 1.00 52.94 350 ASN A O 1
ATOM 2585 N N . PRO A 1 351 ? 46.626 -14.683 -72.036 1.00 52.50 351 PRO A N 1
ATOM 2586 C CA . PRO A 1 351 ? 45.824 -14.786 -70.811 1.00 52.50 351 PRO A CA 1
ATOM 2587 C C . PRO A 1 351 ? 45.023 -16.093 -70.693 1.00 52.50 351 PRO A C 1
ATOM 2589 O O . PRO A 1 351 ? 44.506 -16.376 -69.616 1.00 52.50 351 PRO A O 1
ATOM 2592 N N . ASP A 1 352 ? 44.937 -16.890 -71.762 1.00 52.75 352 ASP A N 1
ATOM 2593 C CA . ASP A 1 352 ? 44.038 -18.054 -71.846 1.00 52.75 352 ASP A CA 1
ATOM 2594 C C . ASP A 1 352 ? 44.664 -19.383 -71.398 1.00 52.75 352 ASP A C 1
ATOM 2596 O O . ASP A 1 352 ? 44.062 -20.447 -71.545 1.00 52.75 352 ASP A O 1
ATOM 2600 N N . MET A 1 353 ? 45.860 -19.350 -70.814 1.00 57.47 353 MET A N 1
ATOM 2601 C CA . MET A 1 353 ? 46.448 -20.522 -70.176 1.00 57.47 353 MET A CA 1
ATOM 2602 C C . MET A 1 353 ? 46.676 -20.221 -68.699 1.00 57.47 353 MET A C 1
ATOM 2604 O O . MET A 1 353 ? 47.669 -19.606 -68.310 1.00 57.47 353 MET A O 1
ATOM 2608 N N . SER A 1 354 ? 45.735 -20.668 -67.869 1.00 63.78 354 SER A N 1
ATOM 2609 C CA . SER A 1 354 ? 45.872 -20.748 -66.419 1.00 63.78 354 SER A CA 1
ATOM 2610 C C . SER A 1 354 ? 45.715 -22.202 -65.974 1.00 63.78 354 SER A C 1
ATOM 2612 O O . SER A 1 354 ? 44.874 -22.944 -66.482 1.00 63.78 354 SER A O 1
ATOM 2614 N N . LYS A 1 355 ? 46.554 -22.627 -65.028 1.00 72.31 355 LYS A N 1
ATOM 2615 C CA . LYS A 1 355 ? 46.411 -23.909 -64.330 1.00 72.31 355 LYS A CA 1
ATOM 2616 C C . LYS A 1 355 ? 46.252 -23.610 -62.846 1.00 72.31 355 LYS A C 1
ATOM 2618 O O . LYS A 1 355 ? 47.157 -23.047 -62.236 1.00 72.31 355 LYS A O 1
ATOM 2623 N N . GLU A 1 356 ? 45.091 -23.947 -62.293 1.00 77.31 356 GLU A N 1
ATOM 2624 C CA . GLU A 1 356 ? 44.783 -23.712 -60.883 1.00 77.31 356 GLU A CA 1
ATOM 2625 C C . GLU A 1 356 ? 45.402 -24.802 -60.004 1.00 77.31 356 GLU A C 1
ATOM 2627 O O . GLU A 1 356 ? 45.330 -25.993 -60.321 1.00 77.31 356 GLU A O 1
ATOM 2632 N N . PHE A 1 357 ? 45.989 -24.390 -58.880 1.00 79.25 357 PHE A N 1
ATOM 2633 C CA . PHE A 1 357 ? 46.472 -25.296 -57.844 1.00 79.25 357 PHE A CA 1
ATOM 2634 C C . PHE A 1 357 ? 45.577 -25.187 -56.601 1.00 79.25 357 PHE A C 1
ATOM 2636 O O . PHE A 1 357 ? 45.372 -24.076 -56.109 1.00 79.25 357 PHE A O 1
ATOM 2643 N N . PRO A 1 358 ? 45.065 -26.303 -56.048 1.00 79.25 358 PRO A N 1
ATOM 2644 C CA . PRO A 1 358 ? 44.147 -26.281 -54.902 1.00 79.25 358 PRO A CA 1
ATOM 2645 C C . PRO A 1 358 ? 44.723 -25.668 -53.616 1.00 79.25 358 PRO A C 1
ATOM 2647 O O . PRO A 1 358 ? 43.971 -25.307 -52.714 1.00 79.25 358 PRO A O 1
ATOM 2650 N N . ASP A 1 359 ? 46.049 -25.608 -53.497 1.00 81.69 359 ASP A N 1
ATOM 2651 C CA . ASP A 1 359 ? 46.783 -25.127 -52.324 1.00 81.69 359 ASP A CA 1
ATOM 2652 C C . ASP A 1 359 ? 47.223 -23.659 -52.423 1.00 81.69 359 ASP A C 1
ATOM 2654 O O . ASP A 1 359 ? 47.783 -23.127 -51.467 1.00 81.69 359 ASP A O 1
ATOM 2658 N N . VAL A 1 360 ? 46.933 -22.974 -53.533 1.00 80.12 360 VAL A N 1
ATOM 2659 C CA . VAL A 1 360 ? 47.184 -21.536 -53.673 1.00 80.12 360 VAL A CA 1
ATOM 2660 C C . VAL A 1 360 ? 45.839 -20.817 -53.636 1.00 80.12 360 VAL A C 1
ATOM 2662 O O . VAL A 1 360 ? 45.068 -20.861 -54.588 1.00 80.12 360 VAL A O 1
ATOM 2665 N N . ALA A 1 361 ? 45.524 -20.171 -52.513 1.00 78.00 361 ALA A N 1
ATOM 2666 C CA . ALA A 1 361 ? 44.254 -19.465 -52.356 1.00 78.00 361 ALA A CA 1
ATOM 2667 C C . ALA A 1 361 ? 44.156 -18.256 -53.304 1.00 78.00 361 ALA A C 1
ATOM 2669 O O . ALA A 1 361 ? 45.136 -17.538 -53.495 1.00 78.00 361 ALA A O 1
ATOM 2670 N N . ALA A 1 362 ? 42.958 -17.971 -53.828 1.00 74.25 362 ALA A N 1
ATOM 2671 C CA . ALA A 1 362 ? 42.716 -16.869 -54.772 1.00 74.25 362 ALA A CA 1
ATOM 2672 C C . ALA A 1 362 ? 43.090 -15.470 -54.235 1.00 74.25 362 ALA A C 1
ATOM 2674 O O . ALA A 1 362 ? 43.289 -14.538 -55.007 1.00 74.25 362 ALA A O 1
ATOM 2675 N N . ASN A 1 363 ? 43.192 -15.313 -52.910 1.00 77.62 363 ASN A N 1
ATOM 2676 C CA . ASN A 1 363 ? 43.614 -14.079 -52.241 1.00 77.62 363 ASN A CA 1
ATOM 2677 C C . ASN A 1 363 ? 45.118 -14.038 -51.898 1.00 77.62 363 ASN A C 1
ATOM 2679 O O . ASN A 1 363 ? 45.565 -13.102 -51.234 1.00 77.62 363 ASN A O 1
ATOM 2683 N N . HIS A 1 364 ? 45.897 -15.044 -52.300 1.00 79.94 364 HIS A N 1
ATOM 2684 C CA . HIS A 1 364 ? 47.330 -15.114 -52.040 1.00 79.94 364 HIS A CA 1
ATOM 2685 C C . HIS A 1 364 ? 48.107 -14.230 -53.028 1.00 79.94 364 HIS A C 1
ATOM 2687 O O . HIS A 1 364 ? 47.834 -14.236 -54.226 1.00 79.94 364 HIS A O 1
ATOM 2693 N N . TRP A 1 365 ? 49.122 -13.503 -52.551 1.00 76.81 365 TRP A N 1
ATOM 2694 C CA . TRP A 1 365 ? 49.884 -12.526 -53.351 1.00 76.81 365 TRP A CA 1
ATOM 2695 C C . TRP A 1 365 ? 50.546 -13.117 -54.611 1.00 76.81 365 TRP A C 1
ATOM 2697 O O . TRP A 1 365 ? 50.750 -12.409 -55.591 1.00 76.81 365 TRP A O 1
ATOM 2707 N N . ALA A 1 366 ? 50.860 -14.415 -54.595 1.00 72.56 366 ALA A N 1
ATOM 2708 C CA . ALA A 1 366 ? 51.467 -15.132 -55.717 1.00 72.56 366 ALA A CA 1
ATOM 2709 C C . ALA A 1 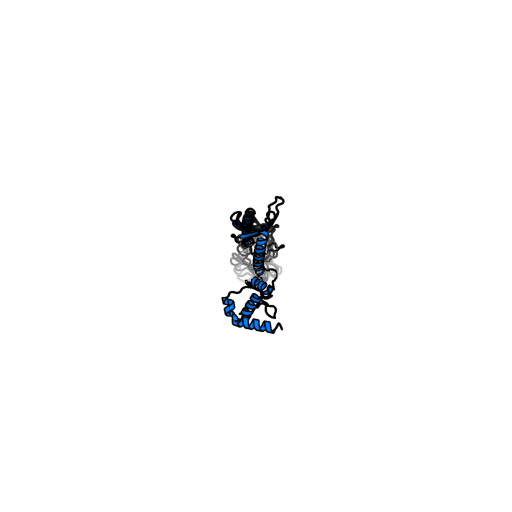366 ? 50.456 -15.903 -56.591 1.00 72.56 366 ALA A C 1
ATOM 2711 O O . ALA A 1 366 ? 50.866 -16.515 -57.574 1.00 72.56 366 ALA A O 1
ATOM 2712 N N . TYR A 1 367 ? 49.157 -15.889 -56.258 1.00 78.06 367 TYR A N 1
ATOM 2713 C CA . TYR A 1 367 ? 48.123 -16.681 -56.943 1.00 78.06 367 TYR A CA 1
ATOM 2714 C C . TYR A 1 367 ? 48.099 -16.435 -58.451 1.00 78.06 367 TYR A C 1
ATOM 2716 O O . TYR A 1 367 ? 48.177 -17.368 -59.251 1.00 78.06 367 TYR A O 1
ATOM 2724 N N . GLU A 1 368 ? 48.057 -15.164 -58.842 1.00 72.50 368 GLU A N 1
ATOM 2725 C CA . GLU A 1 368 ? 48.003 -14.762 -60.244 1.00 72.50 368 GLU A CA 1
ATOM 2726 C C . GLU A 1 368 ? 49.300 -15.106 -60.994 1.00 72.50 368 GLU A C 1
ATOM 2728 O O . GLU A 1 368 ? 49.254 -15.582 -62.127 1.00 72.50 368 GLU A O 1
ATOM 2733 N N . ALA A 1 369 ? 50.460 -14.936 -60.353 1.00 72.31 369 ALA A N 1
ATOM 2734 C CA . ALA A 1 369 ? 51.757 -15.244 -60.954 1.00 72.31 369 ALA A CA 1
ATOM 2735 C C . ALA A 1 369 ? 51.954 -16.755 -61.167 1.00 72.31 369 ALA A C 1
ATOM 2737 O O . ALA A 1 369 ? 52.338 -17.184 -62.255 1.00 72.31 369 ALA A O 1
ATOM 2738 N N . VAL A 1 370 ? 51.644 -17.567 -60.153 1.00 76.19 370 VAL A N 1
ATOM 2739 C CA . VAL A 1 370 ? 51.784 -19.030 -60.197 1.00 76.19 370 VAL A CA 1
ATOM 2740 C C . VAL A 1 370 ? 50.823 -19.637 -61.215 1.00 76.19 370 VAL A C 1
ATOM 2742 O O . VAL A 1 370 ? 51.244 -20.443 -62.043 1.00 76.19 370 VAL A O 1
ATOM 2745 N N . SER A 1 371 ? 49.560 -19.205 -61.218 1.00 75.50 371 SER A N 1
ATOM 2746 C CA . SER A 1 371 ? 48.541 -19.741 -62.131 1.00 75.50 371 SER A CA 1
ATOM 2747 C C . SER A 1 371 ? 48.881 -19.479 -63.602 1.00 75.50 371 SER A C 1
ATOM 2749 O O . SER A 1 371 ? 48.650 -20.338 -64.453 1.00 75.50 371 SER A O 1
ATOM 2751 N N . ARG A 1 372 ? 49.478 -18.317 -63.906 1.00 74.38 372 ARG A N 1
ATOM 2752 C CA . ARG A 1 372 ? 49.911 -17.938 -65.263 1.00 74.38 372 ARG A CA 1
ATOM 2753 C C . ARG A 1 372 ? 51.162 -18.687 -65.713 1.00 74.38 372 ARG A C 1
ATOM 2755 O O . ARG A 1 372 ? 51.223 -19.166 -66.840 1.00 74.38 372 ARG A O 1
ATOM 2762 N N . LEU A 1 373 ? 52.167 -18.801 -64.845 1.00 76.56 373 LEU A N 1
ATOM 2763 C CA . LEU A 1 373 ? 53.384 -19.556 -65.162 1.00 76.56 373 LEU A CA 1
ATOM 2764 C C . LEU A 1 373 ? 53.090 -21.049 -65.333 1.00 76.56 373 LEU A C 1
ATOM 2766 O O . LEU A 1 373 ? 53.707 -21.703 -66.169 1.00 76.56 373 LEU A O 1
ATOM 2770 N N . ALA A 1 374 ? 52.127 -21.577 -64.578 1.00 77.31 374 ALA A N 1
ATOM 2771 C CA . ALA A 1 374 ? 51.735 -22.970 -64.693 1.00 77.31 374 ALA A CA 1
ATOM 2772 C C . ALA A 1 374 ? 50.843 -23.267 -65.892 1.00 77.31 374 ALA A C 1
ATOM 2774 O O . ALA A 1 374 ? 50.986 -24.315 -66.521 1.00 77.31 374 ALA A O 1
ATOM 2775 N N . GLY A 1 375 ? 49.964 -22.332 -66.248 1.00 72.12 375 GLY A N 1
ATOM 2776 C CA . GLY A 1 375 ? 49.236 -22.417 -67.502 1.00 72.12 375 GLY A CA 1
ATOM 2777 C C . GLY A 1 375 ? 50.180 -22.410 -68.700 1.00 72.12 375 GLY A C 1
ATOM 2778 O O . GLY A 1 375 ? 50.018 -23.231 -69.589 1.00 72.12 375 GLY A O 1
ATOM 2779 N N . ASN A 1 376 ? 51.237 -21.601 -68.671 1.00 71.12 376 ASN A N 1
ATOM 2780 C CA . ASN A 1 376 ? 52.267 -21.584 -69.708 1.00 71.12 376 ASN A CA 1
ATOM 2781 C C . ASN A 1 376 ? 53.301 -22.717 -69.588 1.00 71.12 376 ASN A C 1
ATOM 2783 O O . ASN A 1 376 ? 54.376 -22.559 -70.116 1.00 71.12 376 ASN A O 1
ATOM 2787 N N . GLY A 1 377 ? 53.080 -23.814 -68.855 1.00 73.12 377 GLY A N 1
ATOM 2788 C CA . GLY A 1 377 ? 54.021 -24.955 -68.839 1.00 73.12 377 GLY A CA 1
ATOM 2789 C C . GLY A 1 377 ? 55.391 -24.720 -68.170 1.00 73.12 377 GLY A C 1
ATOM 2790 O O . GLY A 1 377 ? 56.137 -25.681 -67.956 1.00 73.12 377 GLY A O 1
ATOM 2791 N N . ILE A 1 378 ? 55.692 -23.483 -67.761 1.00 78.50 378 ILE A N 1
ATOM 2792 C CA . ILE A 1 378 ? 56.924 -23.077 -67.068 1.00 78.50 378 ILE A CA 1
ATOM 2793 C C . ILE A 1 378 ? 56.982 -23.684 -65.654 1.00 78.50 378 ILE A C 1
ATOM 2795 O O . ILE A 1 378 ? 58.057 -24.058 -65.184 1.00 78.50 378 ILE A O 1
ATOM 2799 N N . ILE A 1 379 ? 55.828 -23.833 -64.992 1.00 79.75 379 ILE A N 1
ATOM 2800 C CA . ILE A 1 379 ? 55.680 -24.469 -63.671 1.00 79.75 379 ILE A CA 1
ATOM 2801 C C . ILE A 1 379 ? 54.678 -25.624 -63.765 1.00 79.75 379 ILE A C 1
ATOM 2803 O O . ILE A 1 379 ? 53.516 -25.424 -64.091 1.00 79.75 379 ILE A O 1
ATOM 2807 N N . GLN A 1 380 ? 55.073 -26.850 -63.429 1.00 74.25 380 GLN A N 1
ATOM 2808 C CA . GLN A 1 380 ? 54.192 -28.012 -63.638 1.00 74.25 380 GLN A CA 1
ATOM 2809 C C . GLN A 1 380 ? 53.449 -28.474 -62.370 1.00 74.25 380 GLN A C 1
ATOM 2811 O O . GLN A 1 380 ? 52.417 -29.147 -62.486 1.00 74.25 380 GLN A O 1
ATOM 2816 N N . GLY A 1 381 ? 53.881 -28.011 -61.189 1.00 75.19 381 GLY A N 1
ATOM 2817 C CA . GLY A 1 381 ? 53.428 -28.504 -59.882 1.00 75.19 381 GLY A CA 1
ATOM 2818 C C . GLY A 1 381 ? 54.024 -29.873 -59.547 1.00 75.19 381 GLY A C 1
ATOM 2819 O O . GLY A 1 381 ? 54.796 -30.427 -60.327 1.00 75.19 381 GLY A O 1
ATOM 2820 N N . PHE A 1 382 ? 53.677 -30.418 -58.386 1.00 79.12 382 PHE A N 1
ATOM 2821 C CA . PHE A 1 382 ? 54.151 -31.730 -57.939 1.00 79.12 382 PHE A CA 1
ATOM 2822 C C . PHE A 1 382 ? 53.181 -32.856 -58.351 1.00 79.12 382 PHE A C 1
ATOM 2824 O O . PHE A 1 382 ? 52.050 -32.597 -58.767 1.00 79.12 382 PHE A O 1
ATOM 2831 N N . GLU A 1 383 ? 53.610 -34.122 -58.249 1.00 77.69 383 GLU A N 1
ATOM 2832 C CA . GLU A 1 383 ? 52.812 -35.303 -58.648 1.00 77.69 383 GLU A CA 1
ATOM 2833 C C . GLU A 1 383 ? 51.455 -35.411 -57.924 1.00 77.69 383 GLU A C 1
ATOM 2835 O O . GLU A 1 383 ? 50.534 -36.056 -58.420 1.00 77.69 383 GLU A O 1
ATOM 2840 N N . ASP A 1 384 ? 51.311 -34.753 -56.772 1.00 77.19 384 ASP A N 1
ATOM 2841 C CA . ASP A 1 384 ? 50.080 -34.673 -55.982 1.00 77.19 384 ASP A CA 1
ATOM 2842 C C . ASP A 1 384 ? 49.104 -33.572 -56.448 1.00 77.19 384 ASP A C 1
ATOM 2844 O O . ASP A 1 384 ? 48.050 -33.380 -55.837 1.00 77.19 384 ASP A O 1
ATOM 2848 N N . GLY A 1 385 ? 49.432 -32.855 -57.528 1.00 75.31 385 GLY A N 1
ATOM 2849 C CA . GLY A 1 385 ? 48.596 -31.815 -58.129 1.00 75.31 385 GLY A CA 1
ATOM 2850 C C . GLY A 1 385 ? 48.637 -30.462 -57.414 1.00 75.31 385 GLY A C 1
ATOM 2851 O O . GLY A 1 385 ? 47.806 -29.606 -57.716 1.00 75.31 385 GLY A O 1
ATOM 2852 N N . LYS A 1 386 ? 49.575 -30.257 -56.481 1.00 83.12 386 LYS A N 1
ATOM 2853 C CA . LYS A 1 386 ? 49.742 -29.025 -55.688 1.00 83.12 386 LYS A CA 1
ATOM 2854 C C . LYS A 1 386 ? 50.996 -28.236 -56.082 1.00 83.12 386 LYS A C 1
ATOM 2856 O O . LYS A 1 386 ? 51.897 -28.773 -56.730 1.00 83.12 386 LYS A O 1
ATOM 2861 N N . TYR A 1 387 ? 51.064 -26.964 -55.684 1.00 82.94 387 TYR A N 1
ATOM 2862 C CA . TYR A 1 387 ? 52.213 -26.083 -55.935 1.00 82.94 387 TYR A CA 1
ATOM 2863 C C . TYR A 1 387 ? 53.266 -26.101 -54.811 1.00 82.94 387 TYR A C 1
ATOM 2865 O O . TYR A 1 387 ? 54.451 -25.977 -55.099 1.00 82.94 387 TYR A O 1
ATOM 2873 N N . HIS A 1 388 ? 52.862 -26.283 -53.548 1.00 82.31 388 HIS A N 1
ATOM 2874 C CA . HIS A 1 388 ? 53.711 -26.259 -52.343 1.00 82.31 388 HIS A CA 1
ATOM 2875 C C . HIS A 1 388 ? 54.525 -24.963 -52.170 1.00 82.31 388 HIS A C 1
ATOM 2877 O O . HIS A 1 388 ? 55.727 -24.994 -51.901 1.00 82.31 388 HIS A O 1
ATOM 2883 N N . GLY A 1 389 ? 53.863 -23.808 -52.289 1.00 73.25 389 GLY A N 1
ATOM 2884 C CA . GLY A 1 389 ? 54.509 -22.484 -52.278 1.00 73.25 389 GLY A CA 1
ATOM 2885 C C . GLY A 1 389 ? 55.252 -22.095 -50.989 1.00 73.25 389 GLY A C 1
ATOM 2886 O O . GLY A 1 389 ? 56.117 -21.225 -51.037 1.00 73.25 389 GLY A O 1
ATOM 2887 N N . ASP A 1 390 ? 54.964 -22.753 -49.863 1.00 75.44 390 ASP A N 1
ATOM 2888 C CA . ASP A 1 390 ? 55.611 -22.495 -48.565 1.00 75.44 390 ASP A CA 1
ATOM 2889 C C . ASP A 1 390 ? 56.913 -23.296 -48.354 1.00 75.44 390 ASP A C 1
ATOM 2891 O O . ASP A 1 390 ? 57.604 -23.134 -47.344 1.00 75.44 390 ASP A O 1
ATOM 2895 N N . ARG A 1 391 ? 57.272 -24.183 -49.292 1.00 82.06 391 ARG A N 1
ATOM 2896 C CA . ARG A 1 391 ? 58.497 -24.989 -49.221 1.00 82.06 391 ARG A CA 1
ATOM 2897 C C . ARG A 1 391 ? 59.686 -24.227 -49.809 1.00 82.06 391 ARG A C 1
ATOM 2899 O O . ARG A 1 391 ? 59.593 -23.577 -50.845 1.00 82.06 391 ARG A O 1
ATOM 2906 N N . THR A 1 392 ? 60.860 -24.387 -49.198 1.00 77.25 392 THR A N 1
ATOM 2907 C CA . THR A 1 392 ? 62.117 -23.922 -49.798 1.00 77.25 392 THR A CA 1
ATOM 2908 C C . THR A 1 392 ? 62.408 -24.682 -51.095 1.00 77.25 392 THR A C 1
ATOM 2910 O O . THR A 1 392 ? 62.596 -25.902 -51.079 1.00 77.25 392 THR A O 1
ATOM 2913 N N . MET A 1 393 ? 62.464 -23.950 -52.208 1.00 80.69 393 MET A N 1
ATOM 2914 C CA . MET A 1 393 ? 62.796 -24.488 -53.527 1.00 80.69 393 MET A CA 1
ATOM 2915 C C . MET A 1 393 ? 64.284 -24.840 -53.616 1.00 80.69 393 MET A C 1
ATOM 2917 O O . MET A 1 393 ? 65.155 -24.093 -53.164 1.00 80.69 393 MET A O 1
ATOM 2921 N N . THR A 1 394 ? 64.588 -25.987 -54.210 1.00 85.50 394 THR A N 1
ATOM 2922 C CA . THR A 1 394 ? 65.962 -26.425 -54.462 1.00 85.50 394 THR A CA 1
ATOM 2923 C C . THR A 1 394 ? 66.552 -25.710 -55.682 1.00 85.50 394 THR A C 1
ATOM 2925 O O . THR A 1 394 ? 65.834 -25.314 -56.600 1.00 85.50 394 THR A O 1
ATOM 2928 N N . ARG A 1 395 ? 67.889 -25.590 -55.746 1.00 80.81 395 ARG A N 1
ATOM 2929 C CA . ARG A 1 395 ? 68.592 -25.039 -56.927 1.00 80.81 395 ARG A CA 1
ATOM 2930 C C . ARG A 1 395 ? 68.225 -25.769 -58.226 1.00 80.81 395 ARG A C 1
ATOM 2932 O O . ARG A 1 395 ? 68.201 -25.148 -59.279 1.00 80.81 395 ARG A O 1
ATOM 2939 N N . TYR A 1 396 ? 67.937 -27.069 -58.149 1.00 80.50 396 TYR A N 1
ATOM 2940 C CA . TYR A 1 396 ? 67.559 -27.876 -59.309 1.00 80.50 396 TYR A CA 1
ATOM 2941 C C . TYR A 1 396 ? 66.142 -27.555 -59.802 1.00 80.50 396 TYR A C 1
ATOM 2943 O O . TYR A 1 396 ? 65.955 -27.363 -60.997 1.00 80.50 396 TYR A O 1
ATOM 2951 N N . GLU A 1 397 ? 65.173 -27.413 -58.893 1.00 79.19 397 GLU A N 1
ATOM 2952 C CA . GLU A 1 397 ? 63.801 -26.992 -59.229 1.00 79.19 397 GLU A CA 1
ATOM 2953 C C . GLU A 1 397 ? 63.796 -25.570 -59.831 1.00 79.19 397 GLU A C 1
ATOM 2955 O O . GLU A 1 397 ? 63.096 -25.301 -60.804 1.00 79.19 397 GLU A O 1
ATOM 2960 N N . MET A 1 398 ? 64.657 -24.672 -59.335 1.00 80.62 398 MET A N 1
ATOM 2961 C CA . MET A 1 398 ? 64.843 -23.348 -59.940 1.00 80.62 398 MET A CA 1
ATOM 2962 C C . MET A 1 398 ? 65.437 -23.431 -61.355 1.00 80.62 398 MET A C 1
ATOM 2964 O O . MET A 1 398 ? 64.969 -22.746 -62.265 1.00 80.62 398 MET A O 1
ATOM 2968 N N . ALA A 1 399 ? 66.449 -24.282 -61.558 1.00 80.25 399 ALA A N 1
ATOM 2969 C CA . ALA A 1 399 ? 67.060 -24.495 -62.869 1.00 80.25 399 ALA A CA 1
ATOM 2970 C C . ALA A 1 399 ? 66.058 -25.062 -63.889 1.00 80.25 399 ALA A C 1
ATOM 2972 O O . ALA A 1 399 ? 66.124 -24.709 -65.062 1.00 80.25 399 ALA A O 1
ATOM 2973 N N . GLU A 1 400 ? 65.116 -25.897 -63.446 1.00 81.00 400 GLU A N 1
ATOM 2974 C CA . GLU A 1 400 ? 64.065 -26.480 -64.284 1.00 81.00 400 GLU A CA 1
ATOM 2975 C C . GLU A 1 400 ? 63.063 -25.424 -64.762 1.00 81.00 400 GLU A C 1
ATOM 2977 O O . GLU A 1 400 ? 62.749 -25.368 -65.950 1.00 81.00 400 GLU A O 1
ATOM 2982 N N . ILE A 1 401 ? 62.638 -24.523 -63.872 1.00 79.56 401 ILE A N 1
ATOM 2983 C CA . ILE A 1 401 ? 61.785 -23.377 -64.228 1.00 79.56 401 ILE A CA 1
ATOM 2984 C C . ILE A 1 401 ? 62.483 -22.496 -65.275 1.00 79.56 401 ILE A C 1
ATOM 2986 O O . ILE A 1 401 ? 61.872 -22.098 -66.269 1.00 79.56 401 ILE A O 1
ATOM 2990 N N . ILE A 1 402 ? 63.779 -22.227 -65.086 1.00 79.56 402 ILE A N 1
ATOM 2991 C CA . ILE A 1 402 ? 64.585 -21.444 -66.035 1.00 79.56 402 ILE A CA 1
ATOM 2992 C C . ILE A 1 402 ? 64.722 -22.187 -67.372 1.00 79.56 402 ILE A C 1
ATOM 2994 O O . ILE A 1 402 ? 64.557 -21.581 -68.430 1.00 79.56 402 ILE A O 1
ATOM 2998 N N . TYR A 1 403 ? 64.990 -23.494 -67.348 1.00 79.38 403 TYR A N 1
ATOM 2999 C CA . TYR A 1 403 ? 65.120 -24.318 -68.549 1.00 79.38 403 TYR A CA 1
ATOM 3000 C C . TYR A 1 403 ? 63.823 -24.353 -69.367 1.00 79.38 403 TYR A C 1
ATOM 3002 O O . TYR A 1 403 ? 63.863 -24.138 -70.579 1.00 79.38 403 TYR A O 1
ATOM 3010 N N . ASN A 1 404 ? 62.676 -24.553 -68.713 1.00 78.81 404 ASN A N 1
ATOM 3011 C CA . ASN A 1 404 ? 61.368 -24.572 -69.368 1.00 78.81 404 ASN A CA 1
ATOM 3012 C C . ASN A 1 404 ? 61.033 -23.207 -69.984 1.00 78.81 404 ASN A C 1
ATOM 3014 O O . ASN A 1 404 ? 60.626 -23.140 -71.141 1.00 78.81 404 ASN A O 1
ATOM 3018 N N . ALA A 1 405 ? 61.309 -22.109 -69.273 1.00 75.12 405 ALA A N 1
ATOM 3019 C CA . ALA A 1 405 ? 61.139 -20.764 -69.820 1.00 75.12 405 ALA A CA 1
ATOM 3020 C C . ALA A 1 405 ? 62.027 -20.513 -71.060 1.00 75.12 405 ALA A C 1
ATOM 3022 O O . ALA A 1 405 ? 61.575 -19.907 -72.032 1.00 75.12 405 ALA A O 1
ATOM 3023 N N . LEU A 1 406 ? 63.274 -21.000 -71.066 1.00 76.88 406 LEU A N 1
ATOM 3024 C CA . LEU A 1 406 ? 64.178 -20.885 -72.219 1.00 76.88 406 LEU A CA 1
ATOM 3025 C C . LEU A 1 406 ? 63.722 -21.741 -73.415 1.00 76.88 406 LEU A C 1
ATOM 3027 O O . LEU A 1 406 ? 63.821 -21.288 -74.556 1.00 76.88 406 LEU A O 1
ATOM 3031 N N . MET A 1 407 ? 63.201 -22.948 -73.169 1.00 73.62 407 MET A N 1
ATOM 3032 C CA . MET A 1 407 ? 62.638 -23.829 -74.206 1.00 73.62 407 MET A CA 1
ATOM 3033 C C . MET A 1 407 ? 61.399 -23.223 -74.883 1.00 73.62 407 MET A C 1
ATOM 3035 O O . MET A 1 407 ? 61.173 -23.461 -76.067 1.00 73.62 407 MET A O 1
ATOM 3039 N N . GLU A 1 408 ? 60.647 -22.384 -74.171 1.00 65.56 408 GLU A N 1
ATOM 3040 C CA . GLU A 1 408 ? 59.516 -21.612 -74.706 1.00 65.56 408 GLU A CA 1
ATOM 3041 C C . GLU A 1 408 ? 59.918 -20.270 -75.345 1.00 65.56 408 GLU A C 1
ATOM 3043 O O . GLU A 1 408 ? 59.074 -19.417 -75.631 1.00 65.56 408 GLU A O 1
ATOM 3048 N N . GLY A 1 409 ? 61.217 -20.055 -75.576 1.00 63.28 409 GLY A N 1
ATOM 3049 C CA . GLY A 1 409 ? 61.737 -18.882 -76.279 1.00 63.28 409 GLY A CA 1
ATOM 3050 C C . GLY A 1 409 ? 61.790 -17.600 -75.442 1.00 63.28 409 GLY A C 1
ATOM 3051 O O . GLY A 1 409 ? 62.007 -16.520 -76.000 1.00 63.28 409 GLY A O 1
ATOM 3052 N N . LYS A 1 410 ? 61.617 -17.677 -74.113 1.00 69.31 410 LYS A N 1
ATOM 3053 C CA . LYS A 1 410 ? 61.768 -16.513 -73.225 1.00 69.31 410 LYS A CA 1
ATOM 3054 C C . LYS A 1 410 ? 63.250 -16.148 -73.088 1.00 69.31 410 LYS A C 1
ATOM 3056 O O . LYS A 1 410 ? 64.113 -17.017 -73.011 1.00 69.31 410 LYS A O 1
ATOM 3061 N N . LYS A 1 411 ? 63.568 -14.851 -73.031 1.00 65.56 411 LYS A N 1
ATOM 3062 C CA . LYS A 1 411 ? 64.941 -14.379 -72.778 1.00 65.56 411 LYS A CA 1
ATOM 3063 C C . LYS A 1 411 ? 65.201 -14.320 -71.271 1.00 65.56 411 LYS A C 1
ATOM 3065 O O . LYS A 1 411 ? 64.479 -13.620 -70.568 1.00 65.56 411 LYS A O 1
ATOM 3070 N N . ALA A 1 412 ? 66.235 -15.012 -70.796 1.00 63.50 412 ALA A N 1
ATOM 3071 C CA . ALA A 1 412 ? 66.733 -14.891 -69.424 1.00 63.50 412 ALA A CA 1
ATOM 3072 C C . ALA A 1 412 ? 67.933 -13.931 -69.356 1.00 63.50 412 ALA A C 1
ATOM 3074 O O . ALA A 1 412 ? 68.643 -13.743 -70.347 1.00 63.50 412 ALA A O 1
ATOM 3075 N N . ASP A 1 413 ? 68.154 -13.328 -68.187 1.00 71.19 413 ASP A N 1
ATOM 3076 C CA . ASP A 1 413 ? 69.332 -12.501 -67.915 1.00 71.19 413 ASP A CA 1
ATOM 3077 C C . ASP A 1 413 ? 70.619 -13.322 -68.118 1.00 71.19 413 ASP A C 1
ATOM 3079 O O . ASP A 1 413 ? 70.710 -14.472 -67.679 1.00 71.19 413 ASP A O 1
ATOM 3083 N N . ALA A 1 414 ? 71.618 -12.736 -68.782 1.00 67.50 414 ALA A N 1
ATOM 3084 C CA . ALA A 1 414 ? 72.892 -13.390 -69.061 1.00 67.50 414 ALA A CA 1
ATOM 3085 C C . ALA A 1 414 ? 73.604 -13.865 -67.780 1.00 67.50 414 ALA A C 1
ATOM 3087 O O . ALA A 1 414 ? 74.194 -14.944 -67.791 1.00 67.50 414 ALA A O 1
ATOM 3088 N N . ALA A 1 415 ? 73.487 -13.120 -66.673 1.00 70.00 415 ALA A N 1
ATOM 3089 C CA . ALA A 1 415 ? 74.068 -13.502 -65.385 1.00 70.00 415 ALA A CA 1
ATOM 3090 C C . ALA A 1 415 ? 73.385 -14.745 -64.784 1.00 70.00 415 ALA A C 1
ATOM 3092 O O . ALA A 1 415 ? 74.046 -15.620 -64.228 1.00 70.00 415 ALA A O 1
ATOM 3093 N N . LEU A 1 416 ? 72.065 -14.862 -64.961 1.00 69.62 416 LEU A N 1
ATOM 3094 C CA . LEU A 1 416 ? 71.273 -15.990 -64.468 1.00 69.62 416 LEU A CA 1
ATOM 3095 C C . LEU A 1 416 ? 71.563 -17.270 -65.268 1.00 69.62 416 LEU A C 1
ATOM 3097 O O . LEU A 1 416 ? 71.691 -18.356 -64.706 1.00 69.62 416 LEU A O 1
ATOM 3101 N N . VAL A 1 417 ? 71.715 -17.144 -66.590 1.00 72.50 417 VAL A N 1
ATOM 3102 C CA . VAL A 1 417 ? 72.091 -18.267 -67.467 1.00 72.50 417 VAL A CA 1
ATOM 3103 C C . VAL A 1 417 ? 73.502 -18.769 -67.149 1.00 72.50 417 VAL A C 1
ATOM 3105 O O . VAL A 1 417 ? 73.766 -19.968 -67.237 1.00 72.50 417 VAL A O 1
ATOM 3108 N N . GLU A 1 418 ? 74.409 -17.872 -66.765 1.00 75.44 418 GLU A N 1
ATOM 3109 C CA . GLU A 1 418 ? 75.773 -18.226 -66.378 1.00 75.44 418 GLU A CA 1
ATOM 3110 C C . GLU A 1 418 ? 75.828 -18.947 -65.019 1.00 75.44 418 GLU A C 1
ATOM 3112 O O . GLU A 1 418 ? 76.531 -19.952 -64.894 1.00 75.44 418 GLU A O 1
ATOM 3117 N N . GLU A 1 419 ? 75.031 -18.515 -64.037 1.00 77.12 419 GLU A N 1
ATOM 3118 C CA . GLU A 1 419 ? 74.976 -19.103 -62.689 1.00 77.12 419 GLU A CA 1
ATOM 3119 C C . GLU A 1 419 ? 74.423 -20.544 -62.657 1.00 77.12 419 GLU A C 1
ATOM 3121 O O . GLU A 1 419 ? 74.873 -21.371 -61.856 1.00 77.12 419 GLU A O 1
ATOM 3126 N N . PHE A 1 420 ? 73.465 -20.859 -63.533 1.00 81.25 420 PHE A N 1
ATOM 3127 C CA . PHE A 1 420 ? 72.816 -22.179 -63.634 1.00 81.25 420 PHE A CA 1
ATOM 3128 C C . PHE A 1 420 ? 73.334 -23.030 -64.801 1.00 81.25 420 PHE A C 1
ATOM 3130 O O . PHE A 1 420 ? 72.793 -24.093 -65.113 1.00 81.25 420 PHE A O 1
ATOM 3137 N N . LYS A 1 421 ? 74.404 -22.581 -65.466 1.00 79.06 421 LYS A N 1
ATOM 3138 C CA . LYS A 1 421 ? 75.000 -23.248 -66.628 1.00 79.06 421 LYS A CA 1
ATOM 3139 C C . LYS A 1 421 ? 75.279 -24.752 -66.432 1.00 79.06 421 LYS A C 1
ATOM 3141 O O . LYS A 1 421 ? 74.942 -25.504 -67.352 1.00 79.06 421 LYS A O 1
ATOM 3146 N N . PRO A 1 422 ? 75.862 -25.231 -65.309 1.00 79.38 422 PRO A N 1
ATOM 3147 C CA . PRO A 1 422 ? 76.114 -26.662 -65.142 1.00 79.38 422 PRO A CA 1
ATOM 3148 C C . PRO A 1 422 ? 74.821 -27.489 -65.063 1.00 79.38 422 PRO A C 1
ATOM 3150 O O . PRO A 1 422 ? 74.744 -28.572 -65.646 1.00 79.38 422 PRO A O 1
ATOM 3153 N N . GLU A 1 423 ? 73.782 -26.977 -64.405 1.00 80.88 423 GLU A N 1
ATOM 3154 C CA . GLU A 1 423 ? 72.483 -27.637 -64.274 1.00 80.88 423 GLU A CA 1
ATOM 3155 C C . GLU A 1 423 ? 71.695 -27.635 -65.595 1.00 80.88 423 GLU A C 1
ATOM 3157 O O . GLU A 1 423 ? 71.156 -28.673 -65.989 1.00 80.88 423 GLU A O 1
ATOM 3162 N N . LEU A 1 424 ? 71.707 -26.520 -66.334 1.00 79.50 424 LEU A N 1
ATOM 3163 C CA . LEU A 1 424 ? 71.050 -26.396 -67.642 1.00 79.50 424 LEU A CA 1
ATOM 3164 C C . LEU A 1 424 ? 71.675 -27.329 -68.694 1.00 79.50 424 LEU A C 1
ATOM 3166 O O . LEU A 1 424 ? 70.962 -27.957 -69.479 1.00 79.50 424 LEU A O 1
ATOM 3170 N N . GLN A 1 425 ? 73.005 -27.480 -68.692 1.00 78.44 425 GLN A N 1
ATOM 3171 C CA . GLN A 1 425 ? 73.702 -28.418 -69.580 1.00 78.44 425 GLN A CA 1
ATOM 3172 C C . GLN A 1 425 ? 73.375 -29.881 -69.246 1.00 78.44 425 GLN A C 1
ATOM 3174 O O . GLN A 1 425 ? 73.159 -30.689 -70.155 1.00 78.44 425 GLN A O 1
ATOM 3179 N N . ALA A 1 426 ? 73.285 -30.223 -67.957 1.00 77.06 426 ALA A N 1
ATOM 3180 C CA . ALA A 1 426 ? 72.893 -31.559 -67.512 1.00 77.06 426 ALA A CA 1
ATOM 3181 C C . ALA A 1 426 ? 71.432 -31.895 -67.878 1.00 77.06 426 ALA A C 1
ATOM 3183 O O . ALA A 1 426 ? 71.135 -33.031 -68.260 1.00 77.06 426 ALA A O 1
ATOM 3184 N N . MET A 1 427 ? 70.524 -30.914 -67.808 1.00 79.00 427 MET A N 1
ATOM 3185 C CA . MET A 1 427 ? 69.122 -31.065 -68.222 1.00 79.00 427 MET A CA 1
ATOM 3186 C C . MET A 1 427 ? 68.981 -31.230 -69.739 1.00 79.00 427 MET A C 1
ATOM 3188 O O . MET A 1 427 ? 68.325 -32.172 -70.184 1.00 79.00 427 MET A O 1
ATOM 3192 N N . ALA A 1 428 ? 69.672 -30.410 -70.537 1.00 73.44 428 ALA A N 1
ATOM 3193 C CA . ALA A 1 428 ? 69.679 -30.539 -71.996 1.00 73.44 428 ALA A CA 1
ATOM 3194 C C . ALA A 1 428 ? 70.217 -31.908 -72.465 1.00 73.44 428 ALA A C 1
ATOM 3196 O O . ALA A 1 428 ? 69.672 -32.517 -73.388 1.00 73.44 428 ALA A O 1
ATOM 3197 N N . ALA A 1 429 ? 71.250 -32.439 -71.798 1.00 71.12 429 ALA A N 1
ATOM 3198 C CA . ALA A 1 429 ? 71.794 -33.767 -72.089 1.00 71.12 429 ALA A CA 1
ATOM 3199 C C . ALA A 1 429 ? 70.803 -34.903 -71.764 1.00 71.12 429 ALA A C 1
ATOM 3201 O O . ALA A 1 429 ? 70.691 -35.863 -72.527 1.00 71.12 429 ALA A O 1
ATOM 3202 N N . ARG A 1 430 ? 70.048 -34.786 -70.661 1.00 67.69 430 ARG A N 1
ATOM 3203 C CA . ARG A 1 430 ? 68.986 -35.738 -70.287 1.00 67.69 430 ARG A CA 1
ATOM 3204 C C . ARG A 1 430 ? 67.786 -35.688 -71.231 1.00 67.69 430 ARG A C 1
ATOM 3206 O O . ARG A 1 430 ? 67.246 -36.742 -71.560 1.00 67.69 430 ARG A O 1
ATOM 3213 N N . TYR A 1 431 ? 67.387 -34.501 -71.680 1.00 65.88 431 TYR A N 1
ATOM 3214 C CA . TYR A 1 431 ? 66.259 -34.333 -72.598 1.00 65.88 431 TYR A CA 1
ATOM 3215 C C . TYR A 1 431 ? 66.553 -34.973 -73.965 1.00 65.88 431 TYR A C 1
ATOM 3217 O O . TYR A 1 431 ? 65.758 -35.763 -74.473 1.00 65.88 431 TYR A O 1
ATOM 3225 N N . ASN A 1 432 ? 67.764 -34.762 -74.492 1.00 59.97 432 ASN A N 1
ATOM 3226 C CA . ASN A 1 432 ? 68.220 -35.379 -75.742 1.00 59.97 432 ASN A CA 1
ATOM 3227 C C . ASN A 1 432 ? 68.369 -36.912 -75.664 1.00 59.97 432 ASN A C 1
ATOM 3229 O O . ASN A 1 432 ? 68.285 -37.584 -76.689 1.00 59.97 432 ASN A O 1
ATOM 3233 N N . ALA A 1 433 ? 68.558 -37.486 -74.469 1.00 56.09 433 ALA A N 1
ATOM 3234 C CA . ALA A 1 433 ? 68.589 -38.938 -74.263 1.00 56.09 433 ALA A CA 1
ATOM 3235 C C . ALA A 1 433 ? 67.188 -39.581 -74.185 1.00 56.09 433 ALA A C 1
ATOM 3237 O O . ALA A 1 433 ? 67.067 -40.788 -74.368 1.00 56.09 433 ALA A O 1
ATOM 3238 N N . LYS A 1 434 ? 66.141 -38.789 -73.915 1.00 51.66 434 LYS A N 1
ATOM 3239 C CA . LYS A 1 434 ? 64.737 -39.230 -73.815 1.00 51.66 434 LYS A CA 1
ATOM 3240 C C . LYS A 1 434 ? 63.961 -39.080 -75.133 1.00 51.66 434 LYS A C 1
ATOM 3242 O O . LYS A 1 434 ? 62.901 -39.674 -75.277 1.00 51.66 434 LYS A O 1
ATOM 3247 N N . ALA A 1 435 ? 64.486 -38.294 -76.075 1.00 47.09 435 ALA A N 1
ATOM 3248 C CA . ALA A 1 435 ? 63.889 -38.014 -77.384 1.00 47.09 435 ALA A CA 1
ATOM 3249 C C . ALA A 1 435 ? 64.325 -38.999 -78.495 1.00 47.09 435 ALA A C 1
ATOM 3251 O O . ALA A 1 435 ? 64.234 -38.665 -79.677 1.00 47.09 435 ALA A O 1
ATOM 3252 N N . LYS A 1 436 ? 64.825 -40.188 -78.130 1.00 37.75 436 LYS A N 1
ATOM 3253 C CA . LYS A 1 436 ? 65.309 -41.212 -79.064 1.00 37.75 436 LYS A CA 1
ATOM 3254 C C . LYS A 1 436 ? 64.601 -42.543 -78.875 1.00 37.75 436 LYS A C 1
ATOM 3256 O O . LYS A 1 436 ? 64.404 -42.925 -77.700 1.00 37.75 436 LYS A O 1
#

pLDDT: mean 85.74, std 13.92, range [37.75, 98.25]

Radius of gyration: 71.91 Å; chains: 1; bounding box: 134×59×206 Å

Foldseek 3Di:
DDDDDDDDDDDDDPPDDDDDDPDDDDDDDPDDDDDDDPDDDDDDDPDDDDDDDPDDDDDDPPDDDDDDPDDDDDDQAWDWDDDPQWIWIDGVPDTDIGGPVPDDDDDDPDDDDPDDDDDPDDDDDPDDDDDPDDDDDPDDDDDPDDDDDPDDDDPDDDDDPDDDDDPDDDDDPDDDDDPDDDDDQFDDDPPDTQQHPVGGDPPPDDDPPQDAFDPDPPTPGDHDPVVVVVVVVVVVVVVLVVQQVQFQVQQVVPFDFDQDDPVDQKGKGKGWGGGDPDIKIKIKIWGHPDNFKIKMWMWIDDRPDMDIDIDMGGDDDDDDDDDDPVVVVVVVVVVVVVVVVVVVVVLVDPPPFFDAFPPQDPPHPCRSVQRVCCRLVLQVDDPVRHNPVVDDDDLLNVLSSVLSCVVSVHDDDPVVCVVCVVSSVVVVVVVVVVVD

Secondary structure (DSSP, 8-state):
------S------SS------SS------SS------SS------SS------S------SS------S------SS-EEEEETTEEEEEETTEEEEEETTS------S----SS----SS----SS----SS----SS-----S----S----SS----SS----SSPPP-SS----SS----S-EEETTEEEEETTEE--TT------PPPP-STT--PPPPHHHHHHHHHHHHHHHHHHHHHHHHHHHHHT--PPPP-SS--EEEEEEEEEETTEEEEEEEEEEEEETTEEEEEEEEESSS---EEEEEEE----------TTHHHHHHHHHHHHHHHHHHHHTT--TT-----TTS-TTSTTHHHHHHHHHTTS----TTS---TTSPPPHHHHHHHHHHHHHTTPPPPHHHHHHTHHHHHHHHHHHHHH--